Protein AF-0000000066668958 (afdb_homodimer)

pLDDT: mean 96.3, std 6.32, range [38.88, 98.94]

Secondary structure (DSSP, 8-state):
------EEEEES-SSHHHHHHHHHHHHTT-EEEEEESSSSHHHHHHHHTTTT-EEEEE--TT-HHHHHHHHHHTTT--EEEEEE-------S--GGGS-HHHHHHHHIIIIIHHHHHHHHHGGGEEEEEEEEEE--GGG-STT--S-S-HHHHHHHHHHHHHHHHHHHHTTTS--EEEEEE--SBSSTTT-TT-SB-HHHHHHHHHHHHHHHTT--EEEEEETTSPBPP-/------EEEEES-SSHHHHHHHHHHHHTT-EEEEEESSSSHHHHHHHHTTTT-EEEEE--TT-HHHHHHHHHHTTT--EEEEEE-------S--GGGS-HHHHHHHHIIIIIHHHHHHHHHGGGEEEEEEEEEE--GGG-STT--S-S-HHHHHHHHHHHHHHHHHHHHTTTS--EEEEEE--SBSSTTT-TT-SB-HHHHHHHHHHHHHHHTT--EEEEEETTSPBPP-

Sequence (460 aa):
MSDTTPHALVLGAARGLGLVLVDELVRRGRQVIATTRSTGGELAALAQTSHGRVRIETLEMTSPEQLAALRARLAGCPLDLLFVNAAIDRGDLPISAVSTEMFTEVMVTNALSPLRAVEALRDLVVPGGTVAVMSSEQGSISQNTEDGYELYKASKAALNQLMRSYATRNADDGHTKLLIDPGHNRTELGGPDAPLSPKESIPAVVDVLDAQAGAPGLQFLDRHGVPVPWMSDTTPHALVLGAARGLGLVLVDELVRRGRQVIATTRSTGGELAALAQTSHGRVRIETLEMTSPEQLAALRARLAGCPLDLLFVNAAIDRGDLPISAVSTEMFTEVMVTNALSPLRAVEALRDLVVPGGTVAVMSSEQGSISQNTEDGYELYKASKAALNQLMRSYATRNADDGHTKLLIDPGHNRTELGGPDAPLSPKESIPAVVDVLDAQAGAPGLQFLDRHGVPVPW

Organism: Nocardia brasiliensis (strain ATCC 700358 / HUJEG-1) (NCBI:txid1133849)

Foldseek 3Di:
DPCPAAEEEEEPQQDDLNVLLQLLCLVVRHQYEYEDQDDDHPNVVSCVVSVNSYHYDYDDLLDLVRLLVVLVVCPPPAHQEYEYEDAAADWWDDPVPQDPVNLVVRLSGLAVSLLSSCVSNVVSYDQLGEYEYEAALLCAPVPVPDGTRVSNNVSRVNNVVSQQVVLVVCQPRQYHYEYEHLAQEPDPRNHNPGPHHSNVRSNLQVVLNVVCRRPGTYFYAYSPRHGRHD/DPCPAAEEEEEPQQDDLNVLLQVLCLVVRHQYEYEDQDDDHPNVVSCVVSVNSYHYDYDDLLDLVRLLVVLVVCPPPAHQEYEYEDAAADWWDDPVPQDPVNLVVRLSGLAVSLLSSCVSNVVSYDQLGEYEYEAALLCAPVPVPDGTRVSNNVSRVNNVVSQQVVLVVCQPRQYHYEYEHLAQEPDPRNHNPGPHHSNVRSNLQVVLNVVCRRPGTYFYAYSPRHGRHD

Structure (mmCIF, N/CA/C/O backbone):
data_AF-0000000066668958-model_v1
#
loop_
_entity.id
_entity.type
_entity.pdbx_description
1 polymer 'Short chain dehydrogenase'
#
loop_
_atom_site.group_PDB
_atom_site.id
_atom_site.type_symbol
_atom_site.label_atom_id
_atom_site.label_alt_id
_atom_site.label_comp_id
_atom_site.label_asym_id
_atom_site.label_entity_id
_atom_site.label_seq_id
_atom_site.pdbx_PDB_ins_code
_atom_site.Cartn_x
_atom_site.Cartn_y
_atom_site.Cartn_z
_atom_site.occupancy
_atom_site.B_iso_or_equiv
_atom_site.auth_seq_id
_atom_site.auth_comp_id
_atom_site.auth_asym_id
_atom_site.auth_atom_id
_atom_site.pdbx_PDB_model_num
ATOM 1 N N . MET A 1 1 ? 6.465 41.469 22.703 1 39.16 1 MET A N 1
ATOM 2 C CA . MET A 1 1 ? 6.301 40.125 23.297 1 39.16 1 MET A CA 1
ATOM 3 C C . MET A 1 1 ? 6.328 39.062 22.219 1 39.16 1 MET A C 1
ATOM 5 O O . MET A 1 1 ? 5.594 39.125 21.234 1 39.16 1 MET A O 1
ATOM 9 N N . SER A 1 2 ? 7.375 38.219 21.859 1 46.69 2 SER A N 1
ATOM 10 C CA . SER A 1 2 ? 7.598 37.312 20.75 1 46.69 2 SER A CA 1
ATOM 11 C C . SER A 1 2 ? 6.402 36.375 20.531 1 46.69 2 SER A C 1
ATOM 13 O O . SER A 1 2 ? 5.898 35.781 21.5 1 46.69 2 SER A O 1
ATOM 15 N N . ASP A 1 3 ? 5.484 36.688 19.609 1 57.84 3 ASP A N 1
ATOM 16 C CA . ASP A 1 3 ? 4.262 35.938 19.344 1 57.84 3 ASP A CA 1
ATOM 17 C C . ASP A 1 3 ? 4.5 34.438 19.484 1 57.84 3 ASP A C 1
ATOM 19 O O . ASP A 1 3 ? 5.262 33.875 18.703 1 57.84 3 ASP A O 1
ATOM 23 N N . THR A 1 4 ? 4.398 33.844 20.734 1 77.62 4 THR A N 1
ATOM 24 C CA . THR A 1 4 ? 4.621 32.5 21.188 1 77.62 4 THR A CA 1
ATOM 25 C C . THR A 1 4 ? 3.447 31.594 20.781 1 77.62 4 THR A C 1
ATOM 27 O O . THR A 1 4 ? 3.4 30.422 21.156 1 77.62 4 THR A O 1
ATOM 30 N N . THR A 1 5 ? 2.549 32.219 19.953 1 89.44 5 THR A N 1
ATOM 31 C CA . THR A 1 5 ? 1.373 31.438 19.578 1 89.44 5 THR A CA 1
ATOM 32 C C . THR A 1 5 ? 1.743 30.344 18.578 1 89.44 5 THR A C 1
ATOM 34 O O . THR A 1 5 ? 2.359 30.625 17.547 1 89.44 5 THR A O 1
ATOM 37 N N . PRO A 1 6 ? 1.409 29.141 18.906 1 94.56 6 PRO A N 1
ATOM 38 C CA . PRO A 1 6 ? 1.749 28.047 18 1 94.56 6 PRO A CA 1
ATOM 39 C C . PRO A 1 6 ? 0.934 28.094 16.703 1 94.56 6 PRO A C 1
ATOM 41 O O . PRO A 1 6 ? -0.244 2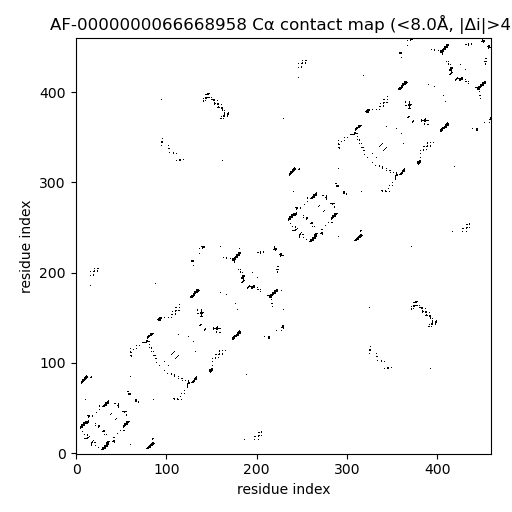8.453 16.719 1 94.56 6 PRO A O 1
ATOM 44 N N . HIS A 1 7 ? 1.572 27.781 15.562 1 97.75 7 HIS A N 1
ATOM 45 C CA . HIS A 1 7 ? 0.95 27.781 14.25 1 97.75 7 HIS A CA 1
ATOM 46 C C . HIS A 1 7 ? 0.791 26.375 13.711 1 97.75 7 HIS A C 1
ATOM 48 O O . HIS A 1 7 ? 1.698 25.547 13.844 1 97.75 7 HIS A O 1
ATOM 54 N N . ALA A 1 8 ? -0.402 26.125 13.148 1 98.75 8 ALA A N 1
ATOM 55 C CA . ALA A 1 8 ? -0.68 24.844 12.516 1 98.75 8 ALA A CA 1
ATOM 56 C C . ALA A 1 8 ? -1.128 25.031 11.07 1 98.75 8 ALA A C 1
ATOM 58 O O . ALA A 1 8 ? -1.804 26 10.742 1 98.75 8 ALA A O 1
ATOM 59 N N . LEU A 1 9 ? -0.698 24.141 10.219 1 98.81 9 LEU A N 1
ATOM 60 C CA . LEU A 1 9 ? -1.217 24 8.859 1 98.81 9 LEU A CA 1
ATOM 61 C C . LEU A 1 9 ? -1.988 22.688 8.703 1 98.81 9 LEU A C 1
ATOM 63 O O . LEU A 1 9 ? -1.451 21.609 8.969 1 98.81 9 LEU A O 1
ATOM 67 N N . VAL A 1 10 ? -3.248 22.766 8.352 1 98.81 10 VAL A N 1
ATOM 68 C CA . VAL A 1 10 ? -4.105 21.609 8.133 1 98.81 10 VAL A CA 1
ATOM 69 C C . VAL A 1 10 ? -4.5 21.531 6.66 1 98.81 10 VAL A C 1
ATOM 71 O O . VAL A 1 10 ? -5.184 22.422 6.148 1 98.81 10 VAL A O 1
ATOM 74 N N . LEU A 1 11 ? -4.027 20.484 5.996 1 98.5 11 LEU A N 1
ATOM 75 C CA . LEU A 1 11 ? -4.434 20.25 4.617 1 98.5 11 LEU A CA 1
ATOM 76 C C . LEU A 1 11 ? -5.707 19.422 4.562 1 98.5 11 LEU A C 1
ATOM 78 O O . LEU A 1 11 ? -5.809 18.375 5.227 1 98.5 11 LEU A O 1
ATOM 82 N N . GLY A 1 12 ? -6.645 19.797 3.68 1 96.88 12 GLY A N 1
ATOM 83 C CA . GLY A 1 12 ? -7.918 19.094 3.586 1 96.88 12 GLY A CA 1
ATOM 84 C C . GLY A 1 12 ? -8.867 19.438 4.719 1 96.88 12 GLY A C 1
ATOM 85 O O . GLY A 1 12 ? -9.305 18.547 5.453 1 96.88 12 GLY A O 1
ATOM 86 N N . ALA A 1 13 ? -9.328 20.734 4.797 1 97.06 13 ALA A N 1
ATOM 87 C CA . ALA A 1 13 ? -10.055 21.219 5.973 1 97.06 13 ALA A CA 1
ATOM 88 C C . ALA A 1 13 ? -11.469 21.656 5.598 1 97.06 13 ALA A C 1
ATOM 90 O O . ALA A 1 13 ? -12.172 22.25 6.414 1 97.06 13 ALA A O 1
ATOM 91 N N . ALA A 1 14 ? -11.875 21.375 4.387 1 93.31 14 ALA A N 1
ATOM 92 C CA . ALA A 1 14 ? -13.125 21.922 3.867 1 93.31 14 ALA A CA 1
ATOM 93 C C . ALA A 1 14 ? -14.328 21.359 4.633 1 93.31 14 ALA A C 1
ATOM 95 O O . ALA A 1 14 ? -15.312 22.062 4.859 1 93.31 14 ALA A O 1
ATOM 96 N N . ARG A 1 15 ? -14.266 20.078 4.984 1 91.38 15 ARG A N 1
ATOM 97 C CA . ARG A 1 15 ? -15.375 19.391 5.637 1 91.38 15 ARG A CA 1
ATOM 98 C C . ARG A 1 15 ? -14.875 18.219 6.484 1 91.38 15 ARG A C 1
ATOM 100 O O . ARG A 1 15 ? -13.672 17.984 6.566 1 91.38 15 ARG A O 1
ATOM 107 N N . GLY A 1 16 ? -15.789 17.625 7.164 1 94.12 16 GLY A N 1
ATOM 108 C CA . GLY A 1 16 ? -15.5 16.391 7.859 1 94.12 16 GLY A CA 1
ATOM 109 C C . GLY A 1 16 ? -14.5 16.562 8.992 1 94.12 16 GLY A C 1
ATOM 110 O O . GLY A 1 16 ? -14.633 17.469 9.812 1 94.12 16 GLY A O 1
ATOM 111 N N . LEU A 1 17 ? -13.57 15.625 9.062 1 97.5 17 LEU A N 1
ATOM 112 C CA . LEU A 1 17 ? -12.609 15.586 10.156 1 97.5 17 LEU A CA 1
ATOM 113 C C . LEU A 1 17 ? -11.703 16.812 10.125 1 97.5 17 LEU A C 1
ATOM 115 O O . LEU A 1 17 ? -11.383 17.375 11.18 1 97.5 17 LEU A O 1
ATOM 119 N N . GLY A 1 18 ? -11.328 17.234 8.898 1 97.62 18 GLY A N 1
ATOM 120 C CA . GLY A 1 18 ? -10.445 18.391 8.758 1 97.62 18 GLY A CA 1
ATOM 121 C C . GLY A 1 18 ? -11.031 19.656 9.328 1 97.62 18 GLY A C 1
ATOM 122 O O . GLY A 1 18 ? -10.336 20.438 9.984 1 97.62 18 GLY A O 1
ATOM 123 N N . LEU A 1 19 ? -12.312 19.875 9.086 1 97.38 19 LEU A N 1
ATOM 124 C CA . LEU A 1 19 ? -13 21.062 9.586 1 97.38 19 LEU A CA 1
ATOM 125 C C . LEU A 1 19 ? -13.047 21.062 11.109 1 97.38 19 LEU A C 1
ATOM 127 O O . LEU A 1 19 ? -12.742 22.078 11.742 1 97.38 19 LEU A O 1
ATOM 131 N N . VAL A 1 20 ? -13.383 19.938 11.672 1 98.31 20 VAL A N 1
ATOM 132 C CA . VAL A 1 20 ? -13.492 19.828 13.125 1 98.31 20 VAL A CA 1
ATOM 133 C C . VAL A 1 20 ? -12.109 19.953 13.758 1 98.31 20 VAL A C 1
ATOM 135 O O . VAL A 1 20 ? -11.961 20.516 14.844 1 98.31 20 VAL A O 1
ATOM 138 N N . LEU A 1 21 ? -11.086 19.438 13.078 1 98.69 21 LEU A N 1
ATOM 139 C CA . LEU A 1 21 ? -9.711 19.547 13.539 1 98.69 21 LEU A CA 1
ATOM 140 C C . LEU A 1 21 ? -9.281 21.016 13.617 1 98.69 21 LEU A C 1
ATOM 142 O O . LEU A 1 21 ? -8.711 21.453 14.617 1 98.69 21 LEU A O 1
ATOM 146 N N . VAL A 1 22 ? -9.586 21.766 12.586 1 98.56 22 VAL A N 1
ATOM 147 C CA . VAL A 1 22 ? -9.266 23.188 12.578 1 98.56 22 VAL A CA 1
ATOM 148 C C . VAL A 1 22 ? -9.945 23.891 13.75 1 98.56 22 VAL A C 1
ATOM 150 O O . VAL A 1 22 ? -9.305 24.641 14.5 1 98.56 22 VAL A O 1
ATOM 153 N N . ASP A 1 23 ? -11.188 23.641 13.922 1 98.38 23 ASP A N 1
ATOM 154 C CA . ASP A 1 23 ? -11.953 24.25 15.008 1 98.38 23 ASP A CA 1
ATOM 155 C C . ASP A 1 23 ? -11.336 23.922 16.359 1 98.38 23 ASP A C 1
ATOM 157 O O . ASP A 1 23 ? -11.164 24.797 17.203 1 98.38 23 ASP A O 1
ATOM 161 N N . GLU A 1 24 ? -11 22.656 16.562 1 98.56 24 GLU A N 1
ATOM 162 C CA . GLU A 1 24 ? -10.43 22.219 17.828 1 98.56 24 GLU A CA 1
ATOM 163 C C . GLU A 1 24 ? -9.078 22.875 18.094 1 98.56 24 GLU A C 1
ATOM 165 O O . GLU A 1 24 ? -8.797 23.297 19.203 1 98.56 24 GLU A O 1
ATOM 170 N N . LEU A 1 25 ? -8.227 22.969 17.094 1 98.56 25 LEU A N 1
ATOM 171 C CA . LEU A 1 25 ? -6.918 23.594 17.219 1 98.56 25 LEU A CA 1
ATOM 172 C C . LEU A 1 25 ? -7.051 25.062 17.594 1 98.56 25 LEU A C 1
ATOM 174 O O . LEU A 1 25 ? -6.305 25.562 18.438 1 98.56 25 LEU A O 1
ATOM 178 N N . VAL A 1 26 ? -8 25.781 17.016 1 97.94 26 VAL A N 1
ATOM 179 C CA . VAL A 1 26 ? -8.266 27.188 17.328 1 97.94 26 VAL A CA 1
ATOM 180 C C . VAL A 1 26 ? -8.719 27.312 18.781 1 97.94 26 VAL A C 1
ATOM 182 O O . VAL A 1 26 ? -8.227 28.172 19.516 1 97.94 26 VAL A O 1
ATOM 185 N N . ARG A 1 27 ? -9.602 26.438 19.141 1 96.88 27 ARG A N 1
ATOM 186 C CA . ARG A 1 27 ? -10.117 26.453 20.516 1 96.88 27 ARG A CA 1
ATOM 187 C C . ARG A 1 27 ? -8.992 26.266 21.531 1 96.88 27 ARG A C 1
ATOM 189 O O . ARG A 1 27 ? -9.047 26.797 22.625 1 96.88 27 ARG A O 1
ATOM 196 N N . ARG A 1 28 ? -8.016 25.578 21.094 1 96.69 28 ARG A N 1
ATOM 197 C CA . ARG A 1 28 ? -6.898 25.281 21.984 1 96.69 28 ARG A CA 1
ATOM 198 C C . ARG A 1 28 ? -5.812 26.359 21.859 1 96.69 28 ARG A C 1
ATOM 200 O O . ARG A 1 28 ? -4.699 26.172 22.359 1 96.69 28 ARG A O 1
ATOM 207 N N . GLY A 1 29 ? -6.039 27.375 21.141 1 95.25 29 GLY A N 1
ATOM 208 C CA . GLY A 1 29 ? -5.207 28.562 21.188 1 95.25 29 GLY A CA 1
ATOM 209 C C . GLY A 1 29 ? -4.227 28.656 20.031 1 95.25 29 GLY A C 1
ATOM 210 O O . GLY A 1 29 ? -3.332 29.5 20.047 1 95.25 29 GLY A O 1
ATOM 211 N N . ARG A 1 30 ? -4.43 27.844 19.031 1 97.12 30 ARG A N 1
ATOM 212 C CA . ARG A 1 30 ? -3.49 27.859 17.922 1 97.12 30 ARG A CA 1
ATOM 213 C C . ARG A 1 30 ? -3.969 28.797 16.812 1 97.12 30 ARG A C 1
ATOM 215 O O . ARG A 1 30 ? -5.172 29.016 16.656 1 97.12 30 ARG A O 1
ATOM 222 N N . GLN A 1 31 ? -3 29.391 16.125 1 98 31 GLN A N 1
ATOM 223 C CA . GLN A 1 31 ? -3.26 29.953 14.805 1 98 31 GLN A CA 1
ATOM 224 C C . GLN A 1 31 ? -3.248 28.859 13.734 1 98 31 GLN A C 1
ATOM 226 O O . GLN A 1 31 ? -2.33 28.031 13.688 1 98 31 GLN A O 1
ATOM 231 N N . VAL A 1 32 ? -4.285 28.875 12.891 1 98.62 32 VAL A N 1
ATOM 232 C CA . VAL A 1 32 ? -4.414 27.75 11.969 1 98.62 32 VAL A CA 1
ATOM 233 C C . VAL A 1 32 ? -4.492 28.266 10.531 1 98.62 32 VAL A C 1
ATOM 235 O O . VAL A 1 32 ? -5.281 29.156 10.227 1 98.62 32 VAL A O 1
ATOM 238 N N . ILE A 1 33 ? -3.6 27.781 9.695 1 98.56 33 ILE A N 1
ATOM 239 C CA . ILE A 1 33 ? -3.77 27.859 8.25 1 98.56 33 ILE A CA 1
ATOM 240 C C . ILE A 1 33 ? -4.473 26.609 7.734 1 98.56 33 ILE A C 1
ATOM 242 O O . ILE A 1 33 ? -4.008 25.484 7.969 1 98.56 33 ILE A O 1
ATOM 246 N N . ALA A 1 34 ? -5.59 26.781 7.105 1 98.31 34 ALA A N 1
ATOM 247 C CA . ALA A 1 34 ? -6.406 25.656 6.625 1 98.31 34 ALA A CA 1
ATOM 248 C C . ALA A 1 34 ? -6.559 25.703 5.109 1 98.31 34 ALA A C 1
ATOM 250 O O . ALA A 1 34 ? -6.75 26.781 4.527 1 98.31 34 ALA A O 1
ATOM 251 N N . THR A 1 35 ? -6.445 24.516 4.504 1 98.06 35 THR A N 1
ATOM 252 C CA . THR A 1 35 ? -6.562 24.516 3.051 1 98.06 35 THR A CA 1
ATOM 253 C C . THR A 1 35 ? -7.871 23.859 2.615 1 98.06 35 THR A C 1
ATOM 255 O O . THR A 1 35 ? -8.375 22.969 3.293 1 98.06 35 THR A O 1
ATOM 258 N N . THR A 1 36 ? -8.375 24.297 1.528 1 96.44 36 THR A N 1
ATOM 259 C CA . THR A 1 36 ? -9.531 23.75 0.849 1 96.44 36 THR A CA 1
ATOM 260 C C . THR A 1 36 ? -9.414 23.922 -0.662 1 96.44 36 THR A C 1
ATOM 262 O O . THR A 1 36 ? -8.625 24.734 -1.135 1 96.44 36 THR A O 1
ATOM 265 N N . ARG A 1 37 ? -10.125 23.141 -1.432 1 91.62 37 ARG A N 1
ATOM 266 C CA . ARG A 1 37 ? -10.102 23.25 -2.887 1 91.62 37 ARG A CA 1
ATOM 267 C C . ARG A 1 37 ? -10.969 24.406 -3.375 1 91.62 37 ARG A C 1
ATOM 269 O O . ARG A 1 37 ? -10.719 24.969 -4.445 1 91.62 37 ARG A O 1
ATOM 276 N N . SER A 1 38 ? -12 24.641 -2.602 1 85.19 38 SER A N 1
ATOM 277 C CA . SER A 1 38 ? -12.945 25.656 -3.039 1 85.19 38 SER A CA 1
ATOM 278 C C . SER A 1 38 ? -13.148 26.719 -1.964 1 85.19 38 SER A C 1
ATOM 280 O O . SER A 1 38 ? -12.867 26.484 -0.789 1 85.19 38 SER A O 1
ATOM 282 N N . THR A 1 39 ? -13.609 27.797 -2.562 1 81 39 THR A N 1
ATOM 283 C CA . THR A 1 39 ? -13.898 28.891 -1.653 1 81 39 THR A CA 1
ATOM 284 C C . THR A 1 39 ? -15.32 28.797 -1.104 1 81 39 THR A C 1
ATOM 286 O O . THR A 1 39 ? -16.203 28.219 -1.75 1 81 39 THR A O 1
ATOM 289 N N . GLY A 1 40 ? -15.391 29.234 0.149 1 81.44 40 GLY A N 1
ATOM 290 C CA . GLY A 1 40 ? -16.703 29.234 0.777 1 81.44 40 GLY A CA 1
ATOM 291 C C . GLY A 1 40 ? -16.969 27.969 1.588 1 81.44 40 GLY A C 1
ATOM 292 O O . GLY A 1 40 ? -16.031 27.297 2.023 1 81.44 40 GLY A O 1
ATOM 293 N N . GLY A 1 41 ? -18.203 27.875 2.152 1 90.62 41 GLY A N 1
ATOM 294 C CA . GLY A 1 41 ? -18.641 26.703 2.898 1 90.62 41 GLY A CA 1
ATOM 295 C C . GLY A 1 41 ? -18.375 26.812 4.391 1 90.62 41 GLY A C 1
ATOM 296 O O . GLY A 1 41 ? -18.266 27.922 4.922 1 90.62 41 GLY A O 1
ATOM 297 N N . GLU A 1 42 ? -18.359 25.734 5.008 1 93.75 42 GLU A N 1
ATOM 298 C CA . GLU A 1 42 ? -18.266 25.656 6.465 1 93.75 42 GLU A CA 1
ATOM 299 C C . GLU A 1 42 ? -16.938 26.188 6.969 1 93.75 42 GLU A C 1
ATOM 301 O O . GLU A 1 42 ? -16.875 26.828 8.023 1 93.75 42 GLU A O 1
ATOM 306 N N . LEU A 1 43 ? -15.93 26.031 6.191 1 95.88 43 LEU A N 1
ATOM 307 C CA . LEU A 1 43 ? -14.617 26.516 6.598 1 95.88 43 LEU A CA 1
ATOM 308 C C . LEU A 1 43 ? -14.57 28.047 6.586 1 95.88 43 LEU A C 1
ATOM 310 O O . LEU A 1 43 ? -13.984 28.656 7.48 1 95.88 43 LEU A O 1
ATOM 314 N N . ALA A 1 44 ? -15.141 28.641 5.602 1 95.88 44 ALA A N 1
ATOM 315 C CA . ALA A 1 44 ? -15.203 30.094 5.523 1 95.88 44 ALA A CA 1
ATOM 316 C C . ALA A 1 44 ? -15.961 30.672 6.711 1 95.88 44 ALA A C 1
ATOM 318 O O . ALA A 1 44 ? -15.555 31.688 7.281 1 95.88 44 ALA A O 1
ATOM 319 N N . ALA A 1 45 ? -17.062 30.062 7.051 1 95.69 45 ALA A N 1
ATOM 320 C CA . ALA A 1 45 ? -17.844 30.5 8.203 1 95.69 45 ALA A CA 1
ATOM 321 C C . ALA A 1 45 ? -17.031 30.406 9.484 1 95.69 45 ALA A C 1
ATOM 323 O O . ALA A 1 45 ? -17.062 31.328 10.32 1 95.69 45 ALA A O 1
ATOM 324 N N . LEU A 1 46 ? -16.344 29.297 9.609 1 95.75 46 LEU A N 1
ATOM 325 C CA . LEU A 1 46 ? -15.469 29.109 10.766 1 95.75 46 LEU A CA 1
ATOM 326 C C . LEU A 1 46 ? -14.398 30.203 10.82 1 95.75 46 LEU A C 1
ATOM 328 O O . LEU A 1 46 ? -14.117 30.75 11.891 1 95.75 46 LEU A O 1
ATOM 332 N N . ALA A 1 47 ? -13.789 30.516 9.719 1 96.19 47 ALA A N 1
ATOM 333 C CA . ALA A 1 47 ? -12.766 31.562 9.656 1 96.19 47 ALA A CA 1
ATOM 334 C C . ALA A 1 47 ? -13.328 32.906 10.086 1 96.19 47 ALA A C 1
ATOM 336 O O . ALA A 1 47 ? -12.664 33.656 10.797 1 96.19 47 ALA A O 1
ATOM 337 N N . GLN A 1 48 ? -14.5 33.188 9.695 1 95.31 48 GLN A N 1
ATOM 338 C CA . GLN A 1 48 ? -15.141 34.469 10 1 95.31 48 GLN A CA 1
ATOM 339 C C . GLN A 1 48 ? -15.367 34.625 11.5 1 95.31 48 GLN A C 1
ATOM 341 O O . GLN A 1 48 ? -15.312 35.75 12.031 1 95.31 48 GLN A O 1
ATOM 346 N N . THR A 1 49 ? -15.594 33.531 12.133 1 94.88 49 THR A N 1
ATOM 347 C CA . THR A 1 49 ? -15.938 33.594 13.547 1 94.88 49 THR A CA 1
ATOM 348 C C . THR A 1 49 ? -14.703 33.344 14.406 1 94.88 49 THR A C 1
ATOM 350 O O . THR A 1 49 ? -14.797 33.281 15.641 1 94.88 49 THR A O 1
ATOM 353 N N . SER A 1 50 ? -13.555 33.125 13.812 1 95.12 50 SER A N 1
ATOM 354 C CA . SER A 1 50 ? -12.359 32.688 14.531 1 95.12 50 SER A CA 1
ATOM 355 C C . SER A 1 50 ? -11.586 33.906 15.047 1 95.12 50 SER A C 1
ATOM 357 O O . SER A 1 50 ? -10.578 33.75 15.742 1 95.12 50 SER A O 1
ATOM 359 N N . HIS A 1 51 ? -11.984 35.125 14.75 1 94.06 51 HIS A N 1
ATOM 360 C CA . HIS A 1 51 ? -11.328 36.375 15.156 1 94.06 51 HIS A CA 1
ATOM 361 C C . HIS A 1 51 ? -9.883 36.406 14.672 1 94.06 51 HIS A C 1
ATOM 363 O O . HIS A 1 51 ? -8.969 36.719 15.445 1 94.06 51 HIS A O 1
ATOM 369 N N . GLY A 1 52 ? -9.664 35.969 13.445 1 94.25 52 GLY A N 1
ATOM 370 C CA . GLY A 1 52 ? -8.367 36.094 12.797 1 94.25 52 GLY A CA 1
ATOM 371 C C . GLY A 1 52 ? -7.465 34.875 13.055 1 94.25 52 GLY A C 1
ATOM 372 O O . GLY A 1 52 ? -6.328 34.844 12.578 1 94.25 52 GLY A O 1
ATOM 373 N N . ARG A 1 53 ? -7.973 33.875 13.711 1 97.19 53 ARG A N 1
ATOM 374 C CA . ARG A 1 53 ? -7.141 32.75 14.094 1 97.19 53 ARG A CA 1
ATOM 375 C C . ARG A 1 53 ? -7.082 31.703 12.984 1 97.19 53 ARG A C 1
ATOM 377 O O . ARG A 1 53 ? -6.25 30.797 13.016 1 97.19 53 ARG A O 1
ATOM 384 N N . VAL A 1 54 ? -7.949 31.844 11.977 1 98 54 VAL A N 1
ATOM 385 C CA . VAL A 1 54 ? -7.957 30.906 10.852 1 98 54 VAL A CA 1
ATOM 386 C C . VAL A 1 54 ? -7.695 31.656 9.547 1 98 54 VAL A C 1
ATOM 388 O O . VAL A 1 54 ? -8.414 32.594 9.211 1 98 54 VAL A O 1
ATOM 391 N N . ARG A 1 55 ? -6.676 31.266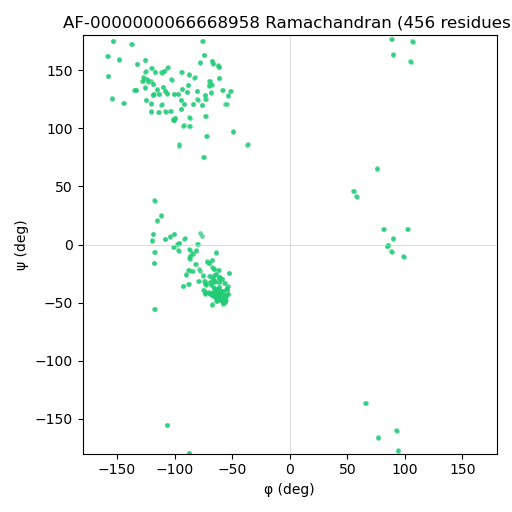 8.898 1 97.06 55 ARG A N 1
ATOM 392 C CA . ARG A 1 55 ? -6.371 31.719 7.539 1 97.06 55 ARG A CA 1
ATOM 393 C C . ARG A 1 55 ? -6.645 30.609 6.527 1 97.06 55 ARG A C 1
ATOM 395 O O . ARG A 1 55 ? -6.184 29.469 6.691 1 97.06 55 ARG A O 1
ATOM 402 N N . ILE A 1 56 ? -7.41 30.938 5.438 1 97.69 56 ILE A N 1
ATOM 403 C CA . ILE A 1 56 ? -7.762 29.938 4.445 1 97.69 56 ILE A CA 1
ATOM 404 C C . ILE A 1 56 ? -6.852 30.062 3.227 1 97.69 56 ILE A C 1
ATOM 406 O O . ILE A 1 56 ? -6.625 31.172 2.732 1 97.69 56 ILE A O 1
ATOM 410 N N . GLU A 1 57 ? -6.277 29 2.809 1 97.44 57 GLU A N 1
ATOM 411 C CA . GLU A 1 57 ? -5.52 28.875 1.564 1 97.44 57 GLU A CA 1
ATOM 412 C C . GLU A 1 57 ? -6.18 27.875 0.616 1 97.44 57 GLU A C 1
ATOM 414 O O . GLU A 1 57 ? -6.801 26.906 1.06 1 97.44 57 GLU A O 1
ATOM 419 N N . THR A 1 58 ? -6.047 28.109 -0.678 1 96.62 58 THR A N 1
ATOM 420 C CA . THR A 1 58 ? -6.566 27.188 -1.678 1 96.62 58 THR A CA 1
ATOM 421 C C . THR A 1 58 ? -5.492 26.203 -2.109 1 96.62 58 THR A C 1
ATOM 423 O O . THR A 1 58 ? -4.352 26.594 -2.367 1 96.62 58 THR A O 1
ATOM 426 N N . LEU A 1 59 ? -5.914 24.891 -2.152 1 97.56 59 LEU A N 1
ATOM 427 C CA . LEU A 1 59 ? -4.953 23.859 -2.551 1 97.56 59 LEU A CA 1
ATOM 428 C C . LEU A 1 59 ? -5.664 22.641 -3.135 1 97.56 59 LEU A C 1
ATOM 430 O O . LEU A 1 59 ? -6.598 22.109 -2.527 1 97.56 59 LEU A O 1
ATOM 434 N N . GLU A 1 60 ? -5.262 22.312 -4.309 1 96.88 60 GLU A N 1
ATOM 435 C CA . GLU A 1 60 ? -5.445 20.953 -4.805 1 96.88 60 GLU A CA 1
ATOM 436 C C . GLU A 1 60 ? -4.23 20.078 -4.5 1 96.88 60 GLU A C 1
ATOM 438 O O . GLU A 1 60 ? -3.207 20.188 -5.18 1 96.88 60 GLU A O 1
ATOM 443 N N . MET A 1 61 ? -4.363 19.266 -3.516 1 96 61 MET A N 1
ATOM 444 C CA . MET A 1 61 ? -3.205 18.594 -2.936 1 96 61 MET A CA 1
ATOM 445 C C . MET A 1 61 ? -2.557 17.656 -3.953 1 96 61 MET A C 1
ATOM 447 O O . MET A 1 61 ? -1.375 17.328 -3.834 1 96 61 MET A O 1
ATOM 451 N N . THR A 1 62 ? -3.324 17.156 -4.953 1 96.5 62 THR A N 1
ATOM 452 C CA . THR A 1 62 ? -2.762 16.234 -5.938 1 96.5 62 THR A CA 1
ATOM 453 C C . THR A 1 62 ? -1.978 17 -7.004 1 96.5 62 THR A C 1
ATOM 455 O O . THR A 1 62 ? -1.43 16.406 -7.93 1 96.5 62 THR A O 1
ATOM 458 N N . SER A 1 63 ? -1.917 18.359 -6.883 1 96.5 63 SER A N 1
ATOM 459 C CA . SER A 1 63 ? -1.191 19.188 -7.84 1 96.5 63 SER A CA 1
ATOM 460 C C . SER A 1 63 ? 0.163 19.609 -7.281 1 96.5 63 SER A C 1
ATOM 462 O O . SER A 1 63 ? 0.236 20.484 -6.414 1 96.5 63 SER A O 1
ATOM 464 N N . PRO A 1 64 ? 1.199 19.016 -7.828 1 95.38 64 PRO A N 1
ATOM 465 C CA . PRO A 1 64 ? 2.523 19.438 -7.363 1 95.38 64 PRO A CA 1
ATOM 466 C C . PRO A 1 64 ? 2.758 20.938 -7.535 1 95.38 64 PRO A C 1
ATOM 468 O O . PRO A 1 64 ? 3.424 21.562 -6.707 1 95.38 64 PRO A O 1
ATOM 471 N N . GLU A 1 65 ? 2.189 21.469 -8.555 1 96.69 65 GLU A N 1
ATOM 472 C CA . GLU A 1 65 ? 2.344 22.906 -8.805 1 96.69 65 GLU A CA 1
ATOM 473 C C . GLU A 1 65 ? 1.661 23.734 -7.719 1 96.69 65 GLU A C 1
ATOM 475 O O . GLU A 1 65 ? 2.217 24.719 -7.25 1 96.69 65 GLU A O 1
ATOM 480 N N . GLN A 1 66 ? 0.49 23.359 -7.332 1 97.5 66 GLN A N 1
ATOM 481 C CA . GLN A 1 66 ? -0.219 24.094 -6.293 1 97.5 66 GLN A CA 1
ATOM 482 C C . GLN A 1 66 ? 0.452 23.922 -4.934 1 97.5 66 GLN A C 1
ATOM 484 O O . GLN A 1 66 ? 0.427 24.828 -4.105 1 97.5 66 GLN A O 1
ATOM 489 N N . LEU A 1 67 ? 1.051 22.781 -4.695 1 97.19 67 LEU A N 1
ATOM 490 C CA . LEU A 1 67 ? 1.805 22.562 -3.463 1 97.19 67 LEU A CA 1
ATOM 491 C C . LEU A 1 67 ? 3.01 23.5 -3.396 1 97.19 67 LEU A C 1
ATOM 493 O O . LEU A 1 67 ? 3.268 24.109 -2.359 1 97.19 67 LEU A O 1
ATOM 497 N N . ALA A 1 68 ? 3.676 23.562 -4.504 1 97 68 ALA A N 1
ATOM 498 C CA . ALA A 1 68 ? 4.828 24.453 -4.57 1 97 68 ALA A CA 1
ATOM 499 C C . ALA A 1 68 ? 4.406 25.906 -4.352 1 97 68 ALA A C 1
ATOM 501 O O . ALA A 1 68 ? 5.105 26.672 -3.672 1 97 68 ALA A O 1
ATOM 502 N N . ALA A 1 69 ? 3.326 26.297 -4.945 1 98 69 ALA A N 1
ATOM 503 C CA . ALA A 1 69 ? 2.812 27.656 -4.789 1 98 69 ALA A CA 1
ATOM 504 C C . ALA A 1 69 ? 2.43 27.938 -3.338 1 98 69 ALA A C 1
ATOM 506 O O . ALA A 1 69 ? 2.688 29.031 -2.82 1 98 69 ALA A O 1
ATOM 507 N N . LEU A 1 70 ? 1.789 26.984 -2.725 1 98.06 70 LEU A N 1
ATOM 508 C CA . LEU A 1 70 ? 1.438 27.141 -1.316 1 98.06 70 LEU A CA 1
ATOM 509 C C . LEU A 1 70 ? 2.688 27.312 -0.461 1 98.06 70 LEU A C 1
ATOM 511 O O . LEU A 1 70 ? 2.725 28.188 0.415 1 98.06 70 LEU A O 1
ATOM 515 N N . ARG A 1 71 ? 3.686 26.484 -0.655 1 98 71 ARG A N 1
ATOM 516 C CA . ARG A 1 71 ? 4.945 26.609 0.072 1 98 71 ARG A CA 1
ATOM 517 C C . ARG A 1 71 ? 5.52 28.016 -0.064 1 98 71 ARG A C 1
ATOM 519 O O . ARG A 1 71 ? 5.984 28.594 0.917 1 98 71 ARG A O 1
ATOM 526 N N . ALA A 1 72 ? 5.438 28.484 -1.27 1 98 72 ALA A N 1
ATOM 527 C CA . ALA A 1 72 ? 5.965 29.828 -1.522 1 98 72 ALA A CA 1
ATOM 528 C C . ALA A 1 72 ? 5.172 30.875 -0.755 1 98 72 ALA A C 1
ATOM 530 O O . ALA A 1 72 ? 5.754 31.797 -0.171 1 98 72 ALA A O 1
ATOM 531 N N . ARG A 1 73 ? 3.84 30.766 -0.724 1 97.88 73 ARG A N 1
ATOM 532 C CA . ARG A 1 73 ? 2.988 31.734 -0.027 1 97.88 73 ARG A CA 1
ATOM 533 C C . ARG A 1 73 ? 3.229 31.688 1.479 1 97.88 73 ARG A C 1
ATOM 535 O O . ARG A 1 73 ? 3.043 32.688 2.176 1 97.88 73 ARG A O 1
ATOM 542 N N . LEU A 1 74 ? 3.672 30.531 1.948 1 97.88 74 LEU A N 1
A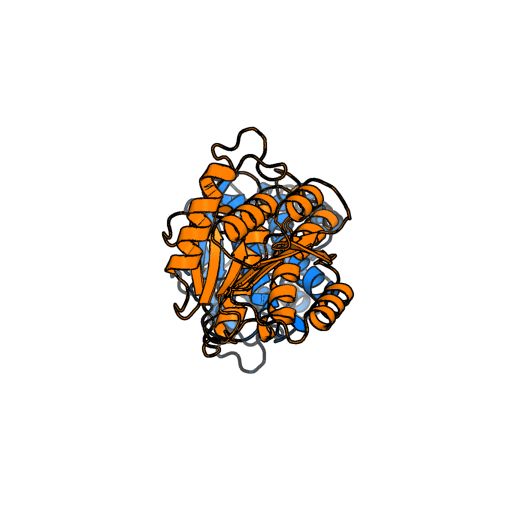TOM 543 C CA . LEU A 1 74 ? 3.822 30.344 3.387 1 97.88 74 LEU A CA 1
ATOM 544 C C . LEU A 1 74 ? 5.281 30.5 3.803 1 97.88 74 LEU A C 1
ATOM 546 O O . LEU A 1 74 ? 5.645 30.188 4.941 1 97.88 74 LEU A O 1
ATOM 550 N N . ALA A 1 75 ? 6.055 30.938 2.846 1 95.19 75 ALA A N 1
ATOM 551 C CA . ALA A 1 75 ? 7.477 31.109 3.146 1 95.19 75 ALA A CA 1
ATOM 552 C C . ALA A 1 75 ? 7.676 31.984 4.375 1 95.19 75 ALA A C 1
ATOM 554 O O . ALA A 1 75 ? 7.07 33.062 4.48 1 95.19 75 ALA A O 1
ATOM 555 N N . GLY A 1 76 ? 8.445 31.531 5.324 1 92.19 76 GLY A N 1
ATOM 556 C CA . GLY A 1 76 ? 8.773 32.312 6.512 1 92.19 76 GLY A CA 1
ATOM 557 C C . GLY A 1 76 ? 7.77 32.125 7.633 1 92.19 76 GLY A C 1
ATOM 558 O O . GLY A 1 76 ? 7.934 32.719 8.719 1 92.19 76 GLY A O 1
ATOM 559 N N . CYS A 1 77 ? 6.703 31.438 7.395 1 94.88 77 CYS A N 1
ATOM 560 C CA . CYS A 1 77 ? 5.723 31.125 8.43 1 94.88 77 CYS A CA 1
ATOM 561 C C . CYS A 1 77 ? 6.098 29.859 9.18 1 94.88 77 CYS A C 1
ATOM 563 O O . CYS A 1 77 ? 5.891 28.75 8.672 1 94.88 77 CYS A O 1
ATOM 565 N N . PRO A 1 78 ? 6.637 30.031 10.352 1 96.62 78 PRO A N 1
ATOM 566 C CA . PRO A 1 78 ? 6.996 28.812 11.094 1 96.62 78 PRO A CA 1
ATOM 567 C C . PRO A 1 78 ? 5.773 28.016 11.547 1 96.62 78 PRO A C 1
ATOM 569 O O . PRO A 1 78 ? 4.766 28.594 11.953 1 96.62 78 PRO A O 1
ATOM 572 N N . LEU A 1 79 ? 5.836 26.703 11.422 1 98.19 79 LEU A N 1
ATOM 573 C CA . LEU A 1 79 ? 4.75 25.812 11.812 1 98.19 79 LEU A CA 1
ATOM 574 C C . LEU A 1 79 ? 5.172 24.906 12.961 1 98.19 79 LEU A C 1
ATOM 576 O O . LEU A 1 79 ? 6.242 24.297 12.922 1 98.19 79 LEU A O 1
ATOM 580 N N . ASP A 1 80 ? 4.309 24.812 13.953 1 98.19 80 ASP A N 1
ATOM 581 C CA . ASP A 1 80 ? 4.516 23.812 15 1 98.19 80 ASP A CA 1
ATOM 582 C C . ASP A 1 80 ? 3.889 22.469 14.625 1 98.19 80 ASP A C 1
ATOM 584 O O . ASP A 1 80 ? 4.234 21.438 15.195 1 98.19 80 ASP A O 1
ATOM 588 N N . LEU A 1 81 ? 2.926 22.547 13.719 1 98.75 81 LEU A N 1
ATOM 589 C CA . LEU A 1 81 ? 2.199 21.344 13.289 1 98.75 81 LEU A CA 1
ATOM 590 C C . LEU A 1 81 ? 1.846 21.422 11.812 1 98.75 81 LEU A C 1
ATOM 592 O O . LEU A 1 81 ? 1.258 22.406 11.359 1 98.75 81 LEU A O 1
ATOM 596 N N . LEU A 1 82 ? 2.273 20.5 11.055 1 98.81 82 LEU A N 1
ATOM 597 C CA . LEU A 1 82 ? 1.751 20.172 9.734 1 98.81 82 LEU A CA 1
ATOM 598 C C . LEU A 1 82 ? 0.883 18.922 9.781 1 98.81 82 LEU A C 1
ATOM 600 O O . LEU A 1 82 ? 1.361 17.844 10.148 1 98.81 82 LEU A O 1
ATOM 604 N N . PHE A 1 83 ? -0.405 19.047 9.5 1 98.94 83 PHE A N 1
ATOM 605 C CA . PHE A 1 83 ? -1.331 17.922 9.523 1 98.94 83 PHE A CA 1
ATOM 606 C C . PHE A 1 83 ? -1.98 17.719 8.156 1 98.94 83 PHE A C 1
ATOM 608 O O . PHE A 1 83 ? -2.773 18.547 7.719 1 98.94 83 PHE A O 1
ATOM 615 N N . VAL A 1 84 ? -1.674 16.594 7.531 1 98.81 84 VAL A N 1
ATOM 616 C CA . VAL A 1 84 ? -2.266 16.25 6.242 1 98.81 84 VAL A CA 1
ATOM 617 C C . VAL A 1 84 ? -3.486 15.359 6.461 1 98.81 84 VAL A C 1
ATOM 619 O O . VAL A 1 84 ? -3.355 14.203 6.871 1 98.81 84 VAL A O 1
ATOM 622 N N . ASN A 1 85 ? -4.664 15.789 6.102 1 97.44 85 ASN A N 1
ATOM 623 C CA . ASN A 1 85 ? -5.914 15.117 6.441 1 97.44 85 ASN A CA 1
ATOM 624 C C . ASN A 1 85 ? -6.664 14.656 5.195 1 97.44 85 ASN A C 1
ATOM 626 O O . ASN A 1 85 ? -7.453 13.711 5.25 1 97.44 85 ASN A O 1
ATOM 630 N N . ALA A 1 86 ? -6.367 15.117 4.027 1 89.38 86 ALA A N 1
ATOM 631 C CA . ALA A 1 86 ? -7.148 14.883 2.82 1 89.38 86 ALA A CA 1
ATOM 632 C C . ALA A 1 86 ? -7.062 13.422 2.389 1 89.38 86 ALA A C 1
ATOM 634 O O . ALA A 1 86 ? -5.98 12.828 2.389 1 89.38 86 ALA A O 1
ATOM 635 N N . ALA A 1 87 ? -8.258 12.852 2.135 1 94.06 87 ALA A N 1
ATOM 636 C CA . ALA A 1 87 ? -8.367 11.492 1.605 1 94.06 87 ALA A CA 1
ATOM 637 C C . ALA A 1 87 ? -9.711 11.281 0.917 1 94.06 87 ALA A C 1
ATOM 639 O O . ALA A 1 87 ? -10.648 12.055 1.116 1 94.06 87 ALA A O 1
ATOM 640 N N . ILE A 1 88 ? -9.75 10.242 0.108 1 95.88 88 ILE A N 1
ATOM 641 C CA . ILE A 1 88 ? -11 9.867 -0.537 1 95.88 88 ILE A CA 1
ATOM 642 C C . ILE A 1 88 ? -11.234 8.367 -0.389 1 95.88 88 ILE A C 1
ATOM 644 O O . ILE A 1 88 ? -10.297 7.613 -0.102 1 95.88 88 ILE A O 1
ATOM 648 N N . ASP A 1 89 ? -12.422 7.98 -0.454 1 95.06 89 ASP A N 1
ATOM 649 C CA . ASP A 1 89 ? -12.891 6.602 -0.548 1 95.06 89 ASP A CA 1
ATOM 650 C C . ASP A 1 89 ? -13.953 6.457 -1.637 1 95.06 89 ASP A C 1
ATOM 652 O O . ASP A 1 89 ? -14.859 7.289 -1.745 1 95.06 89 ASP A O 1
ATOM 656 N N . ARG A 1 90 ? -13.852 5.48 -2.475 1 94.5 90 ARG A N 1
ATOM 657 C CA . ARG A 1 90 ? -14.75 5.336 -3.613 1 94.5 90 ARG A CA 1
ATOM 658 C C . ARG A 1 90 ? -15.648 4.113 -3.447 1 94.5 90 ARG A C 1
ATOM 660 O O . ARG A 1 90 ? -16.078 3.51 -4.434 1 94.5 90 ARG A O 1
ATOM 667 N N . GLY A 1 91 ? -15.836 3.74 -2.225 1 91.5 91 GLY A N 1
ATOM 668 C CA . GLY A 1 91 ? -16.859 2.738 -1.956 1 91.5 91 GLY A CA 1
ATOM 669 C C . GLY A 1 91 ? -16.281 1.379 -1.608 1 91.5 91 GLY A C 1
ATOM 670 O O . GLY A 1 91 ? -15.062 1.183 -1.657 1 91.5 91 GLY A O 1
ATOM 671 N N . ASP A 1 92 ? -17.219 0.491 -1.245 1 95.44 92 ASP A N 1
ATOM 672 C CA . ASP A 1 92 ? -16.906 -0.868 -0.815 1 95.44 92 ASP A CA 1
ATOM 673 C C . ASP A 1 92 ? -17.031 -1.853 -1.977 1 95.44 92 ASP A C 1
ATOM 675 O O . ASP A 1 92 ? -18.094 -2.447 -2.189 1 95.44 92 ASP A O 1
ATOM 679 N N . LEU A 1 93 ? -15.961 -2.012 -2.744 1 96.25 93 LEU A N 1
ATOM 680 C CA . LEU A 1 93 ? -15.891 -2.924 -3.881 1 96.25 93 LEU A CA 1
ATOM 681 C C . LEU A 1 93 ? -14.75 -3.92 -3.715 1 96.25 93 LEU A C 1
ATOM 683 O O . LEU A 1 93 ? -13.68 -3.564 -3.219 1 96.25 93 LEU A O 1
ATOM 687 N N . PRO A 1 94 ? -15.055 -5.184 -4.121 1 96.69 94 PRO A N 1
ATOM 688 C CA . PRO A 1 94 ? -13.883 -6.047 -4.277 1 96.69 94 PRO A CA 1
ATOM 689 C C . PRO A 1 94 ? -12.906 -5.531 -5.332 1 96.69 94 PRO A C 1
ATOM 691 O O . PRO A 1 94 ? -13.305 -4.816 -6.254 1 96.69 94 PRO A O 1
ATOM 694 N N . ILE A 1 95 ? -11.688 -5.871 -5.148 1 96.75 95 ILE A N 1
ATOM 695 C CA . ILE A 1 95 ? -10.641 -5.281 -5.973 1 96.75 95 ILE A CA 1
ATOM 696 C C . ILE A 1 95 ? -10.883 -5.621 -7.441 1 96.75 95 ILE A C 1
ATOM 698 O O . ILE A 1 95 ? -10.555 -4.832 -8.328 1 96.75 95 ILE A O 1
ATOM 702 N N . SER A 1 96 ? -11.523 -6.746 -7.758 1 95 96 SER A N 1
ATOM 703 C CA . SER A 1 96 ? -11.812 -7.16 -9.125 1 95 96 SER A CA 1
ATOM 704 C C . SER A 1 96 ? -12.812 -6.227 -9.789 1 95 96 SER A C 1
ATOM 706 O O . SER A 1 96 ? -12.906 -6.18 -11.016 1 95 96 SER A O 1
ATOM 708 N N . ALA A 1 97 ? -13.555 -5.492 -9 1 96.88 97 ALA A N 1
ATOM 709 C CA . ALA A 1 97 ? -14.578 -4.59 -9.523 1 96.88 97 ALA A CA 1
ATOM 710 C C . ALA A 1 97 ? -14.078 -3.146 -9.539 1 96.88 97 ALA A C 1
ATOM 712 O O . ALA A 1 97 ? -14.789 -2.244 -9.984 1 96.88 97 ALA A O 1
ATOM 713 N N . VAL A 1 98 ? -12.906 -2.926 -9.078 1 97.81 98 VAL A N 1
ATOM 714 C CA . VAL A 1 98 ? -12.305 -1.595 -9.062 1 97.81 98 VAL A CA 1
ATOM 715 C C . VAL A 1 98 ? -11.656 -1.305 -10.414 1 97.81 98 VAL A C 1
ATOM 717 O O . VAL A 1 98 ? -10.805 -2.066 -10.875 1 97.81 98 VAL A O 1
ATOM 720 N N . SER A 1 99 ? -12.078 -0.258 -11.109 1 98 99 SER A N 1
ATOM 721 C CA . SER A 1 99 ? -11.43 0.1 -12.359 1 98 99 SER A CA 1
ATOM 722 C C . SER A 1 99 ? -10 0.588 -12.125 1 98 99 SER A C 1
ATOM 724 O O . SER A 1 99 ? -9.672 1.036 -11.023 1 98 99 SER A O 1
ATOM 726 N N . THR A 1 100 ? -9.195 0.503 -13.148 1 98.38 100 THR A N 1
ATOM 727 C CA . THR A 1 100 ? -7.828 1.005 -13.039 1 98.38 100 THR A CA 1
ATOM 728 C C . THR A 1 100 ? -7.828 2.502 -12.742 1 98.38 100 THR A C 1
ATOM 730 O O . THR A 1 100 ? -6.984 2.988 -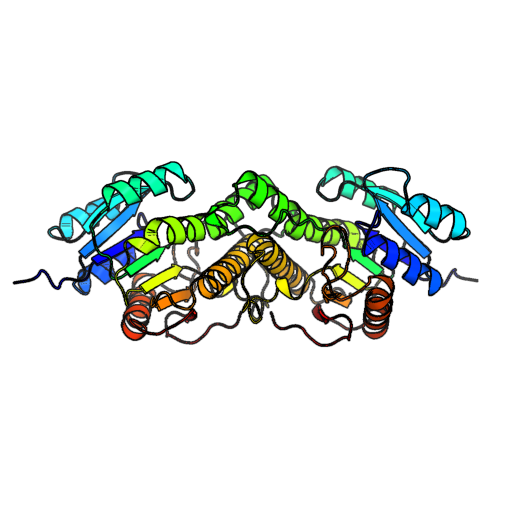11.984 1 98.38 100 THR A O 1
ATOM 733 N N . GLU A 1 101 ? -8.75 3.205 -13.32 1 98.19 101 GLU A N 1
ATOM 734 C CA . GLU A 1 101 ? -8.867 4.645 -13.102 1 98.19 101 GLU A CA 1
ATOM 735 C C . GLU A 1 101 ? -9.195 4.949 -11.641 1 98.19 101 GLU A C 1
ATOM 737 O O . GLU A 1 101 ? -8.586 5.832 -11.031 1 98.19 101 GLU A O 1
ATOM 742 N N . MET A 1 102 ? -10.18 4.258 -11.094 1 98.56 102 MET A N 1
ATOM 743 C CA . MET A 1 102 ? -10.547 4.438 -9.688 1 98.56 102 MET A CA 1
ATOM 744 C C . MET A 1 102 ? -9.375 4.098 -8.773 1 98.56 102 MET A C 1
ATOM 746 O O . MET A 1 102 ? -9.094 4.828 -7.82 1 98.56 102 MET A O 1
ATOM 750 N N . PHE A 1 103 ? -8.719 3.002 -9.078 1 98.81 103 PHE A N 1
ATOM 751 C CA . PHE A 1 103 ? -7.547 2.588 -8.312 1 98.81 103 PHE A CA 1
ATOM 752 C C . PHE A 1 103 ? -6.492 3.686 -8.297 1 98.81 103 PHE A C 1
ATOM 754 O O . PHE A 1 103 ? -6.004 4.07 -7.234 1 98.81 103 PHE A O 1
ATOM 761 N N . THR A 1 104 ? -6.211 4.172 -9.461 1 98.75 104 THR A N 1
ATOM 762 C CA . THR A 1 104 ? -5.188 5.199 -9.617 1 98.75 104 THR A CA 1
ATOM 763 C C . THR A 1 104 ? -5.566 6.465 -8.852 1 98.75 104 THR A C 1
ATOM 765 O O . THR A 1 104 ? -4.746 7.027 -8.125 1 98.75 104 THR A O 1
ATOM 768 N N . GLU A 1 105 ? -6.75 6.852 -8.992 1 98.56 105 GLU A N 1
ATOM 769 C CA . GLU A 1 105 ? -7.234 8.055 -8.32 1 98.56 105 GLU A CA 1
ATOM 770 C C . GLU A 1 105 ? -7.055 7.949 -6.809 1 98.56 105 GLU A C 1
ATOM 772 O O . GLU A 1 105 ? -6.504 8.852 -6.18 1 98.56 105 GLU A O 1
ATOM 777 N N . VAL A 1 106 ? -7.465 6.848 -6.234 1 98.81 106 VAL A N 1
ATOM 778 C CA . VAL A 1 106 ? -7.449 6.668 -4.785 1 98.81 106 VAL A CA 1
ATOM 779 C C . VAL A 1 106 ? -6.008 6.543 -4.297 1 98.81 106 VAL A C 1
ATOM 781 O O . VAL A 1 106 ? -5.629 7.16 -3.299 1 98.81 106 VAL A O 1
ATOM 784 N N . MET A 1 107 ? -5.18 5.824 -5.023 1 98.88 107 MET A N 1
ATOM 785 C CA . MET A 1 107 ? -3.789 5.633 -4.617 1 98.88 107 MET A CA 1
ATOM 786 C C . MET A 1 107 ? -3.018 6.945 -4.68 1 98.88 107 MET A C 1
ATOM 788 O O . MET A 1 107 ? -2.221 7.246 -3.791 1 98.88 107 MET A O 1
ATOM 792 N N . VAL A 1 108 ? -3.248 7.707 -5.707 1 98.75 108 VAL A N 1
ATOM 793 C CA . VAL A 1 108 ? -2.559 8.984 -5.855 1 98.75 108 VAL A CA 1
ATOM 794 C C . VAL A 1 108 ? -3.023 9.953 -4.77 1 98.75 108 VAL A C 1
ATOM 796 O O . VAL A 1 108 ? -2.203 10.602 -4.117 1 98.75 108 VAL A O 1
ATOM 799 N N . THR A 1 109 ? -4.27 10 -4.508 1 98.62 109 THR A N 1
ATOM 800 C CA . THR A 1 109 ? -4.832 10.961 -3.574 1 98.62 109 THR A CA 1
ATOM 801 C C . THR A 1 109 ? -4.5 10.586 -2.135 1 98.62 109 THR A C 1
ATOM 803 O O . THR A 1 109 ? -4.125 11.438 -1.33 1 98.62 109 THR A O 1
ATOM 806 N N . ASN A 1 110 ? -4.594 9.32 -1.812 1 98.81 110 ASN A N 1
ATOM 807 C CA . ASN A 1 110 ? -4.508 8.898 -0.416 1 98.81 110 ASN A CA 1
ATOM 808 C C . ASN A 1 110 ? -3.068 8.586 -0.011 1 98.81 110 ASN A C 1
ATOM 810 O O . ASN A 1 110 ? -2.738 8.594 1.176 1 98.81 110 ASN A O 1
ATOM 814 N N . ALA A 1 111 ? -2.256 8.219 -0.981 1 98.88 111 ALA A N 1
ATOM 815 C CA . ALA A 1 111 ? -0.928 7.742 -0.607 1 98.88 111 ALA A CA 1
ATOM 816 C C . ALA A 1 111 ? 0.161 8.648 -1.169 1 98.88 111 ALA A C 1
ATOM 818 O O . ALA A 1 111 ? 0.92 9.266 -0.414 1 98.88 111 ALA A O 1
ATOM 819 N N . LEU A 1 112 ? 0.177 8.867 -2.428 1 98.81 112 LEU A N 1
ATOM 820 C CA . LEU A 1 112 ? 1.246 9.633 -3.061 1 98.81 112 LEU A CA 1
ATOM 821 C C . LEU A 1 112 ? 1.193 11.094 -2.635 1 98.81 112 LEU A C 1
ATOM 823 O O . LEU A 1 112 ? 2.195 11.648 -2.18 1 98.81 112 LEU A O 1
ATOM 827 N N . SER A 1 113 ? 0.038 11.695 -2.766 1 98.62 113 SER A N 1
ATOM 828 C CA . SER A 1 113 ? -0.102 13.141 -2.621 1 98.62 113 SER A CA 1
ATOM 829 C C . SER A 1 113 ? 0.172 13.578 -1.187 1 98.62 113 SER A C 1
ATOM 831 O O . SER A 1 113 ? 0.845 14.586 -0.958 1 98.62 113 SER A O 1
ATOM 833 N N . PRO A 1 114 ? -0.305 12.852 -0.185 1 98.62 114 PRO A N 1
ATOM 834 C CA . PRO A 1 114 ? 0.032 13.25 1.184 1 98.62 114 PRO A CA 1
ATOM 835 C C . PRO A 1 114 ? 1.537 13.289 1.434 1 98.62 114 PRO A C 1
ATOM 837 O O . PRO A 1 114 ? 2.033 14.195 2.104 1 98.62 114 PRO A O 1
ATOM 840 N N . LEU A 1 115 ? 2.273 12.328 0.909 1 98.56 115 LEU A N 1
ATOM 841 C CA . LEU A 1 115 ? 3.711 12.305 1.156 1 98.56 115 LEU A CA 1
ATOM 842 C C . LEU A 1 115 ? 4.414 13.398 0.361 1 98.56 115 LEU A C 1
ATOM 844 O O . LEU A 1 115 ? 5.391 13.984 0.835 1 98.56 115 LEU A O 1
ATOM 848 N N . ARG A 1 116 ? 3.895 13.672 -0.806 1 98.31 116 ARG A N 1
ATOM 849 C CA . ARG A 1 116 ? 4.418 14.82 -1.538 1 98.31 116 ARG A CA 1
ATOM 850 C C . ARG A 1 116 ? 4.188 16.125 -0.766 1 98.31 116 ARG A C 1
ATOM 852 O O . ARG A 1 116 ? 5.047 17 -0.754 1 98.31 116 ARG A O 1
ATOM 859 N N . ALA A 1 117 ? 3.055 16.234 -0.178 1 98.44 117 ALA A N 1
ATOM 860 C CA . ALA A 1 117 ? 2.746 17.422 0.625 1 98.44 117 ALA A CA 1
ATOM 861 C C . ALA A 1 117 ? 3.697 17.531 1.812 1 98.44 117 ALA A C 1
ATOM 863 O O . ALA A 1 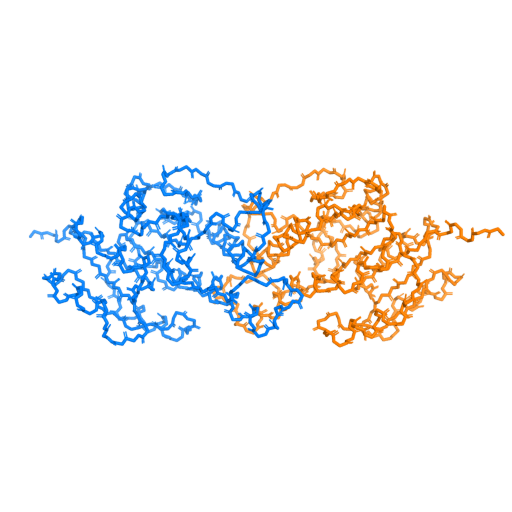117 ? 4.234 18.609 2.078 1 98.44 117 ALA A O 1
ATOM 864 N N . VAL A 1 118 ? 3.889 16.422 2.525 1 98.5 118 VAL A N 1
ATOM 865 C CA . VAL A 1 118 ? 4.82 16.406 3.65 1 98.5 118 VAL A CA 1
ATOM 866 C C . VAL A 1 118 ? 6.203 16.859 3.184 1 98.5 118 VAL A C 1
ATOM 868 O O . VAL A 1 118 ? 6.812 17.734 3.797 1 98.5 118 VAL A O 1
ATOM 871 N N . GLU A 1 119 ? 6.648 16.312 2.064 1 97.31 119 GLU A N 1
ATOM 872 C CA . GLU A 1 119 ? 7.973 16.625 1.54 1 97.31 119 GLU A CA 1
ATOM 873 C C . GLU A 1 119 ? 8.07 18.109 1.146 1 97.31 119 GLU A C 1
ATOM 875 O O . GLU A 1 119 ? 9.086 18.75 1.406 1 97.31 119 GLU A O 1
ATOM 880 N N . ALA A 1 120 ? 7.059 18.625 0.613 1 97.06 120 ALA A N 1
ATOM 881 C CA . ALA A 1 120 ? 7.074 19.984 0.085 1 97.06 120 ALA A CA 1
ATOM 882 C C . ALA A 1 120 ? 7.023 21 1.214 1 97.06 120 ALA A C 1
ATOM 884 O O . ALA A 1 120 ? 7.543 22.109 1.076 1 97.06 120 ALA A O 1
ATOM 885 N N . LEU A 1 121 ? 6.449 20.625 2.365 1 98 121 LEU A N 1
ATOM 886 C CA . LEU A 1 121 ? 6.098 21.656 3.348 1 98 121 LEU A CA 1
ATOM 887 C C . LEU A 1 121 ? 6.875 21.438 4.645 1 98 121 LEU A C 1
ATOM 889 O O . LEU A 1 121 ? 6.844 22.297 5.531 1 98 121 LEU A O 1
ATOM 893 N N . ARG A 1 122 ? 7.605 20.375 4.781 1 95.88 122 ARG A N 1
ATOM 894 C CA . ARG A 1 122 ? 8.25 20 6.035 1 95.88 122 ARG A CA 1
ATOM 895 C C . ARG A 1 122 ? 9.242 21.062 6.48 1 95.88 122 ARG A C 1
ATOM 897 O O . ARG A 1 122 ? 9.492 21.234 7.68 1 95.88 122 ARG A O 1
ATOM 904 N N . ASP A 1 123 ? 9.812 21.797 5.531 1 96.06 123 ASP A N 1
ATOM 905 C CA . ASP A 1 123 ? 10.828 22.781 5.875 1 96.06 123 ASP A CA 1
ATOM 906 C C . ASP A 1 123 ? 10.211 23.969 6.625 1 96.06 123 ASP A C 1
ATOM 908 O O . ASP A 1 123 ? 10.922 24.766 7.234 1 96.06 123 ASP A O 1
ATOM 912 N N . LEU A 1 124 ? 8.914 24.078 6.539 1 97.94 124 LEU A N 1
ATOM 913 C CA . LEU A 1 124 ? 8.219 25.141 7.266 1 97.94 124 LEU A CA 1
ATOM 914 C C . LEU A 1 124 ? 7.992 24.734 8.719 1 97.94 124 LEU A C 1
ATOM 916 O O . LEU A 1 124 ? 7.664 25.578 9.555 1 97.94 124 LEU A O 1
ATOM 920 N N . VAL A 1 125 ? 8.109 23.469 9.055 1 98 125 VAL A N 1
ATOM 921 C CA . VAL A 1 125 ? 7.891 22.969 10.414 1 98 125 VAL A CA 1
ATOM 922 C C . VAL A 1 125 ? 9.133 23.219 11.266 1 98 125 VAL A C 1
ATOM 924 O O . VAL A 1 125 ? 10.242 22.859 10.875 1 98 125 VAL A O 1
ATOM 927 N N . VAL A 1 126 ? 8.992 23.859 12.336 1 96.88 126 VAL A N 1
ATOM 928 C CA . VAL A 1 126 ? 10.094 24.281 13.195 1 96.88 126 VAL A CA 1
ATOM 929 C C . VAL A 1 126 ? 10.773 23.062 13.812 1 96.88 126 VAL A C 1
ATOM 931 O O . VAL A 1 126 ? 10.18 21.984 13.883 1 96.88 126 VAL A O 1
ATOM 934 N N . PRO A 1 127 ? 12.055 23.266 14.164 1 94.75 127 PRO A N 1
ATOM 935 C CA . PRO A 1 127 ? 12.68 22.188 14.93 1 94.75 127 PRO A CA 1
ATOM 936 C C . PRO A 1 127 ? 11.852 21.766 16.141 1 94.75 127 PRO A C 1
ATOM 938 O O . PRO A 1 127 ? 11.359 22.625 16.891 1 94.75 127 PRO A O 1
ATOM 941 N N . GLY A 1 128 ? 11.703 20.469 16.234 1 95.75 128 GLY A N 1
ATOM 942 C CA . GLY A 1 128 ? 10.906 19.969 17.344 1 95.75 128 GLY A CA 1
ATOM 943 C C . GLY A 1 128 ? 9.414 19.969 17.047 1 95.75 128 GLY A C 1
ATOM 944 O O . GLY A 1 128 ? 8.617 19.516 17.875 1 95.75 128 GLY A O 1
ATOM 945 N N . GLY A 1 129 ? 9.023 20.453 15.836 1 98.19 129 GLY A N 1
ATOM 946 C CA . GLY A 1 129 ? 7.629 20.469 15.445 1 98.19 129 GLY A CA 1
ATOM 947 C C . GLY A 1 129 ? 7.105 19.109 15.031 1 98.19 129 GLY A C 1
ATOM 948 O O . GLY A 1 129 ? 7.844 18.125 15.078 1 98.19 129 GLY A O 1
ATOM 949 N N . THR A 1 130 ? 5.797 19.047 14.75 1 98.75 130 THR A N 1
ATOM 950 C CA . THR A 1 130 ? 5.121 17.781 14.469 1 98.75 130 THR A CA 1
ATOM 951 C C . THR A 1 130 ? 4.637 17.734 13.023 1 98.75 130 THR A C 1
ATOM 953 O O . THR A 1 130 ? 4.043 18.703 12.531 1 98.75 130 THR A O 1
ATOM 956 N N . VAL A 1 131 ? 4.961 16.688 12.336 1 98.88 131 VAL A N 1
ATOM 957 C CA . VAL A 1 131 ? 4.406 16.312 11.039 1 98.88 131 VAL A CA 1
ATOM 958 C C . VAL A 1 131 ? 3.473 15.117 11.188 1 98.88 131 VAL A C 1
ATOM 960 O O . VAL A 1 131 ? 3.908 14.031 11.562 1 98.88 131 VAL A O 1
ATOM 963 N N . ALA A 1 132 ? 2.188 15.328 10.93 1 98.94 132 ALA A N 1
ATOM 964 C CA . ALA A 1 132 ? 1.195 14.273 11.125 1 98.94 132 ALA A CA 1
ATOM 965 C C . ALA A 1 132 ? 0.378 14.055 9.852 1 98.94 132 ALA A C 1
ATOM 967 O O . ALA A 1 132 ? 0.1 15 9.117 1 98.94 132 ALA A O 1
ATOM 968 N N . VAL A 1 133 ? 0.034 12.812 9.586 1 98.94 133 VAL A N 1
ATOM 969 C CA . VAL A 1 133 ? -0.835 12.43 8.484 1 98.94 133 VAL A CA 1
ATOM 970 C C . VAL A 1 133 ? -2.002 11.594 9 1 98.94 133 VAL A C 1
ATOM 972 O O . VAL A 1 133 ? -1.813 10.711 9.844 1 98.94 133 VAL A O 1
ATOM 975 N N . MET A 1 134 ? -3.189 11.922 8.523 1 98.75 134 MET A N 1
ATOM 976 C CA . MET A 1 134 ? -4.359 11.125 8.883 1 98.75 134 MET A CA 1
ATOM 977 C C . MET A 1 134 ? -4.336 9.773 8.164 1 98.75 134 MET A C 1
ATOM 979 O O . MET A 1 134 ? -4.434 9.727 6.934 1 98.75 134 MET A O 1
ATOM 983 N N . SER A 1 135 ? -4.141 8.734 8.883 1 98.69 135 SER A N 1
ATOM 984 C CA . SER A 1 135 ? -4.309 7.371 8.375 1 98.69 135 SER A CA 1
ATOM 985 C C . SER A 1 135 ? -5.578 6.73 8.93 1 98.69 135 SER A C 1
ATOM 987 O O . SER A 1 135 ? -6.602 7.398 9.086 1 98.69 135 SER A O 1
ATOM 989 N N . SER A 1 136 ? -5.66 5.523 9.008 1 98.44 136 SER A N 1
ATOM 990 C CA . SER A 1 136 ? -6.789 4.727 9.477 1 98.44 136 SER A CA 1
ATOM 991 C C . SER A 1 136 ? -6.34 3.346 9.938 1 98.44 136 SER A C 1
ATOM 993 O O . SER A 1 136 ? -5.395 2.777 9.391 1 98.44 136 SER A O 1
ATOM 995 N N . GLU A 1 137 ? -7.031 2.844 10.984 1 98.12 137 GLU A N 1
ATOM 996 C CA . GLU A 1 137 ? -6.805 1.444 11.336 1 98.12 137 GLU A CA 1
ATOM 997 C C . GLU A 1 137 ? -6.98 0.536 10.125 1 98.12 137 GLU A C 1
ATOM 999 O O . GLU A 1 137 ? -6.355 -0.525 10.039 1 98.12 137 GLU A O 1
ATOM 1004 N N . GLN A 1 138 ? -7.719 0.98 9.18 1 98.06 138 GLN A N 1
ATOM 1005 C CA . GLN A 1 138 ? -7.938 0.21 7.957 1 98.06 138 GLN A CA 1
ATOM 1006 C C . GLN A 1 138 ? -6.652 0.103 7.141 1 98.06 138 GLN A C 1
ATOM 1008 O O . GLN A 1 138 ? -6.562 -0.714 6.219 1 98.06 138 GLN A O 1
ATOM 1013 N N . GLY A 1 139 ? -5.645 0.883 7.441 1 98.69 139 GLY A N 1
ATOM 1014 C CA . GLY A 1 139 ? -4.34 0.765 6.809 1 98.69 139 GLY A CA 1
ATOM 1015 C C . GLY A 1 139 ? -3.455 -0.282 7.457 1 98.69 139 GLY A C 1
ATOM 1016 O O . GLY A 1 139 ? -2.352 -0.552 6.977 1 98.69 139 GLY A O 1
ATOM 1017 N N . SER A 1 140 ? -3.91 -0.837 8.609 1 98.88 140 SER A N 1
ATOM 1018 C CA . SER A 1 140 ? -3.193 -1.916 9.281 1 98.88 140 SER A CA 1
ATOM 1019 C C . SER A 1 140 ? -3.391 -3.244 8.562 1 98.88 140 SER A C 1
ATOM 1021 O O . SER A 1 140 ? -4.52 -3.729 8.438 1 98.88 140 SER A O 1
ATOM 1023 N N . ILE A 1 141 ? -2.301 -3.826 8.109 1 98.81 141 ILE A N 1
ATOM 1024 C CA . ILE A 1 141 ? -2.396 -5.129 7.457 1 98.81 141 ILE A CA 1
ATOM 1025 C C . ILE A 1 141 ? -2.682 -6.207 8.5 1 98.81 141 ILE A C 1
ATOM 1027 O O . ILE A 1 141 ? -3.475 -7.121 8.258 1 98.81 141 ILE A O 1
ATOM 1031 N N . SER A 1 142 ? -2.119 -6.016 9.703 1 98.56 142 SER A N 1
ATOM 1032 C CA . SER A 1 142 ? -2.311 -6.949 10.805 1 98.56 142 SER A CA 1
ATOM 1033 C C . SER A 1 142 ? -3.781 -7.043 11.203 1 98.56 142 SER A C 1
ATOM 1035 O O . SER A 1 142 ? -4.266 -8.117 11.562 1 98.56 142 SER A O 1
ATOM 1037 N N . GLN A 1 143 ? -4.477 -5.973 11.062 1 98.38 143 GLN A N 1
ATOM 1038 C CA . GLN A 1 143 ? -5.832 -5.93 11.594 1 98.38 143 GLN A CA 1
ATOM 1039 C C . GLN A 1 143 ? -6.863 -6.062 10.477 1 98.38 143 GLN A C 1
ATOM 1041 O O . GLN A 1 143 ? -8.062 -5.867 10.695 1 98.38 143 GLN A O 1
ATOM 1046 N N . ASN A 1 144 ? -6.391 -6.332 9.266 1 98.44 144 ASN A N 1
ATOM 1047 C CA . ASN A 1 144 ? -7.309 -6.535 8.141 1 98.44 144 ASN A CA 1
ATOM 1048 C C . ASN A 1 144 ? -7.988 -7.898 8.219 1 98.44 144 ASN A C 1
ATOM 1050 O O . ASN A 1 144 ? -7.688 -8.789 7.426 1 98.44 144 ASN A O 1
ATOM 1054 N N . THR A 1 145 ? -8.961 -8.031 9.125 1 96.69 145 THR A N 1
ATOM 1055 C CA . THR A 1 145 ? -9.617 -9.312 9.383 1 96.69 145 THR A CA 1
ATOM 1056 C C . THR A 1 145 ? -11.109 -9.219 9.086 1 96.69 145 THR A C 1
ATOM 1058 O O . THR A 1 145 ? -11.859 -10.156 9.375 1 96.69 145 THR A O 1
ATOM 1061 N N . GLU A 1 146 ? -11.516 -8.078 8.602 1 95.06 146 GLU A N 1
ATOM 1062 C CA . GLU A 1 146 ? -12.898 -7.914 8.164 1 95.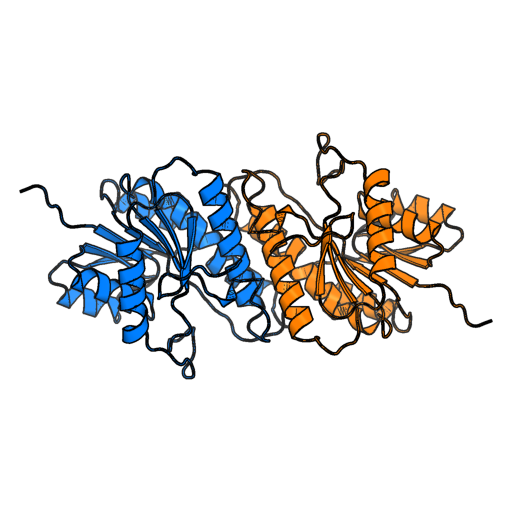06 146 GLU A CA 1
ATOM 1063 C C . GLU A 1 146 ? -12.977 -7.547 6.688 1 95.06 146 GLU A C 1
ATOM 1065 O O . GLU A 1 146 ? -12.094 -6.859 6.168 1 95.06 146 GLU A O 1
ATOM 1070 N N . ASP A 1 147 ? -14.086 -7.918 6.043 1 95 147 ASP A N 1
ATOM 1071 C CA . ASP A 1 147 ? -14.25 -7.656 4.613 1 95 147 ASP A CA 1
ATOM 1072 C C . ASP A 1 147 ? -14.539 -6.18 4.355 1 95 147 ASP A C 1
ATOM 1074 O O . ASP A 1 147 ? -14.812 -5.426 5.289 1 95 147 ASP A O 1
ATOM 1078 N N . GLY A 1 148 ? -14.336 -5.867 3.092 1 96.31 148 GLY A N 1
ATOM 1079 C CA . GLY A 1 148 ? -14.805 -4.57 2.623 1 96.31 148 GLY A CA 1
ATOM 1080 C C . GLY A 1 148 ? -13.68 -3.564 2.439 1 96.31 148 GLY A C 1
ATOM 1081 O O . GLY A 1 148 ? -12.562 -3.773 2.918 1 96.31 148 GLY A O 1
ATOM 1082 N N . TYR A 1 149 ? -13.906 -2.586 1.646 1 97.25 149 TYR A N 1
ATOM 1083 C CA . TYR A 1 149 ? -13.102 -1.39 1.413 1 97.25 149 TYR A CA 1
ATOM 1084 C C . TYR A 1 149 ? -11.68 -1.759 1.016 1 97.25 149 TYR A C 1
ATOM 1086 O O . TYR A 1 149 ? -10.711 -1.19 1.536 1 97.25 149 TYR A O 1
ATOM 1094 N N . GLU A 1 150 ? -11.531 -2.654 0.145 1 98.62 150 GLU A N 1
ATOM 1095 C CA . GLU A 1 150 ? -10.234 -3.232 -0.196 1 98.62 150 GLU A CA 1
ATOM 1096 C C . GLU A 1 150 ? -9.297 -2.178 -0.776 1 98.62 150 GLU A C 1
ATOM 1098 O O . GLU A 1 150 ? -8.125 -2.115 -0.408 1 98.62 150 GLU A O 1
ATOM 1103 N N . LEU A 1 151 ? -9.844 -1.338 -1.672 1 98.81 151 LEU A N 1
ATOM 1104 C CA . LEU A 1 151 ? -9.016 -0.295 -2.27 1 98.81 151 LEU A CA 1
ATOM 1105 C C . LEU A 1 151 ? -8.609 0.742 -1.227 1 98.81 151 LEU A C 1
ATOM 1107 O O . LEU A 1 151 ? -7.453 1.169 -1.188 1 98.81 151 LEU A O 1
ATOM 1111 N N . TYR A 1 152 ? -9.516 1.157 -0.386 1 98.62 152 TYR A N 1
ATOM 1112 C CA . TYR A 1 152 ? -9.195 2.111 0.671 1 98.62 152 TYR A CA 1
ATOM 1113 C C . TYR A 1 152 ? -8.133 1.555 1.611 1 98.62 152 TYR A C 1
ATOM 1115 O O . TYR A 1 152 ? -7.156 2.234 1.921 1 98.62 152 TYR A O 1
ATOM 1123 N N . LYS A 1 153 ? -8.297 0.318 2.029 1 98.81 153 LYS A N 1
ATOM 1124 C CA . LYS A 1 153 ? -7.332 -0.345 2.898 1 98.81 153 LYS A CA 1
ATOM 1125 C C . LYS A 1 153 ? -5.941 -0.354 2.268 1 98.81 153 LYS A C 1
ATOM 1127 O O . LYS A 1 153 ? -4.953 -0.03 2.928 1 98.81 153 LYS A O 1
ATOM 1132 N N . ALA A 1 154 ? -5.914 -0.729 1.024 1 98.94 154 ALA A N 1
ATOM 1133 C CA . ALA A 1 154 ? -4.637 -0.782 0.32 1 98.94 154 ALA A CA 1
ATOM 1134 C C . ALA A 1 154 ? -3.99 0.599 0.25 1 98.94 154 ALA A C 1
ATOM 1136 O O . ALA A 1 154 ? -2.775 0.732 0.419 1 98.94 154 ALA A O 1
ATOM 1137 N N . SER A 1 155 ? -4.762 1.617 -0.021 1 98.94 155 SER A N 1
ATOM 1138 C CA . SER A 1 155 ? -4.234 2.973 -0.13 1 98.94 155 SER A CA 1
ATOM 1139 C C . SER A 1 155 ? -3.654 3.449 1.197 1 98.94 155 SER A C 1
ATOM 1141 O O . SER A 1 155 ? -2.613 4.109 1.225 1 98.94 155 SER A O 1
ATOM 1143 N N . LYS A 1 156 ? -4.324 3.117 2.266 1 98.94 156 LYS A N 1
ATOM 1144 C CA . LYS A 1 156 ? -3.852 3.545 3.578 1 98.94 156 LYS A CA 1
ATOM 1145 C C . LYS A 1 156 ? -2.629 2.74 4.012 1 98.94 156 LYS A C 1
ATOM 1147 O O . LYS A 1 156 ? -1.743 3.264 4.691 1 98.94 156 LYS A O 1
ATOM 1152 N N . ALA A 1 157 ? -2.529 1.468 3.59 1 98.94 157 ALA A N 1
ATOM 1153 C CA . ALA A 1 157 ? -1.303 0.71 3.824 1 98.94 157 ALA A CA 1
ATOM 1154 C C . ALA A 1 157 ? -0.131 1.311 3.053 1 98.94 157 ALA A C 1
ATOM 1156 O O . ALA A 1 157 ? 0.983 1.399 3.574 1 98.94 157 ALA A O 1
ATOM 1157 N N . ALA A 1 158 ? -0.388 1.654 1.824 1 98.94 158 ALA A N 1
ATOM 1158 C CA . ALA A 1 158 ? 0.644 2.311 1.025 1 98.94 158 ALA A CA 1
ATOM 1159 C C . ALA A 1 158 ? 1.075 3.629 1.662 1 98.94 158 ALA A C 1
ATOM 1161 O O . ALA A 1 158 ? 2.268 3.941 1.711 1 98.94 158 ALA A O 1
ATOM 1162 N N . LEU A 1 159 ? 0.122 4.387 2.162 1 98.94 159 LEU A N 1
ATOM 1163 C CA . LEU A 1 159 ? 0.41 5.629 2.871 1 98.94 159 LEU A CA 1
ATOM 1164 C C . LEU A 1 159 ? 1.314 5.375 4.07 1 98.94 159 LEU A C 1
ATOM 1166 O O . LEU A 1 159 ? 2.32 6.062 4.254 1 98.94 159 LEU A O 1
ATOM 1170 N N . ASN A 1 160 ? 0.931 4.41 4.895 1 98.94 160 ASN A N 1
ATOM 1171 C CA . ASN A 1 160 ? 1.726 4.062 6.07 1 98.94 160 ASN A CA 1
ATOM 1172 C C . ASN A 1 160 ? 3.16 3.711 5.691 1 98.94 160 ASN A C 1
ATOM 1174 O O . ASN A 1 160 ? 4.105 4.152 6.348 1 98.94 160 ASN A O 1
ATOM 1178 N N . GLN A 1 161 ? 3.289 2.938 4.629 1 98.94 161 GLN A N 1
ATOM 1179 C CA . GLN A 1 161 ? 4.613 2.52 4.176 1 98.94 161 GLN A CA 1
ATOM 1180 C C . GLN A 1 161 ? 5.426 3.711 3.684 1 98.94 161 GLN A C 1
ATOM 1182 O O . GLN A 1 161 ? 6.621 3.814 3.969 1 98.94 161 GLN A O 1
ATOM 1187 N N . LEU A 1 162 ? 4.832 4.57 2.951 1 98.88 162 LEU A N 1
ATOM 1188 C CA . LEU A 1 162 ? 5.523 5.754 2.445 1 98.88 162 LEU A CA 1
ATOM 1189 C C . LEU A 1 162 ? 5.953 6.66 3.592 1 98.88 162 LEU A C 1
ATOM 1191 O O . LEU A 1 162 ? 7.055 7.211 3.572 1 98.88 162 LEU A O 1
ATOM 1195 N N . MET A 1 163 ? 5.09 6.809 4.566 1 98.88 163 MET A N 1
ATOM 1196 C CA . MET A 1 163 ? 5.445 7.629 5.723 1 98.88 163 MET A CA 1
ATOM 1197 C C . MET A 1 163 ? 6.605 7.008 6.492 1 98.88 163 MET A C 1
ATOM 1199 O O . MET A 1 163 ? 7.48 7.719 6.988 1 98.88 163 MET A O 1
ATOM 1203 N N . ARG A 1 164 ? 6.57 5.719 6.609 1 98.69 164 ARG A N 1
ATOM 1204 C CA . ARG A 1 164 ? 7.695 5.055 7.254 1 98.69 164 ARG A CA 1
ATOM 1205 C C . ARG A 1 164 ? 8.984 5.273 6.469 1 98.69 164 ARG A C 1
ATOM 1207 O O . ARG A 1 164 ? 10.047 5.512 7.059 1 98.69 164 ARG A O 1
ATOM 1214 N N . SER A 1 165 ? 8.93 5.145 5.152 1 98.69 165 SER A N 1
ATOM 1215 C CA . SER A 1 165 ? 10.094 5.434 4.316 1 98.69 165 SER A CA 1
ATOM 1216 C C . SER A 1 165 ? 10.586 6.859 4.535 1 98.69 165 SER A C 1
ATOM 1218 O O . SER A 1 165 ? 11.789 7.094 4.656 1 98.69 165 SER A O 1
ATOM 1220 N N . TYR A 1 166 ? 9.68 7.793 4.594 1 98.38 166 TYR A N 1
ATOM 1221 C CA . TYR A 1 166 ? 10.008 9.188 4.867 1 98.38 166 TYR A CA 1
ATOM 1222 C C . TYR A 1 166 ? 10.734 9.328 6.203 1 98.38 166 TYR A C 1
ATOM 1224 O O . TYR A 1 166 ? 11.758 10 6.293 1 98.38 166 TYR A O 1
ATOM 1232 N N . ALA A 1 167 ? 10.156 8.688 7.199 1 98.06 167 ALA A N 1
ATOM 1233 C CA . ALA A 1 167 ? 10.734 8.758 8.539 1 98.06 167 ALA A CA 1
ATOM 1234 C C . ALA A 1 167 ? 12.141 8.172 8.555 1 98.06 167 ALA A C 1
ATOM 1236 O O . ALA A 1 167 ? 13.031 8.703 9.227 1 98.06 167 ALA A O 1
ATOM 1237 N N . THR A 1 168 ? 12.312 7.066 7.848 1 97.31 168 THR A N 1
ATOM 1238 C CA . THR A 1 168 ? 13.609 6.41 7.785 1 97.31 168 THR A CA 1
ATOM 1239 C C . THR A 1 168 ? 14.641 7.305 7.098 1 97.31 168 THR A C 1
ATOM 1241 O O . THR A 1 168 ? 15.766 7.449 7.574 1 97.31 168 THR A O 1
ATOM 1244 N N . ARG A 1 169 ? 14.266 7.926 6.043 1 96.56 169 ARG A N 1
ATOM 1245 C CA . ARG A 1 169 ? 15.156 8.812 5.293 1 96.56 169 ARG A CA 1
ATOM 1246 C C . ARG A 1 169 ? 15.469 10.078 6.082 1 96.56 169 ARG A C 1
ATOM 1248 O O . ARG A 1 169 ? 16.547 10.656 5.945 1 96.56 169 ARG A O 1
ATOM 1255 N N . ASN A 1 170 ? 14.555 10.5 6.992 1 96.19 170 ASN A N 1
ATOM 1256 C CA . ASN A 1 170 ? 14.68 11.727 7.77 1 96.19 170 ASN A CA 1
ATOM 1257 C C . ASN A 1 170 ? 14.758 11.438 9.266 1 96.19 170 ASN A C 1
ATOM 1259 O O . ASN A 1 170 ? 14.164 12.164 10.07 1 96.19 170 ASN A O 1
ATOM 1263 N N . ALA A 1 171 ? 15.438 10.391 9.641 1 94.5 171 ALA A N 1
ATOM 1264 C CA . ALA A 1 171 ? 15.453 9.891 11.016 1 94.5 171 ALA A CA 1
ATOM 1265 C C . ALA A 1 171 ? 16.047 10.93 11.969 1 94.5 171 ALA A C 1
ATOM 1267 O O . ALA A 1 171 ? 15.672 10.984 13.141 1 94.5 171 ALA A O 1
ATOM 1268 N N . ASP A 1 172 ? 16.844 11.898 11.492 1 94.06 172 ASP A N 1
ATOM 1269 C CA . ASP A 1 172 ? 17.594 12.789 12.383 1 94.06 172 ASP A CA 1
ATOM 1270 C C . ASP A 1 172 ? 17.109 14.227 12.242 1 94.06 172 ASP A C 1
ATOM 1272 O O . ASP A 1 172 ? 17.828 15.164 12.625 1 94.06 172 ASP A O 1
ATOM 1276 N N . ASP A 1 173 ? 15.914 14.406 11.727 1 95.19 173 ASP A N 1
ATOM 1277 C CA . ASP A 1 173 ? 15.492 15.773 11.43 1 95.19 173 ASP A CA 1
ATOM 1278 C C . ASP A 1 173 ? 14.859 16.422 12.656 1 95.19 173 ASP A C 1
ATOM 1280 O O . ASP A 1 173 ? 14.5 17.609 12.625 1 95.19 173 ASP A O 1
ATOM 1284 N N . GLY A 1 174 ? 14.594 15.664 13.695 1 96 174 GLY A N 1
ATOM 1285 C CA . GLY A 1 174 ? 14.133 16.219 14.953 1 96 174 GLY A CA 1
ATOM 1286 C C . GLY A 1 174 ? 12.633 16.422 15 1 96 174 GLY A C 1
ATOM 1287 O O . GLY A 1 174 ? 12.094 16.891 16 1 96 174 GLY A O 1
ATOM 1288 N N . HIS A 1 175 ? 11.938 16.109 13.961 1 98.25 175 HIS A N 1
ATOM 1289 C CA . HIS A 1 175 ? 10.484 16.25 13.953 1 98.25 175 HIS A CA 1
ATOM 1290 C C . HIS A 1 175 ? 9.812 15.039 14.602 1 98.25 175 HIS A C 1
ATOM 1292 O O . HIS A 1 175 ? 10.312 13.922 14.5 1 98.25 175 HIS A O 1
ATOM 1298 N N . THR A 1 176 ? 8.727 15.336 15.305 1 98.62 176 THR A N 1
ATOM 1299 C CA . THR A 1 176 ? 7.762 14.281 15.625 1 98.62 176 THR A CA 1
ATOM 1300 C C . THR A 1 176 ? 6.965 13.891 14.383 1 98.62 176 THR A C 1
ATOM 1302 O O . THR A 1 176 ? 6.5 14.758 13.633 1 98.62 176 THR A O 1
ATOM 1305 N N . LYS A 1 177 ? 6.922 12.609 14.102 1 98.88 177 LYS A N 1
ATOM 1306 C CA . LYS A 1 177 ? 6.152 12.125 12.961 1 98.88 177 LYS A CA 1
ATOM 1307 C C . LYS A 1 177 ? 5.047 11.172 13.406 1 98.88 177 LYS A C 1
ATOM 1309 O O . LYS A 1 177 ? 5.305 10.219 14.148 1 98.88 177 LYS A O 1
ATOM 1314 N N . LEU A 1 178 ? 3.787 11.445 12.938 1 98.94 178 LEU A N 1
ATOM 1315 C CA . LEU A 1 178 ? 2.654 10.664 13.414 1 98.94 178 LEU A CA 1
ATOM 1316 C C . LEU A 1 178 ? 1.749 10.258 12.258 1 98.94 178 LEU A C 1
ATOM 1318 O O . LEU A 1 178 ? 1.504 11.047 11.344 1 98.94 178 LEU A O 1
ATOM 1322 N N . LEU A 1 179 ? 1.391 9.008 12.25 1 98.94 179 LEU A N 1
ATOM 1323 C CA . LEU A 1 179 ? 0.177 8.531 11.594 1 98.94 179 LEU A CA 1
ATOM 1324 C C . LEU A 1 179 ? -0.962 8.391 12.602 1 98.94 179 LEU A C 1
ATOM 1326 O O . LEU A 1 179 ? -0.794 7.777 13.656 1 98.94 179 LEU A O 1
ATOM 1330 N N . ILE A 1 180 ? -2.111 8.977 12.266 1 98.94 180 ILE A N 1
ATOM 1331 C CA . ILE A 1 180 ? -3.186 9.039 13.25 1 98.94 180 ILE A CA 1
ATOM 1332 C C . ILE A 1 180 ? -4.406 8.273 12.727 1 98.94 180 ILE A C 1
ATOM 1334 O O . ILE A 1 180 ? -4.828 8.477 11.586 1 98.94 180 ILE A O 1
ATOM 1338 N N . ASP A 1 181 ? -4.945 7.387 13.508 1 98.81 181 ASP A N 1
ATOM 1339 C CA . ASP A 1 181 ? -6.258 6.781 13.305 1 98.81 181 ASP A CA 1
ATOM 1340 C C . ASP A 1 181 ? -7.309 7.453 14.188 1 98.81 181 ASP A C 1
ATOM 1342 O O . ASP A 1 181 ? -7.355 7.223 15.398 1 98.81 181 ASP A O 1
ATOM 1346 N N . PRO A 1 182 ? -8.195 8.203 13.609 1 98.38 182 PRO A N 1
ATOM 1347 C CA . PRO A 1 182 ? -9.188 8.93 14.406 1 98.38 182 PRO A CA 1
ATOM 1348 C C . PRO A 1 182 ? -10.367 8.055 14.82 1 98.38 182 PRO A C 1
ATOM 1350 O O . PRO A 1 182 ? -11.211 8.484 15.609 1 98.38 182 PRO A O 1
ATOM 1353 N N . GLY A 1 183 ? -10.359 6.793 14.289 1 97.81 183 GLY A N 1
ATOM 1354 C CA . GLY A 1 183 ? -11.547 5.965 14.43 1 97.81 183 GLY A CA 1
ATOM 1355 C C . GLY A 1 183 ? -12.547 6.156 13.297 1 97.81 183 GLY A C 1
ATOM 1356 O O . GLY A 1 183 ? -12.297 6.93 12.367 1 97.81 183 GLY A O 1
ATOM 1357 N N . HIS A 1 184 ? -13.641 5.379 13.305 1 97.38 184 HIS A N 1
ATOM 1358 C CA . HIS A 1 184 ? -14.68 5.434 12.281 1 97.38 184 HIS A CA 1
ATOM 1359 C C . HIS A 1 184 ? -15.727 6.496 12.617 1 97.38 184 HIS A C 1
ATOM 1361 O O . HIS A 1 184 ? -16.562 6.301 13.508 1 97.38 184 HIS A O 1
ATOM 1367 N N . ASN A 1 185 ? -15.688 7.582 11.82 1 97.88 185 ASN A N 1
ATOM 1368 C CA . ASN A 1 185 ? -16.469 8.766 12.141 1 97.88 185 ASN A CA 1
ATOM 1369 C C . ASN A 1 185 ? -17.609 8.984 11.141 1 97.88 185 ASN A C 1
ATOM 1371 O O . ASN A 1 185 ? -17.438 8.711 9.945 1 97.88 185 ASN A O 1
ATOM 1375 N N . ARG A 1 186 ? -18.672 9.523 11.633 1 96.56 186 ARG A N 1
ATOM 1376 C CA . ARG A 1 186 ? -19.766 9.922 10.766 1 96.56 186 ARG A CA 1
ATOM 1377 C C . ARG A 1 186 ? -19.406 11.156 9.953 1 96.56 186 ARG A C 1
ATOM 1379 O O . ARG A 1 186 ? -19.531 12.289 10.438 1 96.56 186 ARG A O 1
ATOM 1386 N N . THR A 1 187 ? -18.938 11 8.82 1 95.19 187 THR A N 1
ATOM 1387 C CA . THR A 1 187 ? -18.625 11.977 7.781 1 95.19 187 THR A CA 1
ATOM 1388 C C . THR A 1 187 ? -19.062 11.477 6.414 1 95.19 187 THR A C 1
ATOM 1390 O O . THR A 1 187 ? -19.594 10.367 6.293 1 95.19 187 THR A O 1
ATOM 1393 N N . GLU A 1 188 ? -18.969 12.305 5.453 1 91.75 188 GLU A N 1
ATOM 1394 C CA . GLU A 1 188 ? -19.266 11.828 4.105 1 91.75 188 GLU A CA 1
ATOM 1395 C C . GLU A 1 188 ? -18.422 10.609 3.756 1 91.75 188 GLU A C 1
ATOM 1397 O O . GLU A 1 188 ? -18.906 9.664 3.135 1 91.75 188 GLU A O 1
ATOM 1402 N N . LEU A 1 189 ? -17.172 10.547 4.156 1 92.38 189 LEU A N 1
ATOM 1403 C CA . LEU A 1 189 ? -16.266 9.445 3.875 1 92.38 189 LEU A CA 1
ATOM 1404 C C . LEU A 1 189 ? -16.625 8.219 4.719 1 92.38 189 LEU A C 1
ATOM 1406 O O . LEU A 1 189 ? -16.672 7.102 4.207 1 92.38 189 LEU A O 1
ATOM 1410 N N . GLY A 1 190 ? -16.969 8.398 6.035 1 94.12 190 GLY A N 1
ATOM 1411 C CA . GLY A 1 190 ? -17.188 7.293 6.957 1 94.12 190 GLY A CA 1
ATOM 1412 C C . GLY A 1 190 ? -18.594 6.719 6.879 1 94.12 190 GLY A C 1
ATOM 1413 O O . GLY A 1 190 ? -18.844 5.602 7.344 1 94.12 190 GLY A O 1
ATOM 1414 N N . GLY A 1 191 ? -19.547 7.527 6.391 1 93.88 191 GLY A N 1
ATOM 1415 C CA . GLY A 1 191 ? -20.922 7.078 6.254 1 93.88 191 GLY A CA 1
ATOM 1416 C C . GLY A 1 191 ? -21.766 7.344 7.488 1 93.88 191 GLY A C 1
ATOM 1417 O O . GLY A 1 191 ? -21.234 7.59 8.57 1 93.88 191 GLY A O 1
ATOM 1418 N N . PRO A 1 192 ? -23.062 7.273 7.281 1 93.12 192 PRO A N 1
ATOM 1419 C CA . PRO A 1 192 ? -23.984 7.641 8.352 1 93.12 192 PRO A CA 1
ATOM 1420 C C . PRO A 1 192 ? -24.016 6.617 9.484 1 93.12 192 PRO A C 1
ATOM 1422 O O . PRO A 1 192 ? -24.484 6.926 10.586 1 93.12 192 PRO A O 1
ATOM 1425 N N . ASP A 1 193 ? -23.484 5.43 9.273 1 93.81 193 ASP A N 1
ATOM 1426 C CA . ASP A 1 193 ? -23.578 4.363 10.258 1 93.81 193 ASP A CA 1
ATOM 1427 C C . ASP A 1 193 ? -22.328 4.293 11.133 1 93.81 193 ASP A C 1
ATOM 1429 O O . ASP A 1 193 ? -22.234 3.43 12 1 93.81 193 ASP A O 1
ATOM 1433 N N . ALA A 1 194 ? -21.391 5.199 10.883 1 95.94 194 ALA A N 1
ATOM 1434 C CA . ALA A 1 194 ? -20.188 5.211 11.711 1 95.94 194 ALA A CA 1
ATOM 1435 C C . ALA A 1 194 ? -20.531 5.488 13.172 1 95.94 194 ALA A C 1
ATOM 1437 O O . ALA A 1 194 ? -21.391 6.328 13.469 1 95.94 194 ALA A O 1
ATOM 1438 N N . PRO A 1 195 ? -19.859 4.883 14.094 1 96.81 195 PRO A N 1
ATOM 1439 C CA . PRO A 1 195 ? -20.234 4.973 15.508 1 96.81 195 PRO A CA 1
ATOM 1440 C C . PRO A 1 195 ? -19.781 6.281 16.156 1 96.81 195 PRO A C 1
ATOM 1442 O O . PRO A 1 195 ? -20.328 6.684 17.188 1 96.81 195 PRO A O 1
ATOM 1445 N N . LEU A 1 196 ? -18.781 6.957 15.578 1 97.62 196 LEU A N 1
ATOM 1446 C CA . LEU A 1 196 ? -18.219 8.141 16.234 1 97.62 196 LEU A CA 1
ATOM 1447 C C . LEU A 1 196 ? -18.656 9.414 15.523 1 97.62 196 LEU A C 1
ATOM 1449 O O . LEU A 1 196 ? -18.922 9.398 14.312 1 97.62 196 LEU A O 1
ATOM 1453 N N . SER A 1 197 ? -18.703 10.453 16.328 1 97.19 197 SER A N 1
ATOM 1454 C CA . SER A 1 197 ? -18.828 11.797 15.766 1 97.19 197 SER A CA 1
ATOM 1455 C C . SER A 1 197 ? -17.484 12.523 15.789 1 97.19 197 SER A C 1
ATOM 1457 O O . SER A 1 197 ? -16.719 12.398 16.75 1 97.19 197 SER A O 1
ATOM 1459 N N . PRO A 1 198 ? -17.25 13.258 14.734 1 97.5 198 PRO A N 1
ATOM 1460 C CA . PRO A 1 198 ? -15.984 14 14.711 1 97.5 198 PRO A CA 1
ATOM 1461 C C . PRO A 1 198 ? -15.789 14.867 15.953 1 97.5 198 PRO A C 1
ATOM 1463 O O . PRO A 1 198 ? -14.672 14.984 16.469 1 97.5 198 PRO A O 1
ATOM 1466 N N . LYS A 1 199 ? -16.812 15.445 16.484 1 96.62 199 LYS A N 1
ATOM 1467 C CA . LYS A 1 199 ? -16.734 16.328 17.641 1 96.62 199 LYS A CA 1
ATOM 1468 C C . LYS A 1 199 ? -16.281 15.562 18.891 1 96.62 199 LYS A C 1
ATOM 1470 O O . LYS A 1 199 ? -15.758 16.156 19.828 1 96.62 199 LYS A O 1
ATOM 1475 N N . GLU A 1 200 ? -16.484 14.242 18.812 1 95.5 200 GLU A N 1
ATOM 1476 C CA . GLU A 1 200 ? -16.078 13.398 19.922 1 95.5 200 GLU A CA 1
ATOM 1477 C C . GLU A 1 200 ? -14.664 12.852 19.719 1 95.5 200 GLU A C 1
ATOM 1479 O O . GLU A 1 200 ? -13.898 12.727 20.672 1 95.5 200 GLU A O 1
ATOM 1484 N N . SER A 1 201 ? -14.305 12.562 18.5 1 97.88 201 SER A N 1
ATOM 1485 C CA . SER A 1 201 ? -13.055 11.867 18.219 1 97.88 201 SER A CA 1
ATOM 1486 C C . SER A 1 201 ? -11.898 12.844 18.062 1 97.88 201 SER A C 1
ATOM 1488 O O . SER A 1 201 ? -10.773 12.57 18.5 1 97.88 201 SER A O 1
ATOM 1490 N N . ILE A 1 202 ? -12.109 14.008 17.531 1 98.56 202 ILE A N 1
ATOM 1491 C CA . ILE A 1 202 ? -11.039 14.898 17.094 1 98.56 202 ILE A CA 1
ATOM 1492 C C . ILE A 1 202 ? -10.375 15.539 18.312 1 98.56 202 ILE A C 1
ATOM 1494 O O . ILE A 1 202 ? -9.156 15.703 18.344 1 98.56 202 ILE A O 1
ATOM 1498 N N . PRO A 1 203 ? -11.164 15.945 19.406 1 98.69 203 PRO A N 1
ATOM 1499 C CA . PRO A 1 203 ? -10.469 16.438 20.594 1 98.69 203 PRO A CA 1
ATOM 1500 C C . PRO A 1 203 ? -9.445 15.43 21.125 1 98.69 203 PRO A C 1
ATOM 1502 O O . PRO A 1 203 ? -8.352 15.82 21.547 1 98.69 203 PRO A O 1
ATOM 1505 N N . ALA A 1 204 ? -9.797 14.141 21.078 1 98.75 204 ALA A N 1
ATOM 1506 C CA . ALA A 1 204 ? -8.859 13.102 21.516 1 98.75 204 ALA A CA 1
ATOM 1507 C C . ALA A 1 204 ? -7.637 13.062 20.609 1 98.75 204 ALA A C 1
ATOM 1509 O O . ALA A 1 204 ? -6.516 12.852 21.078 1 98.75 204 ALA A O 1
ATOM 1510 N N . VAL A 1 205 ? -7.805 13.25 19.328 1 98.81 205 VAL A N 1
ATOM 1511 C CA . VAL A 1 205 ? -6.707 13.297 18.359 1 98.81 205 VAL A CA 1
ATOM 1512 C C . VAL A 1 205 ? -5.766 14.445 18.703 1 98.81 205 VAL A C 1
ATOM 1514 O O . VAL A 1 205 ? -4.543 14.273 18.719 1 98.81 205 VAL A O 1
ATOM 1517 N N . VAL A 1 206 ? -6.305 15.648 19.016 1 98.88 206 VAL A N 1
ATOM 1518 C CA . VAL A 1 206 ? -5.48 16.797 19.359 1 98.88 206 VAL A CA 1
ATOM 1519 C C . VAL A 1 206 ? -4.742 16.547 20.672 1 98.88 206 VAL A C 1
ATOM 1521 O O . VAL A 1 206 ? -3.586 16.953 20.828 1 98.88 206 VAL A O 1
ATOM 1524 N N . ASP A 1 207 ? -5.426 15.867 21.641 1 98.88 207 ASP A N 1
ATOM 1525 C CA . ASP A 1 207 ? -4.734 15.461 22.875 1 98.88 207 ASP A CA 1
ATOM 1526 C C . ASP A 1 207 ? -3.494 14.625 22.547 1 98.88 207 ASP A C 1
ATOM 1528 O O . ASP A 1 207 ? -2.436 14.82 23.141 1 98.88 207 ASP A O 1
ATOM 1532 N N . VAL A 1 208 ? -3.604 13.695 21.625 1 98.88 208 VAL A N 1
ATOM 1533 C CA . VAL A 1 208 ? -2.494 12.828 21.234 1 98.88 208 VAL A CA 1
ATOM 1534 C C . VAL A 1 208 ? -1.396 13.664 20.578 1 98.88 208 VAL A C 1
ATOM 1536 O O . VAL A 1 208 ? -0.211 13.477 20.875 1 98.88 208 VAL A O 1
ATOM 1539 N N . LEU A 1 209 ? -1.78 14.609 19.656 1 98.69 209 LEU A N 1
ATOM 1540 C CA . LEU A 1 209 ? -0.813 15.492 19.016 1 98.69 209 LEU A CA 1
ATOM 1541 C C . LEU A 1 209 ? -0.005 16.266 20.062 1 98.69 209 LEU A C 1
ATOM 1543 O O . LEU A 1 209 ? 1.226 16.312 19.984 1 98.69 209 LEU A O 1
ATOM 1547 N N . ASP A 1 210 ? -0.707 16.812 21.047 1 98.38 210 ASP A N 1
ATOM 1548 C CA . ASP A 1 210 ? -0.054 17.594 22.094 1 98.38 210 ASP A CA 1
ATOM 1549 C C . ASP A 1 210 ? 0.847 16.703 22.969 1 98.38 210 ASP A C 1
ATOM 1551 O O . ASP A 1 210 ? 1.976 17.094 23.281 1 98.38 210 ASP A O 1
ATOM 1555 N N . ALA A 1 211 ? 0.355 15.539 23.281 1 98.56 211 ALA A N 1
ATOM 1556 C CA . ALA A 1 211 ? 1.092 14.633 24.156 1 98.56 211 ALA A CA 1
ATOM 1557 C C . ALA A 1 211 ? 2.367 14.141 23.484 1 98.56 211 ALA A C 1
ATOM 1559 O O . ALA A 1 211 ? 3.369 13.875 24.156 1 98.56 211 ALA A O 1
ATOM 1560 N N . GLN A 1 212 ? 2.361 14.055 22.141 1 98.56 212 GLN A N 1
ATOM 1561 C CA . GLN A 1 212 ? 3.479 13.453 21.422 1 98.56 212 GLN A CA 1
ATOM 1562 C C . GLN A 1 212 ? 4.453 14.516 20.922 1 98.56 212 GLN A C 1
ATOM 1564 O O . GLN A 1 212 ? 5.504 14.195 20.375 1 98.56 212 GLN A O 1
ATOM 1569 N N . ALA A 1 213 ? 4.102 15.812 21.125 1 97.56 213 ALA A N 1
ATOM 1570 C CA . ALA A 1 213 ? 4.953 16.891 20.625 1 97.56 213 ALA A CA 1
ATOM 1571 C C . ALA A 1 213 ? 6.375 16.766 21.172 1 97.56 213 ALA A C 1
ATOM 1573 O O . ALA A 1 213 ? 6.574 16.625 22.375 1 97.56 213 ALA A O 1
ATOM 1574 N N . GLY A 1 214 ? 7.355 16.641 20.312 1 97 214 GLY A N 1
ATOM 1575 C CA . GLY A 1 214 ? 8.75 16.562 20.703 1 97 214 GLY A CA 1
ATOM 1576 C C . GLY A 1 214 ? 9.273 15.133 20.719 1 97 214 GLY A C 1
ATOM 1577 O O . GLY A 1 214 ? 10.484 14.914 20.844 1 97 214 GLY A O 1
ATOM 1578 N N . ALA A 1 215 ? 8.359 14.141 20.594 1 96.94 215 ALA A N 1
ATOM 1579 C CA . ALA A 1 215 ? 8.773 12.734 20.562 1 96.94 215 ALA A CA 1
ATOM 1580 C C . ALA A 1 215 ? 9.508 12.414 19.266 1 96.94 215 ALA A C 1
ATOM 1582 O O . ALA A 1 215 ? 9.109 12.859 18.188 1 96.94 215 ALA A O 1
ATOM 1583 N N . PRO A 1 216 ? 10.562 11.695 19.375 1 94.12 216 PRO A N 1
ATOM 1584 C CA . PRO A 1 216 ? 11.328 11.367 18.156 1 94.12 216 PRO A CA 1
ATOM 1585 C C . PRO A 1 216 ? 10.688 10.25 17.344 1 94.12 216 PRO A C 1
ATOM 1587 O O . PRO A 1 216 ? 9.93 9.445 17.875 1 94.12 216 PRO A O 1
ATOM 1590 N N . GLY A 1 217 ? 11.039 10.234 16.016 1 94.62 217 GLY A N 1
ATOM 1591 C CA . GLY A 1 217 ? 10.703 9.125 15.148 1 94.62 217 GLY A CA 1
ATOM 1592 C C . GLY A 1 217 ? 9.25 9.125 14.711 1 94.62 217 GLY A C 1
ATOM 1593 O O . GLY A 1 217 ? 8.594 10.164 14.719 1 94.62 217 GLY A O 1
ATOM 1594 N N . LEU A 1 218 ? 8.766 8.008 14.148 1 98.38 218 LEU A N 1
ATOM 1595 C CA . LEU A 1 218 ? 7.418 7.816 13.625 1 98.38 218 LEU A CA 1
ATOM 1596 C C . LEU A 1 218 ? 6.609 6.887 14.523 1 98.38 218 LEU A C 1
ATOM 1598 O O . LEU A 1 218 ? 7.113 5.855 14.969 1 98.38 218 LEU A O 1
ATOM 1602 N N . GLN A 1 219 ? 5.418 7.281 14.852 1 98.56 219 GLN A N 1
ATOM 1603 C CA . GLN A 1 219 ? 4.457 6.402 15.508 1 98.56 219 GLN A CA 1
ATOM 1604 C C . GLN A 1 219 ? 3.131 6.379 14.758 1 98.56 219 GLN A C 1
ATOM 1606 O O . GLN A 1 219 ? 2.705 7.395 14.203 1 98.56 219 GLN A O 1
ATOM 1611 N N . PHE A 1 220 ? 2.525 5.234 14.664 1 98.94 220 PHE A N 1
ATOM 1612 C CA . PHE A 1 220 ? 1.15 5.039 14.219 1 98.94 220 PHE A CA 1
ATOM 1613 C C . PHE A 1 220 ? 0.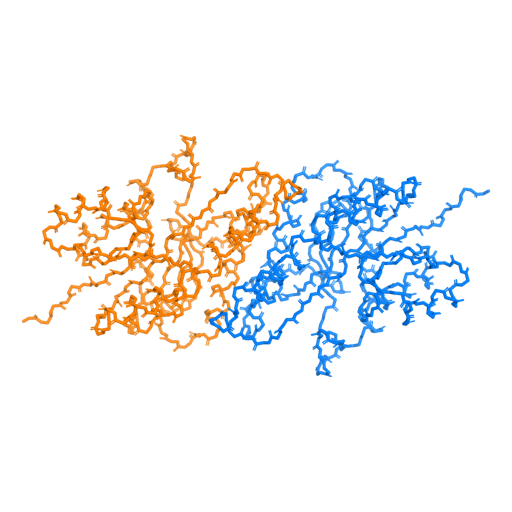219 4.832 15.406 1 98.94 220 PHE A C 1
ATOM 1615 O O . PHE A 1 220 ? 0.226 3.768 16.031 1 98.94 220 PHE A O 1
ATOM 1622 N N . LEU A 1 221 ? -0.603 5.871 15.703 1 98.94 221 LEU A N 1
ATOM 1623 C CA . LEU A 1 221 ? -1.381 5.871 16.938 1 98.94 221 LEU A CA 1
ATOM 1624 C C . LEU A 1 221 ? -2.863 6.066 16.641 1 98.94 221 LEU A C 1
ATOM 1626 O O . LEU A 1 221 ? -3.227 6.758 15.695 1 98.94 221 LEU A O 1
ATOM 1630 N N . ASP A 1 222 ? -3.709 5.473 17.5 1 98.81 222 ASP A N 1
ATOM 1631 C CA . ASP A 1 222 ? -5.133 5.781 17.406 1 98.81 222 ASP A CA 1
ATOM 1632 C C . ASP A 1 222 ? -5.48 7.012 18.25 1 98.81 222 ASP A C 1
ATOM 1634 O O . ASP A 1 222 ? -4.594 7.645 18.828 1 98.81 222 ASP A O 1
ATOM 1638 N N . ARG A 1 223 ? -6.746 7.398 18.266 1 98.5 223 ARG A N 1
ATOM 1639 C CA . ARG A 1 223 ? -7.207 8.641 18.875 1 98.5 223 ARG A CA 1
ATOM 1640 C C . ARG A 1 223 ? -6.969 8.625 20.391 1 98.5 223 ARG A C 1
ATOM 1642 O O . ARG A 1 223 ? -7.086 9.664 21.047 1 98.5 223 ARG A O 1
ATOM 1649 N N . HIS A 1 224 ? -6.523 7.484 20.969 1 98.19 224 HIS A N 1
ATOM 1650 C CA . HIS A 1 224 ? -6.234 7.387 22.406 1 98.19 224 HIS A CA 1
ATOM 1651 C C . HIS A 1 224 ? -4.73 7.293 22.656 1 98.19 224 HIS A C 1
ATOM 1653 O O . HIS A 1 224 ? -4.301 7.059 23.781 1 98.19 224 HIS A O 1
ATOM 1659 N N . GLY A 1 225 ? -3.994 7.398 21.641 1 98.69 225 GLY A N 1
ATOM 1660 C CA . GLY A 1 225 ? -2.545 7.344 21.766 1 98.69 225 GLY A CA 1
ATOM 1661 C C . GLY A 1 225 ? -2.006 5.93 21.844 1 98.69 225 GLY A C 1
ATOM 1662 O O . GLY A 1 225 ? -0.866 5.719 22.266 1 98.69 225 GLY A O 1
ATOM 1663 N N . VAL A 1 226 ? -2.822 4.973 21.531 1 98.75 226 VAL A N 1
ATOM 1664 C CA . VAL A 1 226 ? -2.42 3.572 21.547 1 98.75 226 VAL A CA 1
ATOM 1665 C C . VAL A 1 226 ? -1.846 3.188 20.188 1 98.75 226 VAL A C 1
ATOM 1667 O O . VAL A 1 226 ? -2.449 3.475 19.141 1 98.75 226 VAL A O 1
ATOM 1670 N N . PRO A 1 227 ? -0.67 2.543 20.188 1 98.75 227 PRO A N 1
ATOM 1671 C CA . PRO A 1 227 ? -0.082 2.135 18.906 1 98.75 227 PRO A CA 1
ATOM 1672 C C . PRO A 1 227 ? -0.997 1.215 18.094 1 98.75 227 PRO A C 1
ATOM 1674 O O . PRO A 1 227 ? -1.613 0.306 18.656 1 98.75 227 PRO A O 1
ATOM 1677 N N . VAL A 1 228 ? -1.155 1.51 16.828 1 98.81 228 VAL A N 1
ATOM 1678 C CA . VAL A 1 228 ? -1.836 0.634 15.883 1 98.81 228 VAL A CA 1
ATOM 1679 C C . VAL A 1 228 ? -0.813 -0.24 15.164 1 98.81 228 VAL A C 1
ATOM 1681 O O . VAL A 1 228 ? 0.169 0.267 14.617 1 98.81 228 VAL A O 1
ATOM 1684 N N . PRO A 1 229 ? -0.992 -1.577 15.227 1 98.75 229 PRO A N 1
ATOM 1685 C CA . PRO A 1 229 ? -0.027 -2.408 14.508 1 98.75 229 PRO A CA 1
ATOM 1686 C C . PRO A 1 229 ? -0.042 -2.156 13 1 98.75 229 PRO A C 1
ATOM 1688 O O . PRO A 1 229 ? -1.056 -1.711 12.453 1 98.75 229 PRO A O 1
ATOM 1691 N N . TRP A 1 230 ? 1.068 -2.428 12.398 1 98.62 230 TRP A N 1
ATOM 1692 C CA . TRP A 1 230 ? 1.125 -2.246 10.953 1 98.62 230 TRP A CA 1
ATOM 1693 C C . TRP A 1 230 ? 0.222 -3.248 10.242 1 98.62 230 TRP A C 1
ATOM 1695 O O . TRP A 1 230 ? 0.126 -4.406 10.648 1 98.62 230 TRP A O 1
ATOM 1705 N N . MET B 1 1 ? -4.594 -44.781 -15.836 1 38.88 1 MET B N 1
ATOM 1706 C CA . MET B 1 1 ? -3.996 -44.344 -14.586 1 38.88 1 MET B CA 1
ATOM 1707 C C . MET B 1 1 ? -4.203 -42.844 -14.398 1 38.88 1 MET B C 1
ATOM 1709 O O . MET B 1 1 ? -3.908 -42.062 -15.297 1 38.88 1 MET B O 1
ATOM 1713 N N . SER B 1 2 ? -5.141 -42.188 -13.609 1 46.47 2 SER B N 1
ATOM 1714 C CA . SER B 1 2 ? -5.582 -40.812 -13.492 1 46.47 2 SER B CA 1
ATOM 1715 C C . SER B 1 2 ? -4.395 -39.844 -13.352 1 46.47 2 SER B C 1
ATOM 1717 O O . SER B 1 2 ? -3.492 -40.094 -12.547 1 46.47 2 SER B O 1
ATOM 1719 N N . ASP B 1 3 ? -3.959 -39.219 -14.445 1 57.69 3 ASP B N 1
ATOM 1720 C CA . ASP B 1 3 ? -2.807 -38.312 -14.469 1 57.69 3 ASP B CA 1
ATOM 1721 C C . ASP B 1 3 ? -2.723 -37.5 -13.195 1 57.69 3 ASP B C 1
ATOM 1723 O O . ASP B 1 3 ? -3.604 -36.688 -12.914 1 57.69 3 ASP B O 1
ATOM 1727 N N . THR B 1 4 ? -2.061 -38.031 -12.086 1 77.44 4 THR B N 1
ATOM 1728 C CA . THR B 1 4 ? -1.875 -37.5 -10.734 1 77.44 4 THR B CA 1
ATOM 1729 C C . THR B 1 4 ? -0.788 -36.438 -10.711 1 77.44 4 THR B C 1
ATOM 1731 O O . THR B 1 4 ? -0.407 -35.969 -9.641 1 77.44 4 THR B O 1
ATOM 1734 N N . THR B 1 5 ? -0.383 -36.062 -11.969 1 89.25 5 THR B N 1
ATOM 1735 C CA . THR B 1 5 ? 0.699 -35.094 -12.023 1 89.25 5 THR B CA 1
ATOM 1736 C C . THR B 1 5 ? 0.195 -33.688 -11.625 1 89.25 5 THR B C 1
ATOM 1738 O O . THR B 1 5 ? -0.789 -33.219 -12.188 1 89.25 5 THR B O 1
ATOM 1741 N N . PRO B 1 6 ? 0.828 -33.094 -10.672 1 94.44 6 PRO B N 1
ATOM 1742 C CA . PRO B 1 6 ? 0.379 -31.781 -10.25 1 94.44 6 PRO B CA 1
ATOM 1743 C C . PRO B 1 6 ? 0.656 -30.703 -11.297 1 94.44 6 PRO B C 1
ATOM 1745 O O . PRO B 1 6 ? 1.679 -30.766 -11.984 1 94.44 6 PRO B O 1
ATOM 1748 N N . HIS B 1 7 ? -0.286 -29.766 -11.477 1 97.75 7 HIS B N 1
ATOM 1749 C CA . HIS B 1 7 ? -0.19 -28.688 -12.445 1 97.75 7 HIS B CA 1
ATOM 1750 C C . HIS B 1 7 ? 0.008 -27.344 -11.75 1 97.75 7 HIS B C 1
ATOM 1752 O O . HIS B 1 7 ? -0.635 -27.062 -10.734 1 97.75 7 HIS B O 1
ATOM 1758 N N . ALA B 1 8 ? 0.948 -26.578 -12.305 1 98.75 8 ALA B N 1
ATOM 1759 C CA . ALA B 1 8 ? 1.199 -25.219 -11.805 1 98.75 8 ALA B CA 1
ATOM 1760 C C . ALA B 1 8 ? 1.058 -24.188 -12.914 1 98.75 8 ALA B C 1
ATOM 1762 O O . ALA B 1 8 ? 1.394 -24.453 -14.07 1 98.75 8 ALA B O 1
ATOM 1763 N N . LEU B 1 9 ? 0.504 -23.062 -12.578 1 98.81 9 LEU B N 1
ATOM 1764 C CA . LEU B 1 9 ? 0.515 -21.875 -13.422 1 98.81 9 LEU B CA 1
ATOM 1765 C C . LEU B 1 9 ? 1.392 -20.781 -12.812 1 98.81 9 LEU B C 1
ATOM 1767 O O . LEU B 1 9 ? 1.177 -20.375 -11.672 1 98.81 9 LEU B O 1
ATOM 1771 N N . VAL B 1 10 ? 2.408 -20.344 -13.516 1 98.81 10 VAL B N 1
ATOM 1772 C CA . VAL B 1 10 ? 3.314 -19.281 -13.086 1 98.81 10 VAL B CA 1
ATOM 1773 C C . VAL B 1 10 ? 3.158 -18.078 -14 1 98.81 10 VAL B C 1
ATOM 1775 O O . VAL B 1 10 ? 3.443 -18.141 -15.195 1 98.81 10 VAL B O 1
ATOM 1778 N N . LEU B 1 11 ? 2.664 -16.984 -13.422 1 98.56 11 LEU B N 1
ATOM 1779 C CA . LEU B 1 11 ? 2.58 -15.734 -14.172 1 98.56 11 LEU B CA 1
ATOM 1780 C C . LEU B 1 11 ? 3.875 -14.938 -14.039 1 98.56 11 LEU B C 1
ATOM 1782 O O . LEU B 1 11 ? 4.387 -14.75 -12.93 1 98.56 11 LEU B O 1
ATOM 1786 N N . GLY B 1 12 ? 4.348 -14.367 -15.156 1 96.88 12 GLY B N 1
ATOM 1787 C CA . GLY B 1 12 ? 5.602 -13.633 -15.148 1 96.88 12 GLY B CA 1
ATOM 1788 C C . GLY B 1 12 ? 6.824 -14.539 -15.102 1 96.88 12 GLY B C 1
ATOM 1789 O O . GLY B 1 12 ? 7.641 -14.438 -14.188 1 96.88 12 GLY B O 1
ATOM 1790 N N . ALA B 1 13 ? 7.059 -15.352 -16.203 1 97.12 13 ALA B N 1
ATOM 1791 C CA . ALA B 1 13 ? 8.062 -16.406 -16.156 1 97.12 13 ALA B CA 1
ATOM 1792 C C . ALA B 1 13 ? 9.148 -16.172 -17.203 1 97.12 13 ALA B C 1
ATOM 1794 O O . ALA B 1 13 ? 9.984 -17.047 -17.438 1 97.12 13 ALA B O 1
ATOM 1795 N N . ALA B 1 14 ? 9.133 -15.023 -17.828 1 93.38 14 ALA B N 1
ATOM 1796 C CA . ALA B 1 14 ? 10 -14.773 -18.969 1 93.38 14 ALA B CA 1
ATOM 1797 C C . ALA B 1 14 ? 11.469 -14.781 -18.562 1 93.38 14 ALA B C 1
ATOM 1799 O O . ALA B 1 14 ? 12.328 -15.242 -19.312 1 93.38 14 ALA B O 1
ATOM 1800 N N . ARG B 1 15 ? 11.758 -14.219 -17.375 1 91.44 15 ARG B N 1
ATOM 1801 C CA . ARG B 1 15 ? 13.133 -14.07 -16.906 1 91.44 15 ARG B CA 1
ATOM 1802 C C . ARG B 1 15 ? 13.18 -14.039 -15.375 1 91.44 15 ARG B C 1
ATOM 1804 O O . ARG B 1 15 ? 12.141 -14.148 -14.711 1 91.44 15 ARG B O 1
ATOM 1811 N N . GLY B 1 16 ? 14.367 -14.016 -14.891 1 94.19 16 GLY B N 1
ATOM 1812 C CA . GLY B 1 16 ? 14.57 -13.781 -13.469 1 94.19 16 GLY B CA 1
ATOM 1813 C C . GLY B 1 16 ? 14.031 -14.898 -12.594 1 94.19 16 GLY B C 1
ATOM 1814 O O . GLY B 1 16 ? 14.297 -16.078 -12.852 1 94.19 16 GLY B O 1
ATOM 1815 N N . LEU B 1 17 ? 13.359 -14.508 -11.523 1 97.5 17 LEU B N 1
ATOM 1816 C CA . LEU B 1 17 ? 12.875 -15.461 -10.539 1 97.5 17 LEU B CA 1
ATOM 1817 C C . LEU B 1 17 ? 11.828 -16.391 -11.141 1 97.5 17 LEU B C 1
ATOM 1819 O O . LEU B 1 17 ? 11.812 -17.594 -10.852 1 97.5 17 LEU B O 1
ATOM 1823 N N . GLY B 1 18 ? 10.961 -15.812 -12.008 1 97.62 18 GLY B N 1
ATOM 1824 C CA . GLY B 1 18 ? 9.906 -16.609 -12.617 1 97.62 18 GLY B CA 1
ATOM 1825 C C . GLY B 1 18 ? 10.43 -17.75 -13.469 1 97.62 18 GLY B C 1
ATOM 1826 O O . GLY B 1 18 ? 9.898 -18.859 -13.422 1 97.62 18 GLY B O 1
ATOM 1827 N N . LEU B 1 19 ? 11.477 -17.484 -14.227 1 97.38 19 LEU B N 1
ATOM 1828 C CA . LEU B 1 19 ? 12.086 -18.5 -15.07 1 97.38 19 LEU B CA 1
ATOM 1829 C C . LEU B 1 19 ? 12.664 -19.625 -14.234 1 97.38 19 LEU B C 1
ATOM 1831 O O . LEU B 1 19 ? 12.438 -20.797 -14.523 1 97.38 19 LEU B O 1
ATOM 1835 N N . VAL B 1 20 ? 13.383 -19.266 -13.203 1 98.31 20 VAL B N 1
ATOM 1836 C CA . VAL B 1 20 ? 14.023 -20.266 -12.344 1 98.31 20 VAL B CA 1
ATOM 1837 C C . VAL B 1 20 ? 12.961 -21.047 -11.578 1 98.31 20 VAL B C 1
ATOM 1839 O O . VAL B 1 20 ? 13.117 -22.234 -11.336 1 98.31 20 VAL B O 1
ATOM 1842 N N . LEU B 1 21 ? 11.859 -20.375 -11.203 1 98.69 21 LEU B N 1
ATOM 1843 C CA . LEU B 1 21 ? 10.75 -21.031 -10.539 1 98.69 21 LEU B CA 1
ATOM 1844 C C . LEU B 1 21 ? 10.133 -22.109 -11.43 1 98.69 21 LEU B C 1
ATOM 1846 O O . LEU B 1 21 ? 9.891 -23.234 -10.984 1 98.69 21 LEU B O 1
ATOM 1850 N N . VAL B 1 22 ? 9.906 -21.781 -12.68 1 98.56 22 VAL B N 1
ATOM 1851 C CA . VAL B 1 22 ? 9.367 -22.734 -13.633 1 98.56 22 VAL B CA 1
ATOM 1852 C C . VAL B 1 22 ? 10.289 -23.953 -13.734 1 98.56 22 VAL B C 1
ATOM 1854 O O . VAL B 1 22 ? 9.836 -25.094 -13.641 1 98.56 22 VAL B O 1
ATOM 1857 N N . ASP B 1 23 ? 11.531 -23.703 -13.906 1 98.38 23 ASP B N 1
ATOM 1858 C CA . ASP B 1 23 ? 12.516 -24.766 -14.023 1 98.38 23 ASP B CA 1
ATOM 1859 C C . ASP B 1 23 ? 12.5 -25.672 -12.797 1 98.38 23 ASP B C 1
ATOM 1861 O O . ASP B 1 23 ? 12.492 -26.891 -12.914 1 98.38 23 ASP B O 1
ATOM 1865 N N . GLU B 1 24 ? 12.484 -25.062 -11.633 1 98.56 24 GLU B N 1
ATOM 1866 C CA . GLU B 1 24 ? 12.492 -25.812 -10.383 1 98.56 24 GLU B CA 1
ATOM 1867 C C . GLU B 1 24 ? 11.234 -26.672 -10.242 1 98.56 24 GLU B C 1
ATOM 1869 O O . GLU B 1 24 ? 11.297 -27.828 -9.82 1 98.56 24 GLU B O 1
ATOM 1874 N N . LEU B 1 25 ? 10.078 -26.125 -10.555 1 98.56 25 LEU B N 1
ATOM 1875 C CA . LEU B 1 25 ? 8.82 -26.859 -10.469 1 98.56 25 LEU B CA 1
ATOM 1876 C C . LEU B 1 25 ? 8.82 -28.062 -11.406 1 98.56 25 LEU B C 1
ATOM 1878 O O . LEU B 1 25 ? 8.352 -29.141 -11.039 1 98.56 25 LEU B O 1
ATOM 1882 N N . VAL B 1 26 ? 9.352 -27.922 -12.617 1 98 26 VAL B N 1
ATOM 1883 C CA . VAL B 1 26 ? 9.469 -29.016 -13.57 1 98 26 VAL B CA 1
ATOM 1884 C C . VAL B 1 26 ? 10.383 -30.109 -13.016 1 98 26 VAL B C 1
ATOM 1886 O O . VAL B 1 26 ? 10.055 -31.281 -13.062 1 98 26 VAL B O 1
ATOM 1889 N N . ARG B 1 27 ? 11.484 -29.672 -12.477 1 96.88 27 ARG B N 1
ATOM 1890 C CA . ARG B 1 27 ? 12.445 -30.594 -11.906 1 96.88 27 ARG B CA 1
ATOM 1891 C C . ARG B 1 27 ? 11.805 -31.422 -10.789 1 96.88 27 ARG B C 1
ATOM 1893 O O . ARG B 1 27 ? 12.164 -32.594 -10.586 1 96.88 27 ARG B O 1
ATOM 1900 N N . ARG B 1 28 ? 10.875 -30.828 -10.18 1 96.69 28 ARG B N 1
ATOM 1901 C CA . ARG B 1 28 ? 10.219 -31.484 -9.055 1 96.69 28 ARG B CA 1
ATOM 1902 C C . ARG B 1 28 ? 8.992 -32.281 -9.523 1 96.69 28 ARG B C 1
ATOM 1904 O O . ARG B 1 28 ? 8.18 -32.719 -8.703 1 96.69 28 ARG B O 1
ATOM 1911 N N . GLY B 1 29 ? 8.773 -32.344 -10.758 1 95.25 29 GLY B N 1
ATOM 1912 C CA . GLY B 1 29 ? 7.816 -33.312 -11.312 1 95.25 29 GLY B CA 1
ATOM 1913 C C . GLY B 1 29 ? 6.488 -32.656 -11.68 1 95.25 29 GLY B C 1
ATOM 1914 O O . GLY B 1 29 ? 5.523 -33.375 -11.984 1 95.25 29 GLY B O 1
ATOM 1915 N N . ARG B 1 30 ? 6.445 -31.359 -11.727 1 97.12 30 ARG B N 1
ATOM 1916 C CA . ARG B 1 30 ? 5.18 -30.703 -12.031 1 97.12 30 ARG B CA 1
ATOM 1917 C C . ARG B 1 30 ? 5.062 -30.406 -13.523 1 97.12 30 ARG B C 1
ATOM 1919 O O . ARG B 1 30 ? 6.074 -30.219 -14.203 1 97.12 30 ARG B O 1
ATOM 1926 N N . GLN B 1 31 ? 3.83 -30.438 -14 1 98.06 31 GLN B N 1
ATOM 1927 C CA . GLN B 1 31 ? 3.498 -29.766 -15.258 1 98.06 31 GLN B CA 1
ATOM 1928 C C . GLN B 1 31 ? 3.291 -28.281 -15.039 1 98.06 31 GLN B C 1
ATOM 1930 O O . GLN B 1 31 ? 2.574 -27.875 -14.125 1 98.06 31 GLN B O 1
ATOM 1935 N N . VAL B 1 32 ? 3.936 -27.484 -15.898 1 98.69 32 VAL B N 1
ATOM 1936 C CA . VAL B 1 32 ? 3.918 -26.047 -15.625 1 98.69 32 VAL B CA 1
ATOM 1937 C C . VAL B 1 32 ? 3.385 -25.297 -16.844 1 98.69 32 VAL B C 1
ATOM 1939 O O . VAL B 1 32 ? 3.848 -25.5 -17.969 1 98.69 32 VAL B O 1
ATOM 1942 N N . ILE B 1 33 ? 2.348 -24.516 -16.625 1 98.56 33 ILE B N 1
ATOM 1943 C CA . ILE B 1 33 ? 1.97 -23.453 -17.562 1 98.56 33 ILE B CA 1
ATOM 1944 C C . ILE B 1 33 ? 2.645 -22.141 -17.172 1 98.56 33 ILE B C 1
ATOM 1946 O O . ILE B 1 33 ? 2.492 -21.688 -16.047 1 98.56 33 ILE B O 1
ATOM 1950 N N . ALA B 1 34 ? 3.414 -21.609 -18.047 1 98.31 34 ALA B N 1
ATOM 1951 C CA . ALA B 1 34 ? 4.18 -20.391 -17.781 1 98.31 34 ALA B CA 1
ATOM 1952 C C . ALA B 1 34 ? 3.762 -19.266 -18.734 1 98.31 34 ALA B C 1
ATOM 1954 O O . ALA B 1 34 ? 3.537 -19.484 -19.922 1 98.31 34 ALA B O 1
ATOM 1955 N N . THR B 1 35 ? 3.643 -18.062 -18.141 1 98.06 35 THR B N 1
ATOM 1956 C CA . THR B 1 35 ? 3.229 -16.953 -19 1 98.06 35 THR B CA 1
ATOM 1957 C C . THR B 1 35 ? 4.383 -15.984 -19.219 1 98.06 35 THR B C 1
ATOM 1959 O O . THR B 1 35 ? 5.242 -15.82 -18.359 1 98.06 35 THR B O 1
ATOM 1962 N N . THR B 1 36 ? 4.383 -15.367 -20.344 1 96.5 36 THR B N 1
ATOM 1963 C CA . THR B 1 36 ? 5.301 -14.305 -20.719 1 96.5 36 THR B CA 1
ATOM 1964 C C . THR B 1 36 ? 4.617 -13.312 -21.656 1 96.5 36 THR B C 1
ATOM 1966 O O . THR B 1 36 ? 3.578 -13.617 -22.25 1 96.5 36 THR B O 1
ATOM 1969 N N . ARG B 1 37 ? 5.129 -12.117 -21.766 1 91.81 37 ARG B N 1
ATOM 1970 C CA . ARG B 1 37 ? 4.559 -11.102 -22.656 1 91.81 37 ARG B CA 1
ATOM 1971 C C . ARG B 1 37 ? 4.98 -11.336 -24.094 1 91.81 37 ARG B C 1
ATOM 1973 O O . ARG B 1 37 ? 4.27 -10.938 -25.031 1 91.81 37 ARG B O 1
ATOM 1980 N N . SER B 1 38 ? 6.156 -11.883 -24.203 1 85.25 38 SER B N 1
ATOM 1981 C CA . SER B 1 38 ? 6.688 -12.055 -25.547 1 85.25 38 SER B CA 1
ATOM 1982 C C . SER B 1 38 ? 7.094 -13.5 -25.812 1 85.25 38 SER B C 1
ATOM 1984 O O . SER B 1 38 ? 7.312 -14.266 -24.859 1 85.25 38 SER B O 1
ATOM 1986 N N . THR B 1 39 ? 7.113 -13.68 -27.109 1 80.94 39 THR B N 1
ATOM 1987 C CA . THR B 1 39 ? 7.52 -15.023 -27.516 1 80.94 39 THR B CA 1
ATOM 1988 C C . THR B 1 39 ? 9.039 -15.109 -27.656 1 80.94 39 THR B C 1
ATOM 1990 O O . THR B 1 39 ? 9.703 -14.102 -27.906 1 80.94 39 THR B O 1
ATOM 1993 N N . GLY B 1 40 ? 9.477 -16.312 -27.312 1 81.31 40 GLY B N 1
ATOM 1994 C CA . GLY B 1 40 ? 10.906 -16.547 -27.438 1 81.31 40 GLY B CA 1
ATOM 1995 C C . GLY B 1 40 ? 11.664 -16.297 -26.141 1 81.31 40 GLY B C 1
ATOM 1996 O O . GLY B 1 40 ? 11.086 -16.375 -25.047 1 81.31 40 GLY B O 1
ATOM 1997 N N . GLY B 1 41 ? 13.023 -16.453 -26.188 1 90.56 41 GLY B N 1
ATOM 1998 C CA . GLY B 1 41 ? 13.883 -16.188 -25.047 1 90.56 41 GLY B CA 1
ATOM 1999 C C . GLY B 1 41 ? 14.164 -17.406 -24.203 1 90.56 41 GLY B C 1
ATOM 2000 O O . GLY B 1 41 ? 14.062 -18.547 -24.688 1 90.56 41 GLY B O 1
ATOM 2001 N N . GLU B 1 42 ? 14.547 -17.188 -23.062 1 93.75 42 GLU B N 1
ATOM 2002 C CA . GLU B 1 42 ? 15.008 -18.234 -22.156 1 93.75 42 GLU B CA 1
ATOM 2003 C C . GLU B 1 42 ? 13.867 -19.172 -21.781 1 93.75 42 GLU B C 1
ATOM 2005 O O . GLU B 1 42 ? 14.078 -20.391 -21.641 1 93.75 42 GLU B O 1
ATOM 2010 N N . LEU B 1 43 ? 12.703 -18.672 -21.734 1 95.94 43 LEU B N 1
ATOM 2011 C CA . LEU B 1 43 ? 11.555 -19.5 -21.406 1 95.94 43 LEU B CA 1
ATOM 2012 C C . LEU B 1 43 ? 11.25 -20.484 -22.531 1 95.94 43 LEU B C 1
ATOM 2014 O O . LEU B 1 43 ? 10.93 -21.656 -22.266 1 95.94 43 LEU B O 1
ATOM 2018 N N . ALA B 1 44 ? 11.312 -20.047 -23.734 1 95.88 44 ALA B N 1
ATOM 2019 C CA . ALA B 1 44 ? 11.086 -20.922 -24.875 1 95.88 44 ALA B CA 1
ATOM 2020 C C . ALA B 1 44 ? 12.109 -22.047 -24.922 1 95.88 44 ALA B C 1
ATOM 2022 O O . ALA B 1 44 ? 11.766 -23.188 -25.219 1 95.88 44 ALA B O 1
ATOM 2023 N N . ALA B 1 45 ? 13.352 -21.703 -24.672 1 95.75 45 ALA B N 1
ATOM 2024 C CA . ALA B 1 45 ? 14.406 -22.719 -24.625 1 95.75 45 ALA B CA 1
ATOM 2025 C C . ALA B 1 45 ? 14.133 -23.75 -23.547 1 95.75 45 ALA B C 1
ATOM 2027 O O . ALA B 1 45 ? 14.305 -24.953 -23.766 1 95.75 45 ALA B O 1
ATOM 2028 N N . LEU B 1 46 ? 13.727 -23.25 -22.406 1 95.81 46 LEU B N 1
ATOM 2029 C CA . LEU B 1 46 ? 13.375 -24.141 -21.297 1 95.81 46 LEU B CA 1
ATOM 2030 C C . LEU B 1 46 ? 12.234 -25.062 -21.688 1 95.81 46 LEU B C 1
ATOM 2032 O O . LEU B 1 46 ? 12.266 -26.266 -21.391 1 95.81 46 LEU B O 1
ATOM 2036 N N . ALA B 1 47 ? 11.219 -24.547 -22.328 1 96.31 47 ALA B N 1
ATOM 2037 C CA . ALA B 1 47 ? 10.078 -25.359 -22.766 1 96.31 47 ALA B CA 1
ATOM 2038 C C . ALA B 1 47 ? 10.516 -26.453 -23.734 1 96.31 47 ALA B C 1
ATOM 2040 O O . ALA B 1 47 ? 10.039 -27.578 -23.656 1 96.31 47 ALA B O 1
ATOM 2041 N N . GLN B 1 48 ? 11.406 -26.156 -24.594 1 95.31 48 GLN B N 1
ATOM 2042 C CA . GLN B 1 48 ? 11.875 -27.094 -25.609 1 95.31 48 GLN B CA 1
ATOM 2043 C C . GLN B 1 48 ? 12.602 -28.266 -24.969 1 95.31 48 GLN B C 1
ATOM 2045 O O . GLN B 1 48 ? 12.547 -29.391 -25.469 1 95.31 48 GLN B O 1
ATOM 2050 N N . THR B 1 49 ? 13.219 -28 -23.875 1 94.94 49 THR B N 1
ATOM 2051 C CA . THR B 1 49 ? 14.023 -29.031 -23.25 1 94.94 49 THR B CA 1
ATOM 2052 C C . THR B 1 49 ? 13.258 -29.719 -22.125 1 94.94 49 THR B C 1
ATOM 2054 O O . THR B 1 49 ? 13.789 -30.594 -21.438 1 94.94 49 THR B O 1
ATOM 2057 N N . SER B 1 50 ? 12.031 -29.328 -21.875 1 95.19 50 SER B N 1
ATOM 2058 C CA . SER B 1 50 ? 11.258 -29.812 -20.734 1 95.19 50 SER B CA 1
ATOM 2059 C C . SER B 1 50 ? 10.531 -31.109 -21.062 1 95.19 50 SER B C 1
ATOM 2061 O O . SER B 1 50 ? 9.891 -31.703 -20.203 1 95.19 50 SER B O 1
ATOM 2063 N N . HIS B 1 51 ? 10.586 -31.594 -22.297 1 94.06 51 HIS B N 1
ATOM 2064 C CA . HIS B 1 51 ? 9.914 -32.812 -22.75 1 94.06 51 HIS B CA 1
ATOM 2065 C C . HIS B 1 51 ? 8.406 -32.719 -22.531 1 94.06 51 HIS B C 1
ATOM 2067 O O . HIS B 1 51 ? 7.805 -33.656 -22 1 94.06 51 HIS B O 1
ATOM 2073 N N . GLY B 1 52 ? 7.84 -31.547 -22.812 1 94.31 52 GLY B N 1
ATOM 2074 C CA . GLY B 1 52 ? 6.398 -31.359 -22.797 1 94.31 52 GLY B CA 1
ATOM 2075 C C . GLY B 1 52 ? 5.867 -30.938 -21.438 1 94.31 52 GLY B C 1
ATOM 2076 O O . GLY B 1 52 ? 4.664 -30.75 -21.266 1 94.31 52 GLY B O 1
ATOM 2077 N N . ARG B 1 53 ? 6.746 -30.688 -20.5 1 97.19 53 ARG B N 1
ATOM 2078 C CA . ARG B 1 53 ? 6.32 -30.375 -19.141 1 97.19 53 ARG B CA 1
ATOM 2079 C C . ARG B 1 53 ? 6.043 -28.891 -18.969 1 97.19 53 ARG B C 1
ATOM 2081 O O . ARG B 1 53 ? 5.449 -28.469 -17.969 1 97.19 53 ARG B O 1
ATOM 2088 N N . VAL B 1 54 ? 6.461 -28.078 -19.953 1 98.06 54 VAL B N 1
ATOM 2089 C CA . VAL B 1 54 ? 6.227 -26.641 -19.875 1 98.06 54 VAL B CA 1
ATOM 2090 C C . VAL B 1 54 ? 5.387 -26.203 -21.078 1 98.06 54 VAL B C 1
ATOM 2092 O O . VAL B 1 54 ? 5.766 -26.438 -22.234 1 98.06 54 VAL B O 1
ATOM 2095 N N . ARG B 1 55 ? 4.285 -25.641 -20.781 1 97.06 55 ARG B N 1
ATOM 2096 C CA . ARG B 1 55 ? 3.441 -24.969 -21.766 1 97.06 55 ARG B CA 1
ATOM 2097 C C . ARG B 1 55 ? 3.516 -23.453 -21.609 1 97.06 55 ARG B C 1
ATOM 2099 O O . ARG B 1 55 ? 3.352 -22.938 -20.516 1 97.06 55 ARG B O 1
ATOM 2106 N N . ILE B 1 56 ? 3.76 -22.734 -22.75 1 97.69 56 ILE B N 1
ATOM 2107 C CA . ILE B 1 56 ? 3.9 -21.281 -22.688 1 97.69 56 ILE B CA 1
ATOM 2108 C C . ILE B 1 56 ? 2.604 -20.609 -23.141 1 97.69 56 ILE B C 1
ATOM 2110 O O . ILE B 1 56 ? 2.027 -21 -24.156 1 97.69 56 ILE B O 1
ATOM 2114 N N . GLU B 1 57 ? 2.115 -19.703 -22.375 1 97.44 57 GLU B N 1
ATOM 2115 C CA . GLU B 1 57 ? 0.999 -18.828 -22.703 1 97.44 57 GLU B CA 1
ATOM 2116 C C . GLU B 1 57 ? 1.436 -17.375 -22.734 1 97.44 57 GLU B C 1
ATOM 2118 O O . GLU B 1 57 ? 2.34 -16.969 -22 1 97.44 57 GLU B O 1
ATOM 2123 N N . THR B 1 58 ? 0.803 -16.578 -23.594 1 96.62 58 THR B N 1
ATOM 2124 C CA . THR B 1 58 ? 1.08 -15.148 -23.641 1 96.62 58 THR B CA 1
ATOM 2125 C C . THR B 1 58 ? 0.105 -14.375 -22.766 1 96.62 58 THR B C 1
ATOM 2127 O O . THR B 1 58 ? -1.102 -14.625 -22.797 1 96.62 58 THR B O 1
ATOM 2130 N N . LEU B 1 59 ? 0.698 -13.422 -21.953 1 97.62 59 LEU B N 1
ATOM 2131 C CA . LEU B 1 59 ? -0.154 -12.633 -21.078 1 97.62 59 LEU B CA 1
ATOM 2132 C C . LEU B 1 59 ? 0.491 -11.289 -20.75 1 97.62 59 LEU B C 1
ATOM 2134 O O . LEU B 1 59 ? 1.654 -11.234 -20.344 1 97.62 59 LEU B O 1
ATOM 2138 N N . GLU B 1 60 ? -0.256 -10.281 -21.016 1 96.94 60 GLU B N 1
ATOM 2139 C CA . GLU B 1 60 ? -0.035 -8.992 -20.359 1 96.94 60 GLU B CA 1
ATOM 2140 C C . GLU B 1 60 ? -0.891 -8.867 -19.109 1 96.94 60 GLU B C 1
ATOM 2142 O O . GLU B 1 60 ? -2.092 -8.602 -19.188 1 96.94 60 GLU B O 1
ATOM 2147 N N . MET B 1 61 ? -0.276 -9.055 -17.984 1 96.06 61 MET B N 1
ATOM 2148 C CA . MET B 1 61 ? -1.01 -9.25 -16.734 1 96.06 61 MET B CA 1
ATOM 2149 C C . MET B 1 61 ? -1.812 -8 -16.375 1 96.06 61 MET B C 1
ATOM 2151 O O . MET B 1 61 ? -2.795 -8.078 -15.633 1 96.06 61 MET B O 1
ATOM 2155 N N . THR B 1 62 ? -1.381 -6.801 -16.844 1 96.56 62 THR B N 1
ATOM 2156 C CA . THR B 1 62 ? -2.092 -5.574 -16.5 1 96.56 62 THR B CA 1
ATOM 2157 C C . THR B 1 62 ? -3.328 -5.406 -17.391 1 96.56 62 THR B C 1
ATOM 2159 O O . THR B 1 62 ? -4.066 -4.43 -17.25 1 96.56 62 THR B O 1
ATOM 2162 N N . SER B 1 63 ? -3.568 -6.371 -18.297 1 96.56 63 SER B N 1
ATOM 2163 C CA . SER B 1 63 ? -4.723 -6.324 -19.203 1 96.56 63 SER B CA 1
ATOM 2164 C C . SER B 1 63 ? -5.836 -7.246 -18.719 1 96.56 63 SER B C 1
ATOM 2166 O O . SER B 1 63 ? -5.738 -8.469 -18.844 1 96.56 63 SER B O 1
ATOM 2168 N N . PRO B 1 64 ? -6.879 -6.633 -18.203 1 95.44 64 PRO B N 1
ATOM 2169 C CA . PRO B 1 64 ? -8 -7.48 -17.781 1 95.44 64 PRO B CA 1
ATOM 2170 C C . PRO B 1 64 ? -8.531 -8.359 -18.906 1 95.44 64 PRO B C 1
ATOM 2172 O O . PRO B 1 64 ? -8.945 -9.492 -18.672 1 95.44 64 PRO B O 1
ATOM 2175 N N . GLU B 1 65 ? -8.469 -7.848 -20.094 1 96.69 65 GLU B N 1
ATOM 2176 C CA . GLU B 1 65 ? -8.945 -8.609 -21.25 1 96.69 65 GLU B CA 1
ATOM 2177 C C . GLU B 1 65 ? -8.07 -9.836 -21.5 1 96.69 65 GLU B C 1
ATOM 2179 O O . GLU B 1 65 ? -8.578 -10.922 -21.766 1 96.69 65 GLU B O 1
ATOM 2184 N N . GLN B 1 66 ? -6.793 -9.688 -21.422 1 97.56 66 GLN B N 1
ATOM 2185 C CA . GLN B 1 66 ? -5.898 -10.812 -21.641 1 97.56 66 GLN B CA 1
ATOM 2186 C C . GLN B 1 66 ? -5.996 -11.828 -20.5 1 97.56 66 GLN B C 1
ATOM 2188 O O . GLN B 1 66 ? -5.832 -13.031 -20.719 1 97.56 66 GLN B O 1
ATOM 2193 N N . LEU B 1 67 ? -6.254 -11.367 -19.297 1 97.25 67 LEU B N 1
ATOM 2194 C CA . LEU B 1 67 ? -6.465 -12.281 -18.188 1 97.25 67 LEU B CA 1
ATOM 2195 C C . LEU B 1 67 ? -7.703 -13.141 -18.406 1 97.25 67 LEU B C 1
ATOM 2197 O O . LEU B 1 67 ? -7.672 -14.352 -18.188 1 97.25 67 LEU B O 1
ATOM 2201 N N . ALA B 1 68 ? -8.727 -12.469 -18.828 1 97.06 68 ALA B N 1
ATOM 2202 C CA . ALA B 1 68 ? -9.961 -13.195 -19.125 1 97.06 68 ALA B CA 1
ATOM 2203 C C . ALA B 1 68 ? -9.742 -14.219 -20.234 1 97.06 68 ALA B C 1
ATOM 2205 O O . ALA B 1 68 ? -10.266 -15.336 -20.156 1 97.06 68 ALA B O 1
ATOM 2206 N N . ALA B 1 69 ? -9.023 -13.844 -21.234 1 98.06 69 ALA B N 1
ATOM 2207 C CA . ALA B 1 69 ? -8.734 -14.75 -22.344 1 98.06 69 ALA B CA 1
ATOM 2208 C C . ALA B 1 69 ? -7.906 -15.945 -21.875 1 98.06 69 ALA B C 1
ATOM 2210 O O . ALA B 1 69 ? -8.141 -17.078 -22.297 1 98.06 69 ALA B O 1
ATOM 2211 N N . LEU B 1 70 ? -6.934 -15.68 -21.062 1 98.12 70 LEU B N 1
ATOM 2212 C CA . LEU B 1 70 ? -6.129 -16.766 -20.516 1 98.12 70 LEU B CA 1
ATOM 2213 C C . LEU B 1 70 ? -6.996 -17.734 -19.719 1 98.12 70 LEU B C 1
ATOM 2215 O O . LEU B 1 70 ? -6.863 -18.953 -19.859 1 98.12 70 LEU B O 1
ATOM 2219 N N . ARG B 1 71 ? -7.84 -17.219 -18.844 1 98.06 71 ARG B N 1
ATOM 2220 C CA . ARG B 1 71 ? -8.758 -18.062 -18.062 1 98.06 71 ARG B CA 1
ATOM 2221 C C . ARG B 1 71 ? -9.57 -18.953 -18.984 1 98.06 71 ARG B C 1
ATOM 2223 O O . ARG B 1 71 ? -9.75 -20.141 -18.703 1 98.06 71 ARG B O 1
ATOM 2230 N N . ALA B 1 72 ? -10.016 -18.344 -20.047 1 98 72 ALA B N 1
ATOM 2231 C CA . ALA B 1 72 ? -10.82 -19.109 -20.984 1 98 72 ALA B CA 1
ATOM 2232 C C . ALA B 1 72 ? -10 -20.234 -21.625 1 98 72 ALA B C 1
ATOM 2234 O O . ALA B 1 72 ? -10.484 -21.359 -21.781 1 98 72 ALA B O 1
ATOM 2235 N N . ARG B 1 73 ? -8.75 -19.953 -22.016 1 97.88 73 ARG B N 1
ATOM 2236 C CA . ARG B 1 73 ? -7.883 -20.953 -22.641 1 97.88 73 ARG B CA 1
ATOM 2237 C C . ARG B 1 73 ? -7.551 -22.078 -21.672 1 97.88 73 ARG B C 1
ATOM 2239 O O . ARG B 1 73 ? -7.305 -23.219 -22.094 1 97.88 73 ARG B O 1
ATOM 2246 N N . LEU B 1 74 ? -7.59 -21.766 -20.391 1 97.88 74 LEU B N 1
ATOM 2247 C CA . LEU B 1 74 ? -7.18 -22.75 -19.391 1 97.88 74 LEU B CA 1
ATOM 2248 C C . LEU B 1 74 ? -8.398 -23.406 -18.75 1 97.88 74 LEU B C 1
ATOM 2250 O O . LEU B 1 74 ? -8.266 -24.109 -17.75 1 97.88 74 LEU B O 1
ATOM 2254 N N . ALA B 1 75 ? -9.531 -23.109 -19.328 1 95.19 75 ALA B N 1
ATOM 2255 C CA . ALA B 1 75 ? -10.75 -23.672 -18.781 1 95.19 75 ALA B CA 1
ATOM 2256 C C . ALA B 1 75 ? -10.648 -25.203 -18.672 1 95.19 75 ALA B C 1
ATOM 2258 O O . ALA B 1 75 ? -10.242 -25.859 -19.625 1 95.19 75 ALA B O 1
ATOM 2259 N N . GLY B 1 76 ? -10.93 -25.734 -17.516 1 92.12 76 GLY B N 1
ATOM 2260 C CA . GLY B 1 76 ? -10.93 -27.172 -17.312 1 92.12 76 GLY B CA 1
ATOM 2261 C C . GLY B 1 76 ? -9.578 -27.734 -16.922 1 92.12 76 GLY B C 1
ATOM 2262 O O . GLY B 1 76 ? -9.438 -28.938 -16.688 1 92.12 76 GLY B O 1
ATOM 2263 N N . CYS B 1 77 ? -8.562 -26.922 -16.922 1 94.88 77 CYS B N 1
ATOM 2264 C CA . CYS B 1 77 ? -7.238 -27.328 -16.469 1 94.88 77 CYS B CA 1
ATOM 2265 C C . CYS B 1 77 ? -7.09 -27.125 -14.961 1 94.88 77 CYS B C 1
ATOM 2267 O O . CYS B 1 77 ? -6.895 -26 -14.492 1 94.88 77 CYS B O 1
ATOM 2269 N N . PRO B 1 78 ? -7.191 -28.219 -14.234 1 96.62 78 PRO B N 1
ATOM 2270 C CA . PRO B 1 78 ? -7.043 -28.062 -12.781 1 96.62 78 PRO B CA 1
ATOM 2271 C C . PRO B 1 78 ? -5.625 -27.656 -12.375 1 96.62 78 PRO B C 1
ATOM 2273 O O . PRO B 1 78 ? -4.652 -28.172 -12.938 1 96.62 78 PRO B O 1
ATOM 2276 N N . LEU B 1 79 ? -5.496 -26.734 -11.453 1 98.19 79 LEU B N 1
ATOM 2277 C CA . LEU B 1 79 ? -4.203 -26.266 -10.961 1 98.19 79 LEU B CA 1
ATOM 2278 C C . LEU B 1 79 ? -4.023 -26.609 -9.484 1 98.19 79 LEU B C 1
ATOM 2280 O O . LEU B 1 79 ? -4.91 -26.359 -8.672 1 98.19 79 LEU B O 1
ATOM 2284 N N . ASP B 1 80 ? -2.859 -27.125 -9.172 1 98.19 80 ASP B N 1
ATOM 2285 C CA . ASP B 1 80 ? -2.504 -27.312 -7.77 1 98.19 80 ASP B CA 1
ATOM 2286 C C . ASP B 1 80 ? -1.83 -26.062 -7.211 1 98.19 80 ASP B C 1
ATOM 2288 O O . ASP B 1 80 ? -1.76 -25.875 -5.996 1 98.19 80 ASP B O 1
ATOM 2292 N N . LEU B 1 81 ? -1.28 -25.266 -8.117 1 98.75 81 LEU B N 1
ATOM 2293 C CA . LEU B 1 81 ? -0.561 -24.047 -7.734 1 98.75 81 LEU B CA 1
ATOM 2294 C C . LEU B 1 81 ? -0.784 -22.938 -8.75 1 98.75 81 LEU B C 1
ATOM 2296 O O . LEU B 1 81 ? -0.578 -23.141 -9.945 1 98.75 81 LEU B O 1
ATOM 2300 N N . LEU B 1 82 ? -1.289 -21.844 -8.328 1 98.81 82 LEU B N 1
ATOM 2301 C CA . LEU B 1 82 ? -1.233 -20.562 -9.016 1 98.81 82 LEU B CA 1
ATOM 2302 C C . LEU B 1 82 ? -0.204 -19.641 -8.367 1 98.81 82 LEU B C 1
ATOM 2304 O O . LEU B 1 82 ? -0.326 -19.297 -7.188 1 98.81 82 LEU B O 1
ATOM 2308 N N . PHE B 1 83 ? 0.852 -19.297 -9.086 1 98.94 83 PHE B N 1
ATOM 2309 C CA . PHE B 1 83 ? 1.903 -18.422 -8.562 1 98.94 83 PHE B CA 1
ATOM 2310 C C . PHE B 1 83 ? 2.043 -17.172 -9.422 1 98.94 83 PHE B C 1
ATOM 2312 O O . PHE B 1 83 ? 2.471 -17.25 -10.57 1 98.94 83 PHE B O 1
ATOM 2319 N N . VAL B 1 84 ? 1.73 -16.031 -8.836 1 98.81 84 VAL B N 1
ATOM 2320 C CA . VAL B 1 84 ? 1.873 -14.75 -9.508 1 98.81 84 VAL B CA 1
ATOM 2321 C C . VAL B 1 84 ? 3.225 -14.125 -9.164 1 98.81 84 VAL B C 1
ATOM 2323 O O . VAL B 1 84 ? 3.445 -13.711 -8.023 1 98.81 84 VAL B O 1
ATOM 2326 N N . ASN B 1 85 ? 4.098 -13.93 -10.102 1 97.5 85 ASN B N 1
ATOM 2327 C CA . ASN B 1 85 ? 5.484 -13.539 -9.852 1 97.5 85 ASN B CA 1
ATOM 2328 C C . ASN B 1 85 ? 5.805 -12.188 -10.469 1 97.5 85 ASN B C 1
ATOM 2330 O O . ASN B 1 85 ? 6.703 -11.484 -10 1 97.5 85 ASN B O 1
ATOM 2334 N N . ALA B 1 86 ? 5.027 -11.672 -11.375 1 89.56 86 ALA B N 1
ATOM 2335 C CA . ALA B 1 86 ? 5.355 -10.484 -12.164 1 89.56 86 ALA B CA 1
ATOM 2336 C C . ALA B 1 86 ? 5.371 -9.234 -11.281 1 89.56 86 ALA B C 1
ATOM 2338 O O . ALA B 1 86 ? 4.484 -9.047 -10.445 1 89.56 86 ALA B O 1
ATOM 2339 N N . ALA B 1 87 ? 6.461 -8.469 -11.438 1 94.12 87 ALA B N 1
ATOM 2340 C CA . ALA B 1 87 ? 6.602 -7.184 -10.758 1 94.12 87 ALA B CA 1
ATOM 2341 C C . ALA B 1 87 ? 7.617 -6.301 -11.477 1 94.12 87 ALA B C 1
ATOM 2343 O O . ALA B 1 87 ? 8.414 -6.785 -12.281 1 94.12 87 ALA B O 1
ATOM 2344 N N . ILE B 1 88 ? 7.543 -5.016 -11.164 1 96 88 ILE B N 1
ATOM 2345 C CA . ILE B 1 88 ? 8.523 -4.078 -11.703 1 96 88 ILE B CA 1
ATOM 2346 C C . ILE B 1 88 ? 9.047 -3.182 -10.586 1 96 88 ILE B C 1
ATOM 2348 O O . ILE B 1 88 ? 8.422 -3.074 -9.523 1 96 88 ILE B O 1
ATOM 2352 N N . ASP B 1 89 ? 10.172 -2.68 -10.766 1 95.19 89 ASP B N 1
ATOM 2353 C CA . ASP B 1 89 ? 10.805 -1.642 -9.953 1 95.19 89 ASP B CA 1
ATOM 2354 C C . ASP B 1 89 ? 11.414 -0.552 -10.844 1 95.19 89 ASP B C 1
ATOM 2356 O O . ASP B 1 89 ? 12.055 -0.85 -11.852 1 95.19 89 ASP B O 1
ATOM 2360 N N . ARG B 1 90 ? 11.18 0.688 -10.547 1 94.56 90 ARG B N 1
ATOM 2361 C CA . ARG B 1 90 ? 11.625 1.787 -11.398 1 94.56 90 ARG B CA 1
ATOM 2362 C C . ARG B 1 90 ? 12.719 2.604 -10.719 1 94.56 90 ARG B C 1
ATOM 2364 O O . ARG B 1 90 ? 12.836 3.809 -10.953 1 94.56 90 ARG B O 1
ATOM 2371 N N . GLY B 1 91 ? 13.406 1.964 -9.828 1 91.44 91 GLY B N 1
ATOM 2372 C CA . GLY B 1 91 ? 14.609 2.584 -9.297 1 91.44 91 GLY B CA 1
ATOM 2373 C C . GLY B 1 91 ? 14.438 3.102 -7.883 1 91.44 91 GLY B C 1
ATOM 2374 O O . GLY B 1 91 ? 13.344 3.045 -7.32 1 91.44 91 GLY B O 1
ATOM 2375 N N . ASP B 1 92 ? 15.578 3.576 -7.359 1 95.38 92 ASP B N 1
ATOM 2376 C CA . ASP B 1 92 ? 15.68 4.07 -5.988 1 95.38 92 ASP B CA 1
ATOM 2377 C C . ASP B 1 92 ? 15.539 5.59 -5.941 1 95.38 92 ASP B C 1
ATOM 2379 O O . ASP B 1 92 ? 16.547 6.309 -5.945 1 95.38 92 ASP B O 1
ATOM 2383 N N . LEU B 1 93 ? 14.32 6.086 -5.906 1 96.19 93 LEU B N 1
ATOM 2384 C CA . LEU B 1 93 ? 14.008 7.512 -5.836 1 96.19 93 LEU B CA 1
ATOM 2385 C C . LEU B 1 93 ? 13.195 7.828 -4.582 1 96.19 93 LEU B C 1
ATOM 2387 O O . LEU B 1 93 ? 12.328 7.043 -4.188 1 96.19 93 LEU B O 1
ATOM 2391 N N . PRO B 1 94 ? 13.547 8.992 -3.977 1 96.62 94 PRO B N 1
ATOM 2392 C CA . PRO B 1 94 ? 12.57 9.461 -2.992 1 96.62 94 PRO B CA 1
ATOM 2393 C C . PRO B 1 94 ? 11.203 9.742 -3.611 1 96.62 94 PRO B C 1
ATOM 2395 O O . PRO B 1 94 ? 11.109 10.047 -4.805 1 96.62 94 PRO B O 1
ATOM 2398 N N . ILE B 1 95 ? 10.219 9.617 -2.814 1 96.62 95 ILE B N 1
ATOM 2399 C CA . ILE B 1 95 ? 8.859 9.664 -3.336 1 96.62 95 ILE B CA 1
ATOM 2400 C C . ILE B 1 95 ? 8.602 11.023 -3.99 1 96.62 95 ILE B C 1
ATOM 2402 O O . ILE B 1 95 ? 7.848 11.117 -4.961 1 96.62 95 ILE B O 1
ATOM 2406 N N . SER B 1 96 ? 9.266 12.094 -3.545 1 94.88 96 SER B N 1
ATOM 2407 C CA . SER B 1 96 ? 9.094 13.43 -4.102 1 94.88 96 SER B CA 1
ATOM 2408 C C . SER B 1 96 ? 9.617 13.508 -5.535 1 94.88 96 SER B C 1
ATOM 2410 O O . SER B 1 96 ? 9.242 14.398 -6.293 1 94.88 96 SER B O 1
ATOM 2412 N N . ALA B 1 97 ? 10.453 12.57 -5.914 1 96.81 97 ALA B N 1
ATOM 2413 C CA . ALA B 1 97 ? 11.047 12.562 -7.25 1 96.81 97 ALA B CA 1
ATOM 2414 C C . ALA B 1 97 ? 10.336 11.555 -8.156 1 96.81 97 ALA B C 1
ATOM 2416 O O . ALA B 1 97 ? 10.664 11.438 -9.336 1 96.81 97 ALA B O 1
ATOM 2417 N N . VAL B 1 98 ? 9.398 10.867 -7.641 1 97.81 98 VAL B N 1
ATOM 2418 C CA . VAL B 1 98 ? 8.625 9.898 -8.406 1 97.81 98 VAL B CA 1
ATOM 2419 C C . VAL B 1 98 ? 7.496 10.609 -9.148 1 97.81 98 VAL B C 1
ATOM 2421 O O . VAL B 1 98 ? 6.68 11.297 -8.539 1 97.81 98 VAL B O 1
ATOM 2424 N N . SER B 1 99 ? 7.457 10.516 -10.477 1 98 99 SER B N 1
ATOM 2425 C CA . SER B 1 99 ? 6.344 11.109 -11.211 1 98 99 SER B CA 1
ATOM 2426 C C . SER B 1 99 ? 5.039 10.375 -10.922 1 98 99 SER B C 1
ATOM 2428 O O . SER B 1 99 ? 5.051 9.203 -10.523 1 98 99 SER B O 1
ATOM 2430 N N . THR B 1 100 ? 3.939 11.055 -11.148 1 98.38 100 THR B N 1
ATOM 2431 C CA . THR B 1 100 ? 2.641 10.414 -10.969 1 98.38 100 THR B CA 1
ATOM 2432 C C . THR B 1 100 ? 2.486 9.227 -11.914 1 98.38 100 THR B C 1
ATOM 2434 O O . THR B 1 100 ? 1.902 8.203 -11.547 1 98.38 100 THR B O 1
ATOM 2437 N N . GLU B 1 101 ? 3.006 9.359 -13.102 1 98.19 101 GLU B N 1
ATOM 2438 C CA . GLU B 1 101 ? 2.951 8.289 -14.094 1 98.19 101 GLU B CA 1
ATOM 2439 C C . GLU B 1 101 ? 3.725 7.062 -13.617 1 98.19 101 GLU B C 1
ATOM 2441 O O . GLU B 1 101 ? 3.232 5.934 -13.719 1 98.19 101 GLU B O 1
ATOM 2446 N N . MET B 1 102 ? 4.938 7.273 -13.148 1 98.56 102 MET B N 1
ATOM 2447 C CA . MET B 1 102 ? 5.746 6.176 -12.633 1 98.56 102 MET B CA 1
ATOM 2448 C C . MET B 1 102 ? 5.066 5.512 -11.438 1 98.56 102 MET B C 1
ATOM 2450 O O . MET B 1 102 ? 5.02 4.281 -11.352 1 98.56 102 MET B O 1
ATOM 2454 N N . PHE B 1 103 ? 4.539 6.328 -10.547 1 98.81 103 PHE B N 1
ATOM 2455 C CA . PHE B 1 103 ? 3.816 5.824 -9.391 1 98.81 103 PHE B CA 1
ATOM 2456 C C . PHE B 1 103 ? 2.666 4.922 -9.82 1 98.81 103 PHE B C 1
ATOM 2458 O O . PHE B 1 103 ? 2.535 3.797 -9.336 1 98.81 103 PHE B O 1
ATOM 2465 N N . THR B 1 104 ? 1.904 5.422 -10.734 1 98.75 104 THR B N 1
ATOM 2466 C CA . THR B 1 104 ? 0.73 4.703 -11.219 1 98.75 104 THR B CA 1
ATOM 2467 C C . THR B 1 104 ? 1.134 3.387 -11.875 1 98.75 104 THR B C 1
ATOM 2469 O O . THR B 1 104 ? 0.545 2.342 -11.594 1 98.75 104 THR B O 1
ATOM 2472 N N . GLU B 1 105 ? 2.1 3.441 -12.68 1 98.62 105 GLU B N 1
ATOM 2473 C CA . GLU B 1 105 ? 2.576 2.248 -13.367 1 98.62 105 GLU B CA 1
ATOM 2474 C C . GLU B 1 105 ? 2.977 1.158 -12.375 1 98.62 105 GLU B C 1
ATOM 2476 O O . GLU B 1 105 ? 2.543 0.011 -12.5 1 98.62 105 GLU B O 1
ATOM 2481 N N . VAL B 1 106 ? 3.75 1.512 -11.375 1 98.81 106 VAL B N 1
ATOM 2482 C CA . VAL B 1 106 ? 4.285 0.546 -10.422 1 98.81 106 VAL B CA 1
ATOM 2483 C C . VAL B 1 106 ? 3.16 0.014 -9.539 1 98.81 106 VAL B C 1
ATOM 2485 O O . VAL B 1 106 ? 3.064 -1.193 -9.305 1 98.81 106 VAL B O 1
ATOM 2488 N N . MET B 1 107 ? 2.268 0.874 -9.109 1 98.88 107 MET B N 1
ATOM 2489 C CA . MET B 1 107 ? 1.172 0.458 -8.242 1 98.88 107 MET B CA 1
ATOM 2490 C C . MET B 1 107 ? 0.214 -0.471 -8.977 1 98.88 107 MET B C 1
ATOM 2492 O O . MET B 1 107 ? -0.249 -1.466 -8.414 1 98.88 107 MET B O 1
ATOM 2496 N N . VAL B 1 108 ? -0.08 -0.158 -10.203 1 98.81 108 VAL B N 1
ATOM 2497 C CA . VAL B 1 108 ? -0.987 -0.988 -10.992 1 98.81 108 VAL B CA 1
ATOM 2498 C C . VAL B 1 108 ? -0.338 -2.342 -11.266 1 98.81 108 VAL B C 1
ATOM 2500 O O . VAL B 1 108 ? -0.969 -3.387 -11.094 1 98.81 108 VAL B O 1
ATOM 2503 N N . THR B 1 109 ? 0.893 -2.354 -11.609 1 98.62 109 THR B N 1
ATOM 2504 C CA . THR B 1 109 ? 1.579 -3.576 -12.008 1 98.62 109 THR B CA 1
ATOM 2505 C C . THR B 1 109 ? 1.856 -4.461 -10.797 1 98.62 109 THR B C 1
ATOM 2507 O O . THR B 1 109 ? 1.646 -5.676 -10.844 1 98.62 109 THR B O 1
ATOM 2510 N N . ASN B 1 110 ? 2.289 -3.873 -9.703 1 98.81 110 ASN B N 1
ATOM 2511 C CA . ASN B 1 110 ? 2.787 -4.66 -8.578 1 98.81 110 ASN B CA 1
ATOM 2512 C C . ASN B 1 110 ? 1.67 -5.004 -7.598 1 98.81 110 ASN B C 1
ATOM 2514 O O . ASN B 1 110 ? 1.794 -5.949 -6.816 1 98.81 110 ASN B O 1
ATOM 2518 N N . ALA B 1 111 ? 0.632 -4.188 -7.574 1 98.88 111 ALA B N 1
ATOM 2519 C CA . ALA B 1 111 ? -0.367 -4.391 -6.527 1 98.88 111 ALA B CA 1
ATOM 2520 C C . ALA B 1 111 ? -1.725 -4.746 -7.129 1 98.88 111 ALA B C 1
ATOM 2522 O O . ALA B 1 111 ? -2.252 -5.832 -6.887 1 98.88 111 ALA B O 1
ATOM 2523 N N . LEU B 1 112 ? -2.227 -3.951 -7.984 1 98.81 112 LEU B N 1
ATOM 2524 C CA . LEU B 1 112 ? -3.566 -4.156 -8.523 1 98.81 112 LEU B CA 1
ATOM 2525 C C . LEU B 1 112 ? -3.617 -5.41 -9.391 1 98.81 112 LEU B C 1
ATOM 2527 O O . LEU B 1 112 ? -4.465 -6.277 -9.188 1 98.81 112 LEU B O 1
ATOM 2531 N N . SER B 1 113 ? -2.713 -5.492 -10.328 1 98.69 113 SER B N 1
ATOM 2532 C CA . SER B 1 113 ? -2.781 -6.512 -11.375 1 98.69 113 SER B CA 1
ATOM 2533 C C . SER B 1 113 ? -2.59 -7.91 -10.797 1 98.69 113 SER B C 1
ATOM 2535 O O . SER B 1 113 ? -3.301 -8.844 -11.172 1 98.69 113 SER B O 1
ATOM 2537 N N . PRO B 1 114 ? -1.656 -8.102 -9.867 1 98.69 114 PRO B N 1
ATOM 2538 C CA . PRO B 1 114 ? -1.542 -9.438 -9.273 1 98.69 114 PRO B CA 1
ATOM 2539 C C . PRO B 1 114 ? -2.838 -9.906 -8.617 1 98.69 114 PRO B C 1
ATOM 2541 O O . PRO B 1 114 ? -3.209 -11.078 -8.742 1 98.69 114 PRO B O 1
ATOM 2544 N N . LEU B 1 115 ? -3.535 -9.023 -7.93 1 98.62 115 LEU B N 1
ATOM 2545 C CA . LEU B 1 115 ? -4.754 -9.445 -7.25 1 98.62 115 LEU B CA 1
ATOM 2546 C C . LEU B 1 115 ? -5.883 -9.672 -8.25 1 98.62 115 LEU B C 1
ATOM 2548 O O . LEU B 1 115 ? -6.711 -10.57 -8.062 1 98.62 115 LEU B O 1
ATOM 2552 N N . ARG B 1 116 ? -5.879 -8.883 -9.305 1 98.38 116 ARG B N 1
ATOM 2553 C CA . ARG B 1 116 ? -6.828 -9.172 -10.375 1 98.38 116 ARG B CA 1
ATOM 2554 C C . ARG B 1 116 ? -6.562 -10.539 -10.992 1 98.38 116 ARG B C 1
ATOM 2556 O O . ARG B 1 116 ? -7.5 -11.266 -11.336 1 98.38 116 ARG B O 1
ATOM 2563 N N . ALA B 1 117 ? -5.328 -10.859 -11.172 1 98.44 117 ALA B N 1
ATOM 2564 C CA . ALA B 1 117 ? -4.965 -12.164 -11.719 1 98.44 117 ALA B CA 1
ATOM 2565 C C . ALA B 1 117 ? -5.426 -13.289 -10.797 1 98.44 117 ALA B C 1
ATOM 2567 O O . ALA B 1 117 ? -6.012 -14.273 -11.25 1 98.44 117 ALA B O 1
ATOM 2568 N N . VAL B 1 118 ? -5.145 -13.148 -9.5 1 98.5 118 VAL B N 1
ATOM 2569 C CA . VAL B 1 118 ? -5.59 -14.133 -8.516 1 98.5 118 VAL B CA 1
ATOM 2570 C C . VAL B 1 118 ? -7.102 -14.312 -8.617 1 98.5 118 VAL B C 1
ATOM 2572 O O . VAL B 1 118 ? -7.594 -15.445 -8.703 1 98.5 118 VAL B O 1
ATOM 2575 N N . GLU B 1 119 ? -7.82 -13.195 -8.664 1 97.44 119 GLU B N 1
ATOM 2576 C CA . GLU B 1 119 ? -9.281 -13.234 -8.719 1 97.44 119 GLU B CA 1
ATOM 2577 C C . GLU B 1 119 ? -9.766 -13.914 -10 1 97.44 119 GLU B C 1
ATOM 2579 O O . GLU B 1 119 ? -10.711 -14.703 -9.969 1 97.44 119 GLU B O 1
ATOM 2584 N N . ALA B 1 120 ? -9.117 -13.68 -11.047 1 97.12 120 ALA B N 1
ATOM 2585 C CA . ALA B 1 120 ? -9.555 -14.164 -12.352 1 97.12 120 ALA B CA 1
ATOM 2586 C C . ALA B 1 120 ? -9.281 -15.656 -12.5 1 97.12 120 ALA B C 1
ATOM 2588 O O . ALA B 1 120 ? -10 -16.359 -13.211 1 97.12 120 ALA B O 1
ATOM 2589 N N . LEU B 1 121 ? -8.273 -16.172 -11.789 1 98 121 LEU B N 1
ATOM 2590 C CA . LEU B 1 121 ? -7.777 -17.5 -12.125 1 98 121 LEU B CA 1
ATOM 2591 C C . LEU B 1 121 ? -7.984 -18.469 -10.961 1 98 121 LEU B C 1
ATOM 2593 O O . LEU B 1 121 ? -7.789 -19.672 -11.109 1 98 121 LEU B O 1
ATOM 2597 N N . ARG B 1 122 ? -8.422 -18.016 -9.828 1 95.81 122 ARG B N 1
ATOM 2598 C CA . ARG B 1 122 ? -8.5 -18.812 -8.609 1 95.81 122 ARG B CA 1
ATOM 2599 C C . ARG B 1 122 ? -9.43 -20 -8.797 1 95.81 122 ARG B C 1
ATOM 2601 O O . ARG B 1 122 ? -9.25 -21.047 -8.148 1 95.81 122 ARG B O 1
ATOM 2608 N N . ASP B 1 123 ? -10.414 -19.859 -9.664 1 96.06 123 ASP B N 1
ATOM 2609 C CA . ASP B 1 123 ? -11.391 -20.938 -9.836 1 96.06 123 ASP B CA 1
ATOM 2610 C C . ASP B 1 123 ? -10.758 -22.141 -10.523 1 96.06 123 ASP B C 1
ATOM 2612 O O . ASP B 1 123 ? -11.336 -23.234 -10.508 1 96.06 123 ASP B O 1
ATOM 2616 N N . LEU B 1 124 ? -9.633 -21.938 -11.125 1 97.88 124 LEU B N 1
ATOM 2617 C CA . LEU B 1 124 ? -8.914 -23.031 -11.758 1 97.88 124 LEU B CA 1
ATOM 2618 C C . LEU B 1 124 ? -8.109 -23.828 -10.719 1 97.88 124 LEU B C 1
ATOM 2620 O O . LEU B 1 124 ? -7.656 -24.938 -11 1 97.88 124 LEU B O 1
ATOM 2624 N N . VAL B 1 125 ? -7.879 -23.281 -9.547 1 97.94 125 VAL B N 1
ATOM 2625 C CA . VAL B 1 125 ? -7.105 -23.922 -8.492 1 97.94 125 VAL B CA 1
ATOM 2626 C C . VAL B 1 125 ? -7.98 -24.938 -7.758 1 97.94 125 VAL B C 1
ATOM 2628 O O . VAL B 1 125 ? -9.078 -24.609 -7.309 1 97.94 125 VAL B O 1
ATOM 2631 N N . VAL B 1 126 ? -7.57 -26.125 -7.688 1 96.88 126 VAL B N 1
ATOM 2632 C CA . VAL B 1 126 ? -8.344 -27.219 -7.125 1 96.88 126 VAL B CA 1
ATOM 2633 C C . VAL B 1 126 ? -8.539 -27.016 -5.625 1 96.88 126 VAL B C 1
ATOM 2635 O O . VAL B 1 126 ? -7.777 -26.266 -4.996 1 96.88 126 VAL B O 1
ATOM 2638 N N . PRO B 1 127 ? -9.609 -27.641 -5.121 1 94.69 127 PRO B N 1
ATOM 2639 C CA . PRO B 1 127 ? -9.719 -27.625 -3.662 1 94.69 127 PRO B CA 1
ATOM 2640 C C . PRO B 1 127 ? -8.453 -28.109 -2.969 1 94.69 127 PRO B C 1
ATOM 2642 O O . PRO B 1 127 ? -7.879 -29.125 -3.363 1 94.69 127 PRO B O 1
ATOM 2645 N N . GLY B 1 128 ? -8.055 -27.312 -2 1 95.69 128 GLY B N 1
ATOM 2646 C CA . GLY B 1 128 ? -6.836 -27.672 -1.295 1 95.69 128 GLY B CA 1
ATOM 2647 C C . GLY B 1 128 ? -5.578 -27.203 -1.995 1 95.69 128 GLY B C 1
ATOM 2648 O O . GLY B 1 128 ? -4.469 -27.391 -1.492 1 95.69 128 GLY B O 1
ATOM 2649 N N . GLY B 1 129 ? -5.75 -26.547 -3.174 1 98.19 129 GLY B N 1
ATOM 2650 C CA . GLY B 1 129 ? -4.613 -26.016 -3.914 1 98.19 129 GLY B CA 1
ATOM 2651 C C . GLY B 1 129 ? -4.047 -24.75 -3.312 1 98.19 129 GLY B C 1
ATOM 2652 O O . GLY B 1 129 ? -4.531 -24.266 -2.285 1 98.19 129 GLY B O 1
ATOM 2653 N N . THR B 1 130 ? -2.938 -24.281 -3.898 1 98.75 130 THR B N 1
ATOM 2654 C CA . THR B 1 130 ? -2.201 -23.141 -3.359 1 98.75 130 THR B CA 1
ATOM 2655 C C . THR B 1 130 ? -2.273 -21.953 -4.312 1 98.75 130 THR B C 1
ATOM 2657 O O . THR B 1 130 ? -2.072 -22.094 -5.52 1 98.75 130 THR B O 1
ATOM 2660 N N . VAL B 1 131 ? -2.637 -20.812 -3.795 1 98.88 131 VAL B N 1
ATOM 2661 C CA . VAL B 1 131 ? -2.535 -19.516 -4.457 1 98.88 131 VAL B CA 1
ATOM 2662 C C . VAL B 1 131 ? -1.42 -18.688 -3.816 1 98.88 131 VAL B C 1
ATOM 2664 O O . VAL B 1 131 ? -1.5 -18.344 -2.637 1 98.88 131 VAL B O 1
ATOM 2667 N N . ALA B 1 132 ? -0.365 -18.391 -4.574 1 98.94 132 ALA B N 1
ATOM 2668 C CA . ALA B 1 132 ? 0.793 -17.688 -4.039 1 98.94 132 ALA B CA 1
ATOM 2669 C C . ALA B 1 132 ? 1.125 -16.469 -4.887 1 98.94 132 ALA B C 1
ATOM 2671 O O . ALA B 1 132 ? 0.945 -16.469 -6.105 1 98.94 132 ALA B O 1
ATOM 2672 N N . VAL B 1 133 ? 1.562 -15.414 -4.238 1 98.94 133 VAL B N 1
ATOM 2673 C CA . VAL B 1 133 ? 2.029 -14.195 -4.887 1 98.94 133 VAL B CA 1
ATOM 2674 C C . VAL B 1 133 ? 3.432 -13.852 -4.391 1 98.94 133 VAL B C 1
ATOM 2676 O O . VAL B 1 133 ? 3.711 -13.938 -3.193 1 98.94 133 VAL B O 1
ATOM 2679 N N . MET B 1 134 ? 4.289 -13.492 -5.332 1 98.81 134 MET B N 1
ATOM 2680 C CA . MET B 1 134 ? 5.625 -13.039 -4.953 1 98.81 134 MET B CA 1
ATOM 2681 C C . MET B 1 134 ? 5.578 -11.641 -4.344 1 98.81 134 MET B C 1
ATOM 2683 O O . MET B 1 134 ? 5.23 -10.68 -5.027 1 98.81 134 MET B O 1
ATOM 2687 N N . SER B 1 135 ? 5.836 -11.547 -3.092 1 98.69 135 SER B N 1
ATOM 2688 C CA . SER B 1 135 ? 6.039 -10.266 -2.42 1 98.69 135 SER B CA 1
ATOM 2689 C C . SER B 1 135 ? 7.512 -10.047 -2.088 1 98.69 135 SER B C 1
ATOM 2691 O O . SER B 1 135 ? 8.391 -10.414 -2.871 1 98.69 135 SER B O 1
ATOM 2693 N N . SER B 1 136 ? 7.82 -9.312 -1.168 1 98.44 136 SER B N 1
ATOM 2694 C CA . SER B 1 136 ? 9.156 -8.945 -0.722 1 98.44 136 SER B CA 1
ATOM 2695 C C . SER B 1 136 ? 9.148 -8.484 0.731 1 98.44 136 SER B C 1
ATOM 2697 O O . SER B 1 136 ? 8.18 -7.871 1.188 1 98.44 136 SER B O 1
ATOM 2699 N N . GLU B 1 137 ? 10.25 -8.812 1.445 1 98.19 137 GLU B N 1
ATOM 2700 C CA . GLU B 1 137 ? 10.406 -8.211 2.766 1 98.19 137 GLU B CA 1
ATOM 2701 C C . GLU B 1 137 ? 10.281 -6.691 2.697 1 98.19 137 GLU B C 1
ATOM 2703 O O . GLU B 1 137 ? 9.867 -6.055 3.666 1 98.19 137 GLU B O 1
ATOM 2708 N N . GLN B 1 138 ? 10.547 -6.156 1.567 1 98.12 138 GLN B N 1
ATOM 2709 C CA . GLN B 1 138 ? 10.438 -4.711 1.375 1 98.12 138 GLN B CA 1
ATOM 2710 C C . GLN B 1 138 ? 8.984 -4.258 1.452 1 98.12 138 GLN B C 1
ATOM 2712 O O . GLN B 1 138 ? 8.703 -3.061 1.571 1 98.12 138 GLN B O 1
ATOM 2717 N N . GLY B 1 139 ? 8.031 -5.16 1.408 1 98.69 139 GLY B N 1
ATOM 2718 C CA . GLY B 1 139 ? 6.629 -4.84 1.604 1 98.69 139 GLY B CA 1
ATOM 2719 C C . GLY B 1 139 ? 6.223 -4.801 3.066 1 98.69 139 GLY B C 1
ATOM 2720 O O . GLY B 1 139 ? 5.082 -4.465 3.391 1 98.69 139 GLY B O 1
ATOM 2721 N N . SER B 1 140 ? 7.152 -5.211 3.969 1 98.88 140 SER B N 1
ATOM 2722 C CA . SER B 1 140 ? 6.918 -5.141 5.406 1 98.88 140 SER B CA 1
ATOM 2723 C C . SER B 1 140 ? 7.066 -3.715 5.922 1 98.88 140 SER B C 1
ATOM 2725 O O . SER B 1 140 ? 8.141 -3.115 5.805 1 98.88 140 SER B O 1
ATOM 2727 N N . ILE B 1 141 ? 6.012 -3.195 6.492 1 98.81 141 ILE B N 1
ATOM 2728 C CA . ILE B 1 141 ? 6.09 -1.854 7.062 1 98.81 141 ILE B CA 1
ATOM 2729 C C . ILE B 1 141 ? 6.914 -1.886 8.344 1 98.81 141 ILE B C 1
ATOM 2731 O O . ILE B 1 141 ? 7.711 -0.98 8.609 1 98.81 141 ILE B O 1
ATOM 2735 N N . SER B 1 142 ? 6.793 -2.996 9.086 1 98.56 142 SER B N 1
ATOM 2736 C CA . SER B 1 142 ? 7.527 -3.186 10.336 1 98.56 142 SER B CA 1
ATOM 2737 C C . SER B 1 142 ? 9.031 -3.172 10.094 1 98.56 142 SER B C 1
ATOM 2739 O O . SER B 1 142 ? 9.789 -2.666 10.93 1 98.56 142 SER B O 1
ATOM 2741 N N . GLN B 1 143 ? 9.438 -3.635 8.969 1 98.38 143 GLN B N 1
ATOM 2742 C CA . GLN B 1 143 ? 10.867 -3.826 8.742 1 98.38 143 GLN B CA 1
ATOM 2743 C C . GLN B 1 143 ? 11.438 -2.732 7.84 1 98.38 143 GLN B C 1
ATOM 2745 O O . GLN B 1 143 ? 12.578 -2.826 7.383 1 98.38 143 GLN B O 1
ATOM 2750 N N . ASN B 1 144 ? 10.609 -1.741 7.527 1 98.38 144 ASN B N 1
ATOM 2751 C CA . ASN B 1 144 ? 11.078 -0.618 6.727 1 98.38 144 ASN B CA 1
ATOM 2752 C C . ASN B 1 144 ? 11.969 0.322 7.539 1 98.38 144 ASN B C 1
ATOM 2754 O O . ASN B 1 144 ? 11.555 1.435 7.871 1 98.38 144 ASN B O 1
ATOM 2758 N N . THR B 1 145 ? 13.211 -0.093 7.797 1 96.69 145 THR B N 1
ATOM 2759 C CA . THR B 1 145 ? 14.117 0.652 8.664 1 96.69 145 THR B CA 1
ATOM 2760 C C . THR B 1 145 ? 15.367 1.085 7.895 1 96.69 145 THR B C 1
ATOM 2762 O O . THR B 1 145 ? 16.312 1.594 8.484 1 96.69 145 THR B O 1
ATOM 2765 N N . GLU B 1 146 ? 15.375 0.791 6.613 1 95.06 146 GLU B N 1
ATOM 2766 C CA . GLU B 1 146 ? 16.453 1.254 5.754 1 95.06 146 GLU B CA 1
ATOM 2767 C C . GLU B 1 146 ? 15.93 2.129 4.621 1 95.06 146 GLU B C 1
ATOM 2769 O O . GLU B 1 146 ? 14.812 1.922 4.141 1 95.06 146 GLU B O 1
ATOM 2774 N N . ASP B 1 147 ? 16.781 3.049 4.141 1 95 147 ASP B N 1
ATOM 2775 C CA . ASP B 1 147 ? 16.359 3.965 3.084 1 95 147 ASP B CA 1
ATOM 2776 C C . ASP B 1 147 ? 16.297 3.252 1.735 1 95 147 ASP B C 1
ATOM 2778 O O . ASP B 1 147 ? 16.766 2.123 1.598 1 95 147 ASP B O 1
ATOM 2782 N N . GLY B 1 148 ? 15.586 3.938 0.86 1 96.31 148 GLY B N 1
ATOM 2783 C CA . GLY B 1 148 ? 15.633 3.525 -0.534 1 96.31 148 GLY B CA 1
ATOM 2784 C C . GLY B 1 148 ? 14.367 2.814 -0.986 1 96.31 148 GLY B C 1
ATOM 2785 O O . GLY B 1 148 ? 13.555 2.393 -0.159 1 96.31 148 GLY B O 1
ATOM 2786 N N . TYR B 1 149 ? 14.109 2.811 -2.236 1 97.25 149 TYR B N 1
ATOM 2787 C CA . TYR B 1 149 ? 13.086 2.072 -2.965 1 97.25 149 TYR B CA 1
ATOM 2788 C C . TYR B 1 149 ? 11.703 2.357 -2.4 1 97.25 149 TYR B C 1
ATOM 2790 O O . TYR B 1 149 ? 10.914 1.437 -2.182 1 97.25 149 TYR B O 1
ATOM 2798 N N . GLU B 1 150 ? 11.414 3.561 -2.172 1 98.56 150 GLU B N 1
ATOM 2799 C CA . GLU B 1 150 ? 10.203 3.965 -1.466 1 98.56 150 GLU B CA 1
ATOM 2800 C C . GLU B 1 150 ? 8.953 3.559 -2.242 1 98.56 150 GLU B C 1
ATOM 2802 O O . GLU B 1 150 ? 7.996 3.043 -1.66 1 98.56 150 GLU B O 1
ATOM 2807 N N . LEU B 1 151 ? 8.977 3.793 -3.564 1 98.81 151 LEU B N 1
ATOM 2808 C CA . LEU B 1 151 ? 7.828 3.426 -4.379 1 98.81 151 LEU B CA 1
ATOM 2809 C C . LEU B 1 151 ? 7.652 1.911 -4.422 1 98.81 151 LEU B C 1
ATOM 2811 O O . LEU B 1 151 ? 6.531 1.407 -4.301 1 98.81 151 LEU B O 1
ATOM 2815 N N . TYR B 1 152 ? 8.711 1.163 -4.598 1 98.62 152 TYR B N 1
ATOM 2816 C CA . TYR B 1 152 ? 8.641 -0.293 -4.605 1 98.62 152 TYR B CA 1
ATOM 2817 C C . TYR B 1 152 ? 8.102 -0.82 -3.279 1 98.62 152 TYR B C 1
ATOM 2819 O O . TYR B 1 152 ? 7.195 -1.657 -3.258 1 98.62 152 TYR B O 1
ATOM 2827 N N . LYS B 1 153 ? 8.625 -0.303 -2.17 1 98.81 153 LYS B N 1
ATOM 2828 C CA . LYS B 1 153 ? 8.156 -0.689 -0.839 1 98.81 153 LYS B CA 1
ATOM 2829 C C . LYS B 1 153 ? 6.66 -0.452 -0.687 1 98.81 153 LYS B C 1
ATOM 2831 O O . LYS B 1 153 ? 5.934 -1.323 -0.203 1 98.81 153 LYS B O 1
ATOM 2836 N N . ALA B 1 154 ? 6.25 0.709 -1.095 1 98.94 154 ALA B N 1
ATOM 2837 C CA . ALA B 1 154 ? 4.832 1.049 -0.99 1 98.94 154 ALA B CA 1
ATOM 2838 C C . ALA B 1 154 ? 3.979 0.101 -1.825 1 98.94 154 ALA B C 1
ATOM 2840 O O . ALA B 1 154 ? 2.902 -0.32 -1.392 1 98.94 154 ALA B O 1
ATOM 2841 N N . SER B 1 155 ? 4.414 -0.218 -3.021 1 98.94 155 SER B N 1
ATOM 2842 C CA . SER B 1 155 ? 3.658 -1.102 -3.902 1 98.94 155 SER B CA 1
ATOM 2843 C C . SER B 1 155 ? 3.52 -2.496 -3.301 1 98.94 155 SER B C 1
ATOM 2845 O O . SER B 1 155 ? 2.461 -3.119 -3.4 1 98.94 155 SER B O 1
ATOM 2847 N N . LYS B 1 156 ? 4.578 -2.965 -2.691 1 98.94 156 LYS B N 1
ATOM 2848 C CA . LYS B 1 156 ? 4.539 -4.301 -2.102 1 98.94 156 LYS B CA 1
ATOM 2849 C C . LYS B 1 156 ? 3.715 -4.312 -0.819 1 98.94 156 LYS B C 1
ATOM 2851 O O . LYS B 1 156 ? 3.055 -5.305 -0.508 1 98.94 156 LYS B O 1
ATOM 2856 N N . ALA B 1 157 ? 3.693 -3.195 -0.066 1 98.94 157 ALA B N 1
ATOM 2857 C CA . ALA B 1 157 ? 2.783 -3.092 1.071 1 98.94 157 ALA B CA 1
ATOM 2858 C C . ALA B 1 157 ? 1.327 -3.104 0.613 1 98.94 157 ALA B C 1
ATOM 2860 O O . ALA B 1 157 ? 0.477 -3.738 1.24 1 98.94 157 ALA B O 1
ATOM 2861 N N . ALA B 1 158 ? 1.064 -2.365 -0.43 1 98.94 158 ALA B N 1
ATOM 2862 C CA . ALA B 1 158 ? -0.284 -2.369 -0.994 1 98.94 158 ALA B CA 1
ATOM 2863 C C . ALA B 1 158 ? -0.677 -3.768 -1.464 1 98.94 158 ALA B C 1
ATOM 2865 O O . ALA B 1 158 ? -1.806 -4.211 -1.238 1 98.94 158 ALA B O 1
ATOM 2866 N N . LEU B 1 159 ? 0.244 -4.469 -2.096 1 98.94 159 LEU B N 1
ATOM 2867 C CA . LEU B 1 159 ? 0.02 -5.844 -2.518 1 98.94 159 LEU B CA 1
ATOM 2868 C C . LEU B 1 159 ? -0.334 -6.727 -1.326 1 98.94 159 LEU B C 1
ATOM 2870 O O . LEU B 1 159 ? -1.31 -7.48 -1.373 1 98.94 159 LEU B O 1
ATOM 2874 N N . ASN B 1 160 ? 0.479 -6.66 -0.286 1 98.94 160 ASN B N 1
ATOM 2875 C CA . ASN B 1 160 ? 0.234 -7.449 0.917 1 98.94 160 ASN B CA 1
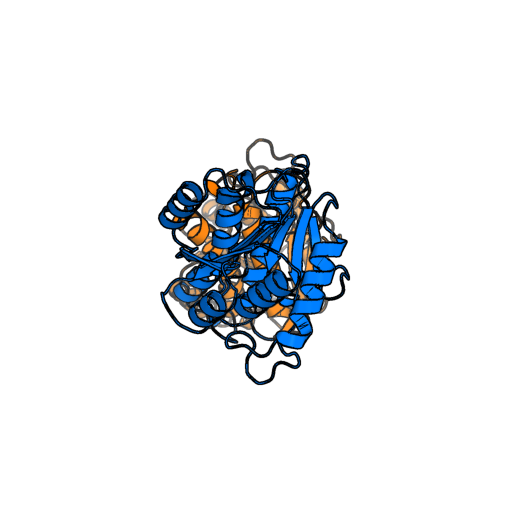ATOM 2876 C C . ASN B 1 160 ? -1.158 -7.184 1.485 1 98.94 160 ASN B C 1
ATOM 2878 O O . ASN B 1 160 ? -1.864 -8.117 1.867 1 98.94 160 ASN B O 1
ATOM 2882 N N . GLN B 1 161 ? -1.521 -5.914 1.517 1 98.94 161 GLN B N 1
ATOM 2883 C CA . GLN B 1 161 ? -2.824 -5.535 2.051 1 98.94 161 GLN B CA 1
ATOM 2884 C C . GLN B 1 161 ? -3.955 -6.078 1.18 1 98.94 161 GLN B C 1
ATOM 2886 O O . GLN B 1 161 ? -4.965 -6.566 1.694 1 98.94 161 GLN B O 1
ATOM 2891 N N . LEU B 1 162 ? -3.82 -5.984 -0.089 1 98.94 162 LEU B N 1
ATOM 2892 C CA . LEU B 1 162 ? -4.836 -6.492 -1.003 1 98.94 162 LEU B CA 1
ATOM 2893 C C . LEU B 1 162 ? -4.977 -8.008 -0.881 1 98.94 162 LEU B C 1
ATOM 2895 O O . LEU B 1 162 ? -6.086 -8.531 -0.902 1 98.94 162 LEU B O 1
ATOM 2899 N N . MET B 1 163 ? -3.855 -8.68 -0.761 1 98.88 163 MET B N 1
ATOM 2900 C CA . MET B 1 163 ? -3.906 -10.125 -0.592 1 98.88 163 MET B CA 1
ATOM 2901 C C . MET B 1 163 ? -4.59 -10.5 0.72 1 98.88 163 MET B C 1
ATOM 2903 O O . MET B 1 163 ? -5.336 -11.477 0.782 1 98.88 163 MET B O 1
ATOM 2907 N N . ARG B 1 164 ? -4.293 -9.742 1.732 1 98.75 164 ARG B N 1
ATOM 2908 C CA . ARG B 1 164 ? -4.977 -9.992 2.998 1 98.75 164 ARG B CA 1
ATOM 2909 C C . ARG B 1 164 ? -6.48 -9.766 2.859 1 98.75 164 ARG B C 1
ATOM 2911 O O . ARG B 1 164 ? -7.277 -10.547 3.393 1 98.75 164 ARG B O 1
ATOM 2918 N N . SER B 1 165 ? -6.891 -8.695 2.193 1 98.69 165 SER B N 1
ATOM 2919 C CA . SER B 1 165 ? -8.305 -8.461 1.928 1 98.69 165 SER B CA 1
ATOM 2920 C C . SER B 1 165 ? -8.922 -9.633 1.167 1 98.69 165 SER B C 1
ATOM 2922 O O . SER B 1 165 ? -10.023 -10.078 1.498 1 98.69 165 SER B O 1
ATOM 2924 N N . TYR B 1 166 ? -8.219 -10.125 0.177 1 98.44 166 TYR B N 1
ATOM 2925 C CA . TYR B 1 166 ? -8.664 -11.289 -0.586 1 98.44 166 TYR B CA 1
ATOM 2926 C C . TYR B 1 166 ? -8.867 -12.492 0.323 1 98.44 166 TYR B C 1
ATOM 2928 O O . TYR B 1 166 ? -9.898 -13.172 0.244 1 98.44 166 TYR B O 1
ATOM 2936 N N . ALA B 1 167 ? -7.871 -12.719 1.155 1 98.12 167 ALA B N 1
ATOM 2937 C CA . ALA B 1 167 ? -7.93 -13.859 2.068 1 98.12 167 ALA B CA 1
ATOM 2938 C C . ALA B 1 167 ? -9.109 -13.734 3.025 1 98.12 167 ALA B C 1
ATOM 2940 O O . ALA B 1 167 ? -9.781 -14.727 3.326 1 98.12 167 ALA B O 1
ATOM 2941 N N . THR B 1 168 ? -9.328 -12.516 3.508 1 97.38 168 THR B N 1
ATOM 2942 C CA . THR B 1 168 ? -10.43 -12.273 4.43 1 97.38 168 THR B CA 1
ATOM 2943 C C . THR B 1 168 ? -11.773 -12.516 3.75 1 97.38 168 THR B C 1
ATOM 2945 O O . THR B 1 168 ? -12.648 -13.172 4.316 1 97.38 168 THR B O 1
ATOM 2948 N N . ARG B 1 169 ? -11.93 -12.078 2.559 1 96.62 169 ARG B N 1
ATOM 2949 C CA . ARG B 1 169 ? -13.172 -12.242 1.808 1 96.62 169 ARG B CA 1
ATOM 2950 C C . ARG B 1 169 ? -13.383 -13.703 1.421 1 96.62 169 ARG B C 1
ATOM 2952 O O . ARG B 1 169 ? -14.523 -14.164 1.314 1 96.62 169 ARG B O 1
ATOM 2959 N N . ASN B 1 170 ? -12.297 -14.484 1.283 1 96.31 170 ASN B N 1
ATOM 2960 C CA . ASN B 1 170 ? -12.336 -15.883 0.852 1 96.31 170 ASN B CA 1
ATOM 2961 C C . ASN B 1 170 ? -11.82 -16.828 1.939 1 96.31 170 ASN B C 1
ATOM 2963 O O . ASN B 1 170 ? -11.117 -17.781 1.646 1 96.31 170 ASN B O 1
ATOM 2967 N N . ALA B 1 171 ? -12.117 -16.547 3.172 1 94.56 171 ALA B N 1
ATOM 2968 C CA . ALA B 1 171 ? -11.555 -17.234 4.324 1 94.56 171 ALA B CA 1
ATOM 2969 C C . ALA B 1 171 ? -11.93 -18.719 4.301 1 94.56 171 ALA B C 1
ATOM 2971 O O . ALA B 1 171 ? -11.172 -19.562 4.785 1 94.56 171 ALA B O 1
ATOM 2972 N N . ASP B 1 172 ? -13 -19.141 3.605 1 94.06 172 ASP B N 1
ATOM 2973 C CA . ASP B 1 172 ? -13.516 -20.5 3.711 1 94.06 172 ASP B CA 1
ATOM 2974 C C . ASP B 1 172 ? -13.375 -21.234 2.385 1 94.06 172 ASP B C 1
ATOM 2976 O O . ASP B 1 172 ? -14.055 -22.234 2.154 1 94.06 172 ASP B O 1
ATOM 2980 N N . ASP B 1 173 ? -12.492 -20.766 1.53 1 95.19 173 ASP B N 1
ATOM 2981 C CA . ASP B 1 173 ? -12.453 -21.359 0.196 1 95.19 173 ASP B CA 1
ATOM 2982 C C . ASP B 1 173 ? -11.547 -22.594 0.163 1 95.19 173 ASP B C 1
ATOM 2984 O O . ASP B 1 173 ? -11.438 -23.25 -0.866 1 95.19 173 ASP B O 1
ATOM 2988 N N . GLY B 1 174 ? -10.797 -22.828 1.213 1 96 174 GLY B N 1
ATOM 2989 C CA . GLY B 1 174 ? -10.008 -24.047 1.341 1 96 174 GLY B CA 1
ATOM 2990 C C . GLY B 1 174 ? -8.648 -23.953 0.671 1 96 174 GLY B C 1
ATOM 2991 O O . GLY B 1 174 ? -7.879 -24.906 0.678 1 96 174 GLY B O 1
ATOM 2992 N N . HIS B 1 175 ? -8.344 -22.859 0.073 1 98.25 175 HIS B N 1
ATOM 2993 C CA . HIS B 1 175 ? -7.039 -22.688 -0.558 1 98.25 175 HIS B CA 1
ATOM 2994 C C . HIS B 1 175 ? -5.984 -22.281 0.462 1 98.25 175 HIS B C 1
ATOM 2996 O O . HIS B 1 175 ? -6.289 -21.562 1.426 1 98.25 175 HIS B O 1
ATOM 3002 N N . THR B 1 176 ? -4.773 -22.797 0.246 1 98.62 176 THR B N 1
ATOM 3003 C CA . THR B 1 176 ? -3.598 -22.188 0.855 1 98.62 176 THR B CA 1
ATOM 3004 C C . THR B 1 176 ? -3.25 -20.875 0.161 1 98.62 176 THR B C 1
ATOM 3006 O O . THR B 1 176 ? -3.244 -20.797 -1.069 1 98.62 176 THR B O 1
ATOM 3009 N N . LYS B 1 177 ? -3.09 -19.828 0.938 1 98.88 177 LYS B N 1
ATOM 3010 C CA . LYS B 1 177 ? -2.717 -18.531 0.386 1 98.88 177 LYS B CA 1
ATOM 3011 C C . LYS B 1 177 ? -1.378 -18.062 0.946 1 98.88 177 LYS B C 1
ATOM 3013 O O . LYS B 1 177 ? -1.179 -18.047 2.162 1 98.88 177 LYS B O 1
ATOM 3018 N N . LEU B 1 178 ? -0.44 -17.672 0.024 1 98.94 178 LEU B N 1
ATOM 3019 C CA . LEU B 1 178 ? 0.907 -17.328 0.466 1 98.94 178 LEU B CA 1
ATOM 3020 C C . LEU B 1 178 ? 1.388 -16.031 -0.206 1 98.94 178 LEU B C 1
ATOM 3022 O O . LEU B 1 178 ? 1.144 -15.828 -1.396 1 98.94 178 LEU B O 1
ATOM 3026 N N . LEU B 1 179 ? 1.927 -15.172 0.581 1 98.94 179 LEU B N 1
ATOM 3027 C CA . LEU B 1 179 ? 2.885 -14.172 0.133 1 98.94 179 LEU B CA 1
ATOM 3028 C C . LEU B 1 179 ? 4.316 -14.633 0.391 1 98.94 179 LEU B C 1
ATOM 3030 O O . LEU B 1 179 ? 4.648 -15.047 1.503 1 98.94 179 LEU B O 1
ATOM 3034 N N . ILE B 1 180 ? 5.156 -14.555 -0.643 1 98.94 180 ILE B N 1
ATOM 3035 C CA . ILE B 1 180 ? 6.484 -15.141 -0.522 1 98.94 180 ILE B CA 1
ATOM 3036 C C . ILE B 1 180 ? 7.547 -14.055 -0.685 1 98.94 180 ILE B C 1
ATOM 3038 O O . ILE B 1 180 ? 7.492 -13.258 -1.624 1 98.94 180 ILE B O 1
ATOM 3042 N N . ASP B 1 181 ? 8.469 -13.977 0.221 1 98.81 181 ASP B N 1
ATOM 3043 C CA . ASP B 1 181 ? 9.711 -13.211 0.086 1 98.81 181 ASP B CA 1
ATOM 3044 C C . ASP B 1 181 ? 10.875 -14.117 -0.299 1 98.81 181 ASP B C 1
ATOM 3046 O O . ASP B 1 181 ? 11.391 -14.867 0.538 1 98.81 181 ASP B O 1
ATOM 3050 N N . PRO B 1 182 ? 11.344 -14.023 -1.499 1 98.38 182 PRO B N 1
ATOM 3051 C CA . PRO B 1 182 ? 12.422 -14.914 -1.949 1 98.38 182 PRO B CA 1
ATOM 3052 C C . PRO B 1 182 ? 13.805 -14.445 -1.492 1 98.38 182 PRO B C 1
ATOM 3054 O O . PRO B 1 182 ? 14.789 -15.172 -1.668 1 98.38 182 PRO B O 1
ATOM 3057 N N . GLY B 1 183 ? 13.82 -13.25 -0.848 1 97.81 183 GLY B N 1
ATOM 3058 C CA . GLY B 1 183 ? 15.102 -12.609 -0.583 1 97.81 183 GLY B CA 1
ATOM 3059 C C . GLY B 1 183 ? 15.57 -11.719 -1.721 1 97.81 183 GLY B C 1
ATOM 3060 O O . GLY B 1 183 ? 14.875 -11.578 -2.732 1 97.81 183 GLY B O 1
ATOM 3061 N N . HIS B 1 184 ? 16.719 -11.031 -1.527 1 97.38 184 HIS B N 1
ATOM 3062 C CA . HIS B 1 184 ? 17.281 -10.125 -2.518 1 97.38 184 HIS B CA 1
ATOM 3063 C C . HIS B 1 184 ? 18.188 -10.883 -3.498 1 97.38 184 HIS B C 1
ATOM 3065 O O . HIS B 1 184 ? 19.297 -11.273 -3.154 1 97.38 184 HIS B O 1
ATOM 3071 N N . ASN B 1 185 ? 17.672 -10.992 -4.746 1 97.88 185 ASN B N 1
ATOM 3072 C CA . ASN B 1 185 ? 18.312 -11.859 -5.73 1 97.88 185 ASN B CA 1
ATOM 3073 C C . ASN B 1 185 ? 18.938 -11.055 -6.863 1 97.88 185 ASN B C 1
ATOM 3075 O O . ASN B 1 185 ? 18.391 -10.031 -7.273 1 97.88 185 ASN B O 1
ATOM 3079 N N . ARG B 1 186 ? 20 -11.594 -7.375 1 96.62 186 ARG B N 1
ATOM 3080 C CA . ARG B 1 186 ? 20.625 -11.016 -8.555 1 96.62 186 ARG B CA 1
ATOM 3081 C C . ARG B 1 186 ? 19.797 -11.273 -9.805 1 96.62 186 ARG B C 1
ATOM 3083 O O . ARG B 1 186 ? 19.875 -12.344 -10.406 1 96.62 186 ARG B O 1
ATOM 3090 N N . THR B 1 187 ? 18.984 -10.406 -10.156 1 95.19 187 THR B N 1
ATOM 3091 C CA . THR B 1 187 ? 18.156 -10.32 -11.359 1 95.19 187 THR B CA 1
ATOM 3092 C C . THR B 1 187 ? 18.156 -8.898 -11.914 1 95.19 187 THR B C 1
ATOM 3094 O O . THR B 1 187 ? 18.797 -8.008 -11.344 1 95.19 187 THR B O 1
ATOM 3097 N N . GLU B 1 188 ? 17.594 -8.727 -13.031 1 91.75 188 GLU B N 1
ATOM 3098 C CA . GLU B 1 188 ? 17.453 -7.367 -13.539 1 91.75 188 GLU B CA 1
ATOM 3099 C C . GLU B 1 188 ? 16.75 -6.469 -12.516 1 91.75 188 GLU B C 1
ATOM 3101 O O . GLU B 1 188 ? 17.141 -5.312 -12.336 1 91.75 188 GLU B O 1
ATOM 3106 N N . LEU B 1 189 ? 15.766 -6.941 -11.805 1 92.38 189 LEU B N 1
ATOM 3107 C CA . LEU B 1 189 ? 15.023 -6.176 -10.805 1 92.38 189 LEU B CA 1
ATOM 3108 C C . LEU B 1 189 ? 15.859 -5.957 -9.555 1 92.38 189 LEU B C 1
ATOM 3110 O O . LEU B 1 189 ? 15.914 -4.844 -9.023 1 92.38 189 LEU B O 1
ATOM 3114 N N . GLY B 1 190 ? 16.641 -6.98 -9.078 1 94.19 190 GLY B N 1
ATOM 3115 C CA . GLY B 1 190 ? 17.359 -6.918 -7.816 1 94.19 190 GLY B CA 1
ATOM 3116 C C . GLY B 1 190 ? 18.719 -6.254 -7.941 1 94.19 190 GLY B C 1
ATOM 3117 O O . GLY B 1 190 ? 19.297 -5.836 -6.938 1 94.19 190 GLY B O 1
ATOM 3118 N N . GLY B 1 191 ? 19.281 -6.25 -9.156 1 93.88 191 GLY B N 1
ATOM 3119 C CA . GLY B 1 191 ? 20.562 -5.621 -9.398 1 93.88 191 GLY B CA 1
ATOM 3120 C C . GLY B 1 191 ? 21.734 -6.566 -9.203 1 93.88 191 GLY B C 1
ATOM 3121 O O . GLY B 1 191 ? 21.594 -7.625 -8.586 1 93.88 191 GLY B O 1
ATOM 3122 N N . PRO B 1 192 ? 22.844 -6.156 -9.719 1 93.19 192 PRO B N 1
ATOM 3123 C CA . PRO B 1 192 ? 24.031 -7.027 -9.727 1 93.19 192 PRO B CA 1
ATOM 3124 C C . PRO B 1 192 ? 24.641 -7.203 -8.344 1 93.19 192 PRO B C 1
ATOM 3126 O O . PRO B 1 192 ? 25.406 -8.148 -8.117 1 93.19 192 PRO B O 1
ATOM 3129 N N . ASP B 1 193 ? 24.266 -6.359 -7.391 1 93.81 193 ASP B N 1
ATOM 3130 C CA . ASP B 1 193 ? 24.906 -6.383 -6.078 1 93.81 193 ASP B CA 1
ATOM 3131 C C . ASP B 1 193 ? 24.094 -7.203 -5.086 1 93.81 193 ASP B C 1
ATOM 3133 O O . ASP B 1 193 ? 24.453 -7.312 -3.912 1 93.81 193 ASP B O 1
ATOM 3137 N N . ALA B 1 194 ? 22.984 -7.773 -5.562 1 96 194 ALA B N 1
ATOM 3138 C CA . ALA B 1 194 ? 22.172 -8.602 -4.668 1 96 194 ALA B CA 1
ATOM 3139 C C . ALA B 1 194 ? 22.969 -9.805 -4.172 1 96 194 ALA B C 1
ATOM 3141 O O . ALA B 1 194 ? 23.719 -10.422 -4.938 1 96 194 ALA B O 1
ATOM 3142 N N . PRO B 1 195 ? 22.797 -10.219 -2.963 1 96.88 195 PRO B N 1
ATOM 3143 C CA . PRO B 1 195 ? 23.625 -11.266 -2.369 1 96.88 195 PRO B CA 1
ATOM 3144 C C . PRO B 1 195 ? 23.234 -12.664 -2.822 1 96.88 195 PRO B C 1
ATOM 3146 O O . PRO B 1 195 ? 24.031 -13.594 -2.742 1 96.88 195 PRO B O 1
ATOM 3149 N N . LEU B 1 196 ? 21.984 -12.859 -3.283 1 97.69 196 LEU B N 1
ATOM 3150 C CA . LEU B 1 196 ? 21.5 -14.195 -3.596 1 97.69 196 LEU B CA 1
ATOM 3151 C C . LEU B 1 196 ? 21.422 -14.414 -5.102 1 97.69 196 LEU B C 1
ATOM 3153 O O . LEU B 1 196 ? 21.234 -13.461 -5.863 1 97.69 196 LEU B O 1
ATOM 3157 N N . SER B 1 197 ? 21.562 -15.68 -5.445 1 97.19 197 SER B N 1
ATOM 3158 C CA . SER B 1 197 ? 21.234 -16.109 -6.801 1 97.19 197 SER B CA 1
ATOM 3159 C C . SER B 1 197 ? 19.891 -16.828 -6.848 1 97.19 197 SER B C 1
ATOM 3161 O O . SER B 1 197 ? 19.562 -17.594 -5.941 1 97.19 197 SER B O 1
ATOM 3163 N N . PRO B 1 198 ? 19.172 -16.578 -7.906 1 97.5 198 PRO B N 1
ATOM 3164 C CA . PRO B 1 198 ? 17.875 -17.25 -8.016 1 97.5 198 PRO B CA 1
ATOM 3165 C C . PRO B 1 198 ? 18 -18.766 -7.891 1 97.5 198 PRO B C 1
ATOM 3167 O O . PRO B 1 198 ? 17.141 -19.406 -7.281 1 97.5 198 PRO B O 1
ATOM 3170 N N . LYS B 1 199 ? 19.016 -19.359 -8.391 1 96.69 199 LYS B N 1
ATOM 3171 C CA . LYS B 1 199 ? 19.203 -20.812 -8.367 1 96.69 199 LYS B CA 1
ATOM 3172 C C . LYS B 1 199 ? 19.375 -21.328 -6.941 1 96.69 199 LYS B C 1
ATOM 3174 O O . LYS B 1 199 ? 19.141 -22.5 -6.664 1 96.69 199 LYS B O 1
ATOM 3179 N N . GLU B 1 200 ? 19.766 -20.359 -6.086 1 95.44 200 GLU B N 1
ATOM 3180 C CA . GLU B 1 200 ? 19.938 -20.719 -4.68 1 95.44 200 GLU B CA 1
ATOM 3181 C C . GLU B 1 200 ? 18.656 -20.453 -3.885 1 95.44 200 GLU B C 1
ATOM 3183 O O . GLU B 1 200 ? 18.312 -21.219 -2.984 1 95.44 200 GLU B O 1
ATOM 3188 N N . SER B 1 201 ? 17.938 -19.422 -4.199 1 97.94 201 SER B N 1
ATOM 3189 C CA . SER B 1 201 ? 16.812 -18.969 -3.389 1 97.94 201 SER B CA 1
ATOM 3190 C C . SER B 1 201 ? 15.523 -19.688 -3.795 1 97.94 201 SER B C 1
ATOM 3192 O O . SER B 1 201 ? 14.703 -20.031 -2.941 1 97.94 201 SER B O 1
ATOM 3194 N N . ILE B 1 202 ? 15.344 -20.016 -5.039 1 98.56 202 ILE B N 1
ATOM 3195 C CA . ILE B 1 202 ? 14.047 -20.453 -5.562 1 98.56 202 ILE B CA 1
ATOM 3196 C C . ILE B 1 202 ? 13.773 -21.875 -5.117 1 98.56 202 ILE B C 1
ATOM 3198 O O . ILE B 1 202 ? 12.633 -22.234 -4.785 1 98.56 202 ILE B O 1
ATOM 3202 N N . PRO B 1 203 ? 14.82 -22.828 -5.094 1 98.69 203 PRO B N 1
ATOM 3203 C CA . PRO B 1 203 ? 14.523 -24.141 -4.531 1 98.69 203 PRO B CA 1
ATOM 3204 C C . PRO B 1 203 ? 13.953 -24.062 -3.117 1 98.69 203 PRO B C 1
ATOM 3206 O O . PRO B 1 203 ? 13.031 -24.812 -2.777 1 98.69 203 PRO B O 1
ATOM 3209 N N . ALA B 1 204 ? 14.484 -23.141 -2.309 1 98.75 204 ALA B N 1
ATOM 3210 C CA . ALA B 1 204 ? 13.961 -22.953 -0.958 1 98.75 204 ALA B CA 1
ATOM 3211 C C . ALA B 1 204 ? 12.523 -22.453 -0.992 1 98.75 204 ALA B C 1
ATOM 3213 O O . ALA B 1 204 ? 11.695 -22.875 -0.17 1 98.75 204 ALA B O 1
ATOM 3214 N N . VAL B 1 205 ? 12.18 -21.594 -1.906 1 98.81 205 VAL B N 1
ATOM 3215 C CA . VAL B 1 205 ? 10.812 -21.109 -2.082 1 98.81 205 VAL B CA 1
ATOM 3216 C C . VAL B 1 205 ? 9.883 -22.266 -2.406 1 98.81 205 VAL B C 1
ATOM 3218 O O . VAL B 1 205 ? 8.797 -22.375 -1.829 1 98.81 205 VAL B O 1
ATOM 3221 N N . VAL B 1 206 ? 10.281 -23.172 -3.326 1 98.88 206 VAL B N 1
ATOM 3222 C CA . VAL B 1 206 ? 9.445 -24.312 -3.707 1 98.88 206 VAL B CA 1
ATOM 3223 C C . VAL B 1 206 ? 9.289 -25.25 -2.518 1 98.88 206 VAL B C 1
ATOM 3225 O O . VAL B 1 206 ? 8.211 -25.828 -2.312 1 98.88 206 VAL B O 1
ATOM 3228 N N . ASP B 1 207 ? 10.383 -25.422 -1.7 1 98.88 207 ASP B N 1
ATOM 3229 C CA . ASP B 1 207 ? 10.258 -26.188 -0.466 1 98.88 207 ASP B CA 1
ATOM 3230 C C . ASP B 1 207 ? 9.148 -25.625 0.421 1 98.88 207 ASP B C 1
ATOM 3232 O O . ASP B 1 207 ? 8.359 -26.375 0.994 1 98.88 207 ASP B O 1
ATOM 3236 N N . VAL B 1 208 ? 9.078 -24.328 0.562 1 98.88 208 VAL B N 1
ATOM 3237 C CA . VAL B 1 208 ? 8.07 -23.672 1.385 1 98.88 208 VAL B CA 1
ATOM 3238 C C . VAL B 1 208 ? 6.684 -23.906 0.792 1 98.88 208 VAL B C 1
ATOM 3240 O O . VAL B 1 208 ? 5.734 -24.203 1.519 1 98.88 208 VAL B O 1
ATOM 3243 N N . LEU B 1 209 ? 6.547 -23.766 -0.563 1 98.69 209 LEU B N 1
ATOM 3244 C CA . LEU B 1 209 ? 5.273 -24.016 -1.232 1 98.69 209 LEU B CA 1
ATOM 3245 C C . LEU B 1 209 ? 4.777 -25.422 -0.931 1 98.69 209 LEU B C 1
ATOM 3247 O O . LEU B 1 209 ? 3.615 -25.609 -0.563 1 98.69 209 LEU B O 1
ATOM 3251 N N . ASP B 1 210 ? 5.68 -26.391 -1.044 1 98.38 210 ASP B N 1
ATOM 3252 C CA . ASP B 1 210 ? 5.328 -27.781 -0.807 1 98.38 210 ASP B CA 1
ATOM 3253 C C . ASP B 1 210 ? 4.961 -28.016 0.658 1 98.38 210 ASP B C 1
ATOM 3255 O O . ASP B 1 210 ? 3.975 -28.703 0.958 1 98.38 210 ASP B O 1
ATOM 3259 N N . ALA B 1 211 ? 5.727 -27.422 1.533 1 98.56 211 ALA B N 1
ATOM 3260 C CA . ALA B 1 211 ? 5.523 -27.625 2.967 1 98.56 211 ALA B CA 1
ATOM 3261 C C . ALA B 1 211 ? 4.195 -27.016 3.42 1 98.56 211 ALA B C 1
ATOM 3263 O O . ALA B 1 211 ? 3.566 -27.516 4.355 1 98.56 211 ALA B O 1
ATOM 3264 N N . GLN B 1 212 ? 3.742 -25.969 2.732 1 98.56 212 GLN B N 1
ATOM 3265 C CA . GLN B 1 212 ? 2.564 -25.234 3.182 1 98.56 212 GLN B CA 1
ATOM 3266 C C . GLN B 1 212 ? 1.309 -25.719 2.461 1 98.56 212 GLN B C 1
ATOM 3268 O O . GLN B 1 212 ? 0.2 -25.266 2.77 1 98.56 212 GLN B O 1
ATOM 3273 N N . ALA B 1 213 ? 1.471 -26.625 1.468 1 97.56 213 ALA B N 1
ATOM 3274 C CA . ALA B 1 213 ? 0.324 -27.109 0.696 1 97.56 213 ALA B CA 1
ATOM 3275 C C . ALA B 1 213 ? -0.758 -27.672 1.61 1 97.56 213 ALA B C 1
ATOM 3277 O O . ALA B 1 213 ? -0.479 -28.516 2.459 1 97.56 213 ALA B O 1
ATOM 3278 N N . GLY B 1 214 ? -1.952 -27.125 1.568 1 97 214 GLY B N 1
ATOM 3279 C CA . GLY B 1 214 ? -3.076 -27.594 2.361 1 97 214 GLY B CA 1
ATOM 3280 C C . GLY B 1 214 ? -3.301 -26.797 3.623 1 97 214 GLY B C 1
ATOM 3281 O O . GLY B 1 214 ? -4.328 -26.938 4.289 1 97 214 GLY B O 1
ATOM 3282 N N . ALA B 1 215 ? -2.33 -25.891 3.967 1 96.88 215 ALA B N 1
ATOM 3283 C CA . ALA B 1 215 ? -2.484 -25.031 5.141 1 96.88 215 ALA B CA 1
ATOM 3284 C C . ALA B 1 215 ? -3.57 -23.984 4.914 1 96.88 215 ALA B C 1
ATOM 3286 O O . ALA B 1 215 ? -3.656 -23.391 3.834 1 96.88 215 ALA B O 1
ATOM 3287 N N . PRO B 1 216 ? -4.383 -23.781 5.875 1 94.06 216 PRO B N 1
ATOM 3288 C CA . PRO B 1 216 ? -5.465 -22.812 5.707 1 94.06 216 PRO B CA 1
ATOM 3289 C C . PRO B 1 216 ? -4.984 -21.375 5.848 1 94.06 216 PRO B C 1
ATOM 3291 O O . PRO B 1 216 ? -3.965 -21.109 6.492 1 94.06 216 PRO B O 1
ATOM 3294 N N . GLY B 1 217 ? -5.77 -20.438 5.23 1 94.69 217 GLY B N 1
ATOM 3295 C CA . GLY B 1 217 ? -5.594 -19.016 5.445 1 94.69 217 GLY B CA 1
ATOM 3296 C C . GLY B 1 217 ? -4.406 -18.438 4.691 1 94.69 217 GLY B C 1
ATOM 3297 O O . GLY B 1 217 ? -3.973 -19 3.688 1 94.69 217 GLY B O 1
ATOM 3298 N N . LEU B 1 218 ? -3.98 -17.219 5.047 1 98.38 218 LEU B N 1
ATOM 3299 C CA . LEU B 1 218 ? -2.898 -16.469 4.41 1 98.38 218 LEU B CA 1
ATOM 3300 C C . LEU B 1 218 ? -1.677 -16.406 5.32 1 98.38 218 LEU B C 1
ATOM 3302 O O . LEU B 1 218 ? -1.804 -16.172 6.523 1 98.38 218 LEU B O 1
ATOM 3306 N N . GLN B 1 219 ? -0.531 -16.688 4.781 1 98.56 219 GLN B N 1
ATOM 3307 C CA . GLN B 1 219 ? 0.736 -16.438 5.461 1 98.56 219 GLN B CA 1
ATOM 3308 C C . GLN B 1 219 ? 1.689 -15.641 4.578 1 98.56 219 GLN B C 1
ATOM 3310 O O . GLN B 1 219 ? 1.711 -15.82 3.359 1 98.56 219 GLN B O 1
ATOM 3315 N N . PHE B 1 220 ? 2.406 -14.734 5.16 1 98.94 220 PHE B N 1
ATOM 3316 C CA . PHE B 1 220 ? 3.541 -14.039 4.562 1 98.94 220 PHE B CA 1
ATOM 3317 C C . PHE B 1 220 ? 4.855 -14.641 5.051 1 98.94 220 PHE B C 1
ATOM 3319 O O . PHE B 1 220 ? 5.254 -14.422 6.195 1 98.94 220 PHE B O 1
ATOM 3326 N N . LEU B 1 221 ? 5.543 -15.383 4.145 1 98.94 221 LEU B N 1
ATOM 3327 C CA . LEU B 1 221 ? 6.699 -16.172 4.555 1 98.94 221 LEU B CA 1
ATOM 3328 C C . LEU B 1 221 ? 7.922 -15.82 3.711 1 98.94 221 LEU B C 1
ATOM 3330 O O . LEU B 1 221 ? 7.789 -15.492 2.531 1 98.94 221 LEU B O 1
ATOM 3334 N N . ASP B 1 222 ? 9.102 -15.93 4.332 1 98.81 222 ASP B N 1
ATOM 3335 C CA . ASP B 1 222 ? 10.32 -15.82 3.543 1 98.81 222 ASP B CA 1
ATOM 3336 C C . ASP B 1 222 ? 10.727 -17.172 2.969 1 98.81 222 ASP B C 1
ATOM 3338 O O . ASP B 1 222 ? 10.016 -18.172 3.143 1 98.81 222 ASP B O 1
ATOM 3342 N N . ARG B 1 223 ? 11.828 -17.219 2.236 1 98.5 223 ARG B N 1
ATOM 3343 C CA . ARG B 1 223 ? 12.266 -18.406 1.49 1 98.5 223 ARG B CA 1
ATOM 3344 C C . ARG B 1 223 ? 12.586 -19.562 2.432 1 98.5 223 ARG B C 1
ATOM 3346 O O . ARG B 1 223 ? 12.758 -20.703 1.992 1 98.5 223 ARG B O 1
ATOM 3353 N N . HIS B 1 224 ? 12.586 -19.328 3.775 1 98.19 224 HIS B N 1
ATOM 3354 C CA . HIS B 1 224 ? 12.852 -20.375 4.75 1 98.19 224 HIS B CA 1
ATOM 3355 C C . HIS B 1 224 ? 11.586 -20.766 5.504 1 98.19 224 HIS B C 1
ATOM 3357 O O . HIS B 1 224 ? 11.633 -21.531 6.469 1 98.19 224 HIS B O 1
ATOM 3363 N N . GLY B 1 225 ? 10.523 -20.219 5.117 1 98.69 225 GLY B N 1
ATOM 3364 C CA . GLY B 1 225 ? 9.25 -20.531 5.746 1 98.69 225 GLY B CA 1
ATOM 3365 C C . GLY B 1 225 ? 9.023 -19.766 7.043 1 98.69 225 GLY B C 1
ATOM 3366 O O . GLY B 1 225 ? 8.172 -20.141 7.848 1 98.69 225 GLY B O 1
ATOM 3367 N N . VAL B 1 226 ? 9.828 -18.766 7.289 1 98.75 226 VAL B N 1
ATOM 3368 C CA . VAL B 1 226 ? 9.703 -17.938 8.484 1 98.75 226 VAL B CA 1
ATOM 3369 C C . VAL B 1 226 ? 8.758 -16.781 8.211 1 98.75 226 VAL B C 1
ATOM 3371 O O . VAL B 1 226 ? 8.883 -16.094 7.199 1 98.75 226 VAL B O 1
ATOM 3374 N N . PRO B 1 227 ? 7.785 -16.562 9.117 1 98.75 227 PRO B N 1
ATOM 3375 C CA . PRO B 1 227 ? 6.852 -15.453 8.914 1 98.75 227 PRO B CA 1
ATOM 3376 C C . PRO B 1 227 ? 7.555 -14.102 8.82 1 98.75 227 PRO B C 1
ATOM 3378 O O . PRO B 1 227 ? 8.477 -13.828 9.594 1 98.75 227 PRO B O 1
ATOM 3381 N N . VAL B 1 228 ? 7.199 -13.32 7.836 1 98.81 228 VAL B N 1
ATOM 3382 C CA . VAL B 1 228 ? 7.629 -11.93 7.715 1 98.81 228 VAL B CA 1
ATOM 3383 C C . VAL B 1 228 ? 6.578 -11.008 8.328 1 98.81 228 VAL B C 1
ATOM 3385 O O . VAL B 1 228 ? 5.395 -11.094 7.996 1 98.81 228 VAL B O 1
ATOM 3388 N N . PRO B 1 229 ? 6.996 -10.164 9.289 1 98.75 229 PRO B N 1
ATOM 3389 C CA . PRO B 1 229 ? 5.992 -9.258 9.852 1 98.75 229 PRO B CA 1
ATOM 3390 C C . PRO B 1 229 ? 5.418 -8.297 8.812 1 98.75 229 PRO B C 1
ATOM 3392 O O . PRO B 1 229 ? 6.078 -7.996 7.809 1 98.75 229 PRO B O 1
ATOM 3395 N N . TRP B 1 230 ? 4.219 -7.871 9.07 1 98.56 230 TRP B N 1
ATOM 3396 C CA . TRP B 1 230 ? 3.617 -6.918 8.141 1 98.56 230 TRP B CA 1
ATOM 3397 C C . TRP B 1 230 ? 4.363 -5.59 8.164 1 98.56 230 TRP B C 1
ATOM 3399 O O . TRP B 1 230 ? 4.82 -5.145 9.219 1 98.56 230 TRP B O 1
#

InterPro domains:
  IPR002347 Short-chain dehydrogenase/reductase SDR [PF00106] (7-189)
  IPR002347 Short-chain dehydrogenase/reductase SDR [PR00081] (7-24)
  IPR002347 Short-chain dehydrogenase/reductase SDR [PR00081] (77-88)
  IPR002347 Short-chain dehydrogenase/reductase SDR [PR00081] (152-171)
  IPR036291 NAD(P)-binding domain superfamily [SSF51735] (6-230)
  IPR052184 Short-chain dehydrogenases/reductases (SDR) enzymes [PTHR45458] (7-230)

Radius of gyration: 23.86 Å; Cα contacts (8 Å, |Δi|>4): 1009; chains: 2; bounding box: 49×84×52 Å

Solvent-accessible surface area (backbone atoms only — not comparable to full-atom values): 23435 Å² total; per-residue (Å²): 129,80,83,79,64,48,26,32,38,36,38,39,18,54,51,58,63,30,32,50,43,52,52,51,44,42,74,72,60,27,36,34,39,34,22,20,75,63,88,61,65,65,41,47,55,51,30,69,72,44,79,76,33,40,45,82,44,75,40,51,68,79,33,70,67,43,49,52,52,47,42,60,75,44,58,91,50,66,17,45,29,41,37,42,45,56,66,70,70,94,63,77,44,59,66,79,74,51,49,70,66,58,49,45,52,41,36,41,43,39,21,52,24,50,52,40,49,48,67,66,44,49,84,40,39,39,86,41,14,33,45,35,36,61,50,42,68,61,24,13,52,71,67,45,73,60,70,69,31,34,60,50,25,17,21,31,20,20,26,53,31,40,50,38,39,50,39,42,67,48,63,82,65,51,39,12,33,36,35,34,15,60,69,60,30,46,31,89,83,52,29,89,81,29,87,35,47,46,88,68,32,41,58,36,36,52,51,38,54,61,73,43,58,54,39,76,48,72,47,42,25,34,32,81,57,46,77,52,68,61,128,81,84,80,63,48,26,34,37,36,39,39,17,54,51,59,62,30,32,51,43,53,53,51,43,42,74,72,60,26,35,34,39,33,20,20,75,63,87,61,64,65,40,47,54,50,30,70,72,44,80,74,32,40,43,82,45,76,39,51,69,77,33,69,66,44,49,53,50,47,41,60,74,45,60,90,50,66,18,45,30,40,35,42,46,55,68,73,70,91,63,76,42,60,65,80,73,51,49,71,67,58,50,44,52,41,35,40,44,38,21,51,23,50,53,39,49,48,68,66,44,49,84,39,38,38,87,41,12,33,44,36,37,60,50,41,67,60,22,13,53,73,66,45,72,60,70,69,32,33,60,49,25,17,20,32,20,20,24,53,31,40,50,39,40,50,38,43,67,48,60,82,64,51,38,12,33,39,35,33,16,60,69,60,30,46,30,88,84,51,30,88,80,30,86,35,46,47,87,66,33,41,58,36,35,52,51,36,54,61,72,43,56,55,40,75,47,71,47,44,24,33,32,82,58,46,76,52,68,59

Nearest PDB structures (foldseek):
  5uzx-assembly1_A  TM=9.859E-01  e=8.506E-29  Burkholderia multivorans ATCC 17616
  5tt1-assembly2_B  TM=9.639E-01  e=1.614E-25  Burkholderia multivorans ATCC 17616
  5tt1-assembly1_A-2  TM=9.586E-01  e=2.586E-25  Burkholderia multivorans ATCC 17616
  5wqp-assembly1_B  TM=9.228E-01  e=1.253E-19  Pseudomonas aeruginosa PAO1
  2q2q-assembly1_C  TM=8.398E-01  e=1.155E-11  Pseudomonas putida